Protein AF-A0A1Y1VBF5-F1 (afdb_monomer)

Secondary structure (DSSP, 8-state):
---HHHHHHHHHHHHHHHHHIIIIIIII--HHHHHHHHHHHHHHHHHHHHHH--TT-HHHHHHHHHHHHHHHHHHHHHHHHHHTT----HHHHHHHHHHHHHHHHHHHHHHHHHHHHHHHHHHHHHTSHHHHHHHHHHHHHHHHHTT-TT--HHHHHH---------S-SSHHHHHHHHHHHHHTT----HHHHHHHHHHHHHHHHHHHHTGGG---THHHHHHHHHHHHHHHHHHHHHHH--SHHHHHHHHHHHHHHHHHHHHHH---TT----HHHHHHHHHHHHHHHHHHHHHHHHHHHHHHHHHT--SHHHHHHHHHHHHHHHHHHHHHHHHHHHHHHHTTT-HHHHHHHHHHHHHHHHHHHHHHHHHHHHHHHHHHHHHTSS---

Solvent-accessible surface area (backbone atoms only — not comparable to full-atom values): 21755 Å² total; per-residue (Å²): 133,82,58,73,66,56,56,52,52,51,52,52,52,54,48,50,50,57,49,38,55,55,46,30,49,69,72,66,66,44,59,67,60,42,41,50,54,51,26,53,50,32,50,51,50,40,52,51,44,74,72,66,60,71,78,89,45,64,66,61,53,24,51,52,34,6,52,34,34,8,52,25,49,45,36,50,52,50,47,53,33,59,75,70,69,49,82,86,55,72,78,65,52,57,60,45,34,55,53,22,23,55,51,18,31,52,50,42,56,51,49,52,54,52,51,50,50,50,52,50,51,52,49,49,63,64,64,29,66,65,57,52,50,48,52,49,45,55,52,47,54,52,62,63,65,60,74,61,91,76,75,52,72,67,57,69,71,65,63,76,75,80,74,80,82,75,74,91,53,96,45,80,69,55,52,55,54,50,53,56,47,53,74,74,50,88,67,81,82,51,43,69,60,44,52,54,50,34,54,50,43,53,49,52,48,51,51,48,66,76,41,44,87,86,54,80,52,81,67,47,59,59,48,47,51,52,44,48,55,49,32,51,55,39,52,55,51,30,57,78,57,39,81,50,72,66,50,46,49,54,47,49,52,52,52,48,52,50,59,68,44,38,62,82,72,60,79,77,64,97,78,72,93,79,56,68,68,62,52,49,54,52,51,50,41,48,51,51,26,50,51,34,48,52,49,33,53,51,40,51,51,50,41,57,54,43,65,74,61,62,82,49,73,67,43,50,54,53,39,49,54,45,50,53,54,33,50,54,40,47,52,53,25,52,54,34,40,53,52,37,26,63,74,51,73,59,35,70,69,47,46,52,54,44,52,52,52,49,57,57,53,52,54,54,56,56,49,55,55,51,49,56,53,53,55,55,55,53,57,54,55,58,63,67,69,70,78,82,83,129

Sequence (390 aa):
LFSPNIIIIYKRIMFFEILNTRLFQNFFKIQYVSLTILFVGFVVLLYFHLNSQNYYNSRINKFYSGVWTSVALQSFIYILFTIIHVTPQFYVFFPILFVGFIIGWMLNKYYINWYSKRIYGNIKKKYNKSHICERMKEKKEFNEQDGSVEKSIQTIASEKKIVKKEAVYYRPSDCAYVSCFIFVNQYNRTTEVYIQYWNFLHGIRRYISQNKICYQNDNINELLDNIEYTADKILYKCSTMSRSFFDKYLVYDATFSLESDRSLLFDENPGSGENSASDFELIDIKNRSIQYHLAALNFLKSLMSSLKNLETVADIENTMVINDELTDILREAEGHYKKFIVKFNHSKESLELYILFLRYSLVCFFFFFFLIYQNNNNTYKNNNGVNNIY

pLDDT: mean 78.49, std 15.2, range [40.94, 98.19]

Mean predicted aligned error: 18.98 Å

Foldseek 3Di:
DDDVVVVVVVVVLVVVLVVLCVPCVPPVVPVLVSLVVVLVSLVVVLVCLLVVPQPPDLPVSLQVLLQSQLVSQLSVVVSVCVVVVHDDDPVVSVVSSVVSSVVSNVVSVVSVVVVLVVLVVLVCVCVPVVNVVVVVVVVVVVVVVPPPPDDDPVNVVPPPPPPPPDDSDPDPSSVVVVLVVVVPDDDPQDLVNLLVVLCVLVVVLLVCLLPVVVPVDPCVVVVSVVSVVSSVVSLVSQCVSDPDPVSNVSSVVSVVVCVVCCCSNPVPPPDDPPCPPLVVVLVVLVVLLVVLLVVLVVLVVVLVVLVVVPDDPVSVVVSVVSLVVSVVSLVVSVVSLVVNCVSVSNPPVSVVSVVVSVVVVVVSVVVVVVVVVVVVVVVVVVVVVPPPDD

Organism: NCBI:txid1754191

Structure (mmCIF, N/CA/C/O backbone):
data_AF-A0A1Y1VBF5-F1
#
_entry.id   AF-A0A1Y1VBF5-F1
#
loop_
_atom_site.group_PDB
_atom_site.id
_atom_site.type_symbol
_atom_site.label_atom_id
_atom_site.label_alt_id
_atom_site.label_comp_id
_atom_site.label_asym_id
_atom_site.label_entity_id
_atom_site.label_seq_id
_atom_site.pdbx_PDB_ins_code
_atom_site.Cartn_x
_atom_site.Cartn_y
_atom_site.Cartn_z
_atom_site.occupancy
_atom_site.B_iso_or_equiv
_atom_site.auth_seq_id
_atom_site.auth_comp_id
_atom_site.auth_asym_id
_atom_site.auth_atom_id
_atom_site.pdbx_PDB_model_num
ATOM 1 N N . LEU A 1 1 ? 5.757 -1.053 7.591 1.00 40.94 1 LEU A N 1
ATOM 2 C CA . LEU A 1 1 ? 4.681 -0.144 8.042 1.00 40.94 1 LEU A CA 1
ATOM 3 C C . LEU A 1 1 ? 3.330 -0.806 7.782 1.00 40.94 1 LEU A C 1
ATOM 5 O O . LEU A 1 1 ? 3.164 -1.394 6.720 1.00 40.94 1 LEU A O 1
ATOM 9 N N . PHE A 1 2 ? 2.427 -0.834 8.767 1.00 44.47 2 PHE A N 1
ATOM 10 C CA . PHE A 1 2 ? 1.114 -1.481 8.636 1.00 44.47 2 PHE A CA 1
ATOM 11 C C . PHE A 1 2 ? 0.271 -0.785 7.560 1.00 44.47 2 PHE A C 1
ATOM 13 O O . PHE A 1 2 ? 0.271 0.440 7.480 1.00 44.47 2 PHE A O 1
ATOM 20 N N . SER A 1 3 ? -0.458 -1.558 6.749 1.00 53.75 3 SER A N 1
ATOM 21 C CA . SER A 1 3 ? -1.441 -0.991 5.818 1.00 53.75 3 SER A CA 1
ATOM 22 C C . SER A 1 3 ? -2.474 -0.166 6.606 1.00 53.75 3 SER A C 1
ATOM 24 O O . SER A 1 3 ? -2.919 -0.636 7.660 1.00 53.75 3 SER A O 1
ATOM 26 N N . PRO A 1 4 ? -2.896 1.020 6.123 1.00 62.16 4 PRO A N 1
ATOM 27 C CA . PRO A 1 4 ? -3.905 1.848 6.792 1.00 62.16 4 PRO A CA 1
ATOM 28 C C . PRO A 1 4 ? -5.198 1.074 7.101 1.00 62.16 4 PRO A C 1
ATOM 30 O O . PRO A 1 4 ? -5.826 1.303 8.134 1.00 62.16 4 PRO A O 1
ATOM 33 N N . ASN A 1 5 ? -5.533 0.063 6.294 1.00 64.81 5 ASN A N 1
ATOM 34 C CA . ASN A 1 5 ? -6.679 -0.817 6.530 1.00 64.81 5 ASN A CA 1
ATOM 35 C C . ASN A 1 5 ? -6.543 -1.653 7.813 1.00 64.81 5 ASN A C 1
ATOM 37 O O . ASN A 1 5 ? -7.527 -1.851 8.521 1.00 64.81 5 ASN A O 1
ATOM 41 N N . ILE A 1 6 ? -5.331 -2.100 8.160 1.00 66.00 6 ILE A N 1
ATOM 42 C CA . ILE A 1 6 ? -5.085 -2.881 9.382 1.00 66.00 6 ILE A CA 1
ATOM 43 C C . ILE A 1 6 ? -5.272 -1.999 10.620 1.00 66.00 6 ILE A C 1
ATOM 45 O O . ILE A 1 6 ? -5.876 -2.432 11.597 1.00 66.00 6 ILE A O 1
ATOM 49 N N . ILE A 1 7 ? -4.826 -0.740 10.560 1.00 67.81 7 ILE A N 1
ATOM 50 C CA . ILE A 1 7 ? -5.005 0.228 11.653 1.00 67.81 7 ILE A CA 1
ATOM 51 C C . ILE A 1 7 ? -6.496 0.516 11.874 1.00 67.81 7 ILE A C 1
ATOM 53 O O . ILE A 1 7 ? -6.949 0.582 13.015 1.00 67.81 7 ILE A O 1
ATOM 57 N N . ILE A 1 8 ? -7.278 0.642 10.797 1.00 72.94 8 ILE A N 1
ATOM 58 C CA . ILE A 1 8 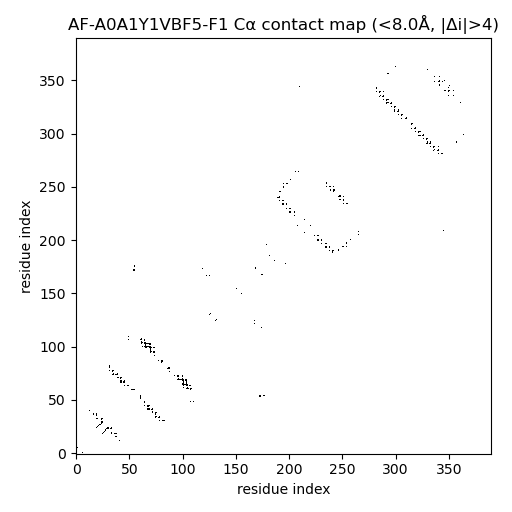? -8.732 0.839 10.878 1.00 72.94 8 ILE A CA 1
ATOM 59 C C . ILE A 1 8 ? -9.417 -0.381 11.507 1.00 72.94 8 ILE A C 1
ATOM 61 O O . ILE A 1 8 ? -10.257 -0.214 12.391 1.00 72.94 8 ILE A O 1
ATOM 65 N N . ILE A 1 9 ? -9.046 -1.598 11.098 1.00 73.81 9 ILE A N 1
ATOM 66 C CA . ILE A 1 9 ? -9.579 -2.838 11.685 1.00 73.81 9 ILE A CA 1
ATOM 67 C C . ILE A 1 9 ? -9.253 -2.900 13.181 1.00 73.81 9 ILE A C 1
ATOM 69 O O . ILE A 1 9 ? -10.142 -3.156 13.989 1.00 73.81 9 ILE A O 1
ATOM 73 N N . TYR A 1 10 ? -8.016 -2.576 13.563 1.00 71.44 10 TYR A N 1
ATOM 74 C CA . TYR A 1 10 ? -7.594 -2.569 14.962 1.00 71.44 10 TYR A CA 1
ATOM 75 C C . TYR A 1 10 ? -8.382 -1.558 15.805 1.00 71.44 10 TYR A C 1
ATOM 77 O O . TYR A 1 10 ? -8.879 -1.895 16.877 1.00 71.44 10 TYR A O 1
ATOM 85 N N . LYS A 1 11 ? -8.573 -0.334 15.292 1.00 74.62 11 LYS A N 1
ATOM 86 C CA . LYS A 1 11 ? -9.393 0.699 15.947 1.00 74.62 11 LYS A CA 1
ATOM 87 C C . LYS A 1 11 ? -10.841 0.252 16.130 1.00 74.62 11 LYS A C 1
ATOM 89 O O . LYS A 1 11 ? -11.412 0.489 17.189 1.00 74.62 11 LYS A O 1
ATOM 94 N N . ARG A 1 12 ? -11.428 -0.409 15.126 1.00 78.88 12 ARG A N 1
ATOM 95 C CA . ARG A 1 12 ? -12.796 -0.943 15.215 1.00 78.88 12 ARG A CA 1
ATOM 96 C C . ARG A 1 12 ? -12.905 -2.022 16.286 1.00 78.88 12 ARG A C 1
ATOM 98 O O . ARG A 1 12 ? -13.862 -2.005 17.045 1.00 78.88 12 ARG A O 1
ATOM 105 N N . ILE A 1 13 ? -11.923 -2.915 16.380 1.00 71.06 13 ILE A N 1
ATOM 106 C CA . ILE A 1 13 ? -11.933 -3.997 17.371 1.00 71.06 13 ILE A CA 1
ATOM 107 C C . ILE A 1 13 ? -11.743 -3.448 18.790 1.00 71.06 13 ILE A C 1
ATOM 109 O O . ILE A 1 13 ? -12.536 -3.786 19.661 1.00 71.06 13 ILE A O 1
ATOM 113 N N . MET A 1 14 ? -10.804 -2.519 18.999 1.00 71.88 14 MET A N 1
ATOM 114 C CA . MET A 1 14 ? -10.654 -1.810 20.282 1.00 71.88 14 MET A CA 1
ATOM 115 C C . MET A 1 14 ? -11.929 -1.053 20.673 1.00 71.88 14 MET A C 1
ATOM 117 O O . MET A 1 14 ? -12.327 -1.047 21.834 1.00 71.88 14 MET A O 1
ATOM 121 N N . PHE A 1 15 ? -12.597 -0.421 19.705 1.00 76.69 15 PHE A N 1
ATOM 122 C CA . PHE A 1 15 ? -13.873 0.243 19.950 1.00 76.69 15 PHE A CA 1
ATOM 123 C C . PHE A 1 15 ? -14.955 -0.759 20.366 1.00 76.69 15 PHE A C 1
ATOM 125 O O . PHE A 1 15 ? -15.631 -0.522 21.361 1.00 76.69 15 PHE A O 1
ATOM 132 N N . PHE A 1 16 ? -15.079 -1.895 19.669 1.00 73.31 16 PHE A N 1
ATOM 133 C CA . PHE A 1 16 ? -15.992 -2.972 20.062 1.00 73.31 16 PHE A CA 1
ATOM 134 C C . PHE A 1 16 ? -15.680 -3.522 21.452 1.00 73.31 16 PHE A C 1
ATOM 136 O O . PHE A 1 16 ? -16.611 -3.801 22.195 1.00 73.31 16 PHE A O 1
ATOM 143 N N . GLU A 1 17 ? -14.409 -3.634 21.833 1.00 70.31 17 GLU A N 1
ATOM 144 C CA . GLU A 1 17 ? -14.006 -4.068 23.171 1.00 70.31 17 GLU A CA 1
ATOM 145 C C . GLU A 1 17 ? -14.458 -3.070 24.245 1.00 70.31 17 GLU A C 1
ATOM 147 O O . GLU A 1 17 ? -15.132 -3.454 25.197 1.00 70.31 17 GLU A O 1
ATOM 152 N N . ILE A 1 18 ? -14.193 -1.773 24.055 1.00 74.31 18 ILE A N 1
ATOM 153 C CA . ILE A 1 18 ? -14.643 -0.710 24.972 1.00 74.31 18 ILE A CA 1
ATOM 154 C C . ILE A 1 18 ? -16.172 -0.689 25.082 1.00 74.31 18 ILE A C 1
ATOM 156 O O . ILE A 1 18 ? -16.727 -0.527 26.172 1.00 74.31 18 ILE A O 1
ATOM 160 N N . LEU A 1 19 ? -16.858 -0.852 23.951 1.00 71.56 19 LEU A N 1
ATOM 161 C CA . LEU A 1 19 ? -18.313 -0.839 23.871 1.00 71.56 19 LEU A CA 1
ATOM 162 C C . LEU A 1 19 ? -18.906 -2.090 24.533 1.00 71.56 19 LEU A C 1
ATOM 164 O O . LEU A 1 19 ? -19.886 -1.977 25.265 1.00 71.56 19 LEU A O 1
ATOM 168 N N . ASN A 1 20 ? -18.267 -3.250 24.371 1.00 71.38 20 ASN A N 1
ATOM 169 C CA . A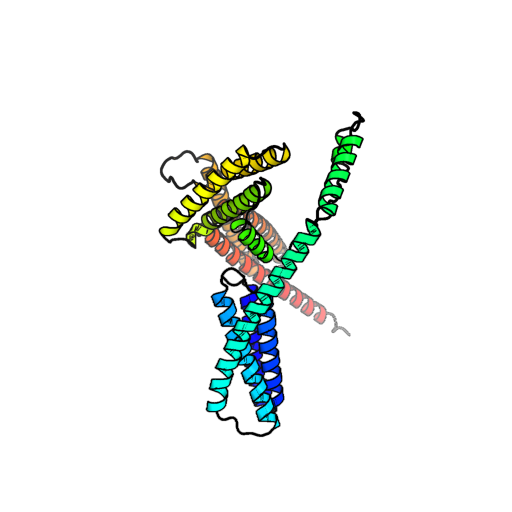SN A 1 20 ? -18.644 -4.501 25.024 1.00 71.38 20 ASN A CA 1
ATOM 170 C C . ASN A 1 20 ? -18.521 -4.385 26.553 1.00 71.38 20 ASN A C 1
ATOM 172 O O . ASN A 1 20 ? -19.486 -4.645 27.270 1.00 71.38 20 ASN A O 1
ATOM 176 N N . THR A 1 21 ? -17.386 -3.878 27.043 1.00 70.12 21 THR A N 1
ATOM 177 C CA . THR A 1 21 ? -17.137 -3.631 28.474 1.00 70.12 21 THR A CA 1
ATOM 178 C C . THR A 1 21 ? -18.148 -2.641 29.061 1.00 70.12 21 THR A C 1
ATOM 180 O O . THR A 1 21 ? -18.654 -2.836 30.163 1.00 70.12 21 THR A O 1
ATOM 183 N N . ARG A 1 22 ? -18.520 -1.583 28.327 1.00 69.81 22 ARG A N 1
ATOM 184 C CA . ARG A 1 22 ? -19.509 -0.610 28.822 1.00 69.81 22 ARG A CA 1
ATOM 185 C C . ARG A 1 22 ? -20.953 -1.100 28.744 1.00 69.81 22 ARG A C 1
ATOM 187 O O . ARG A 1 22 ? -21.701 -0.841 29.678 1.00 69.81 22 ARG A O 1
ATOM 194 N N . LEU A 1 23 ? -21.369 -1.765 27.668 1.00 67.56 23 LEU A N 1
ATOM 195 C CA . LEU A 1 23 ? -22.762 -2.194 27.504 1.00 67.56 23 LEU A CA 1
ATOM 196 C C . LEU A 1 23 ? -23.061 -3.497 28.245 1.00 67.56 23 LEU A C 1
ATOM 198 O O . LEU A 1 23 ? -24.004 -3.557 29.027 1.00 67.56 23 LEU A O 1
ATOM 202 N N . PHE A 1 24 ? -22.288 -4.556 28.026 1.00 61.56 24 PHE A N 1
ATOM 203 C CA . PHE A 1 24 ? -22.667 -5.874 28.540 1.00 61.56 24 PHE A CA 1
ATOM 204 C C . PHE A 1 24 ? -22.348 -6.038 30.021 1.00 61.56 24 PHE A C 1
ATOM 206 O O . PHE A 1 24 ? -23.136 -6.636 30.757 1.00 61.56 24 PHE A O 1
ATOM 213 N N . GLN A 1 25 ? -21.240 -5.454 30.475 1.00 60.09 25 GLN A N 1
ATOM 214 C CA . GLN A 1 25 ? -20.835 -5.533 31.874 1.00 60.09 25 GLN A CA 1
ATOM 215 C C . GLN A 1 25 ? -21.680 -4.617 32.772 1.00 60.09 25 GLN A C 1
ATOM 217 O O . GLN A 1 25 ? -22.189 -5.086 33.789 1.00 60.09 25 GLN A O 1
ATOM 222 N N . ASN A 1 26 ? -21.909 -3.356 32.380 1.00 67.12 26 ASN A N 1
ATOM 223 C CA . ASN A 1 26 ? -22.677 -2.427 33.220 1.00 67.12 26 ASN A CA 1
ATOM 224 C C . ASN A 1 26 ? -24.193 -2.546 33.035 1.00 67.12 26 ASN A C 1
ATOM 226 O O . ASN A 1 26 ? -24.926 -2.409 34.011 1.00 67.12 26 ASN A O 1
ATOM 230 N N . PHE A 1 27 ? -24.677 -2.773 31.809 1.00 63.62 27 PHE A N 1
ATOM 231 C CA . PHE A 1 27 ? -26.109 -2.663 31.510 1.00 63.62 27 PHE A CA 1
ATOM 232 C C . PHE A 1 27 ? -26.850 -3.990 31.691 1.00 63.62 27 PHE A C 1
ATOM 234 O O . PHE A 1 27 ? -27.907 -4.027 32.313 1.00 63.62 27 PHE A O 1
ATOM 241 N N . PHE A 1 28 ? -26.284 -5.093 31.193 1.00 63.47 28 PHE A N 1
ATOM 242 C CA . PHE A 1 28 ? -26.956 -6.394 31.234 1.00 63.47 28 PHE A CA 1
ATOM 243 C C . PHE A 1 28 ? -26.597 -7.237 32.461 1.00 63.47 28 PHE A C 1
ATOM 245 O O . PHE A 1 28 ? -27.328 -8.169 32.771 1.00 63.47 28 PHE A O 1
ATOM 252 N N . LYS A 1 29 ? -25.496 -6.937 33.171 1.00 74.44 29 LYS A N 1
ATOM 253 C CA . LYS A 1 29 ? -24.946 -7.757 34.278 1.00 74.44 29 LYS A CA 1
ATOM 254 C C . LYS A 1 29 ? -24.690 -9.230 33.907 1.00 74.44 29 LYS A C 1
ATOM 256 O O . LYS A 1 29 ? -24.442 -10.060 34.778 1.00 74.44 29 LYS A O 1
ATOM 261 N N . ILE A 1 30 ? -24.709 -9.569 32.616 1.00 79.38 30 ILE A N 1
ATOM 262 C CA . ILE A 1 30 ? -24.473 -10.923 32.117 1.00 79.38 30 ILE A CA 1
ATOM 263 C C . ILE A 1 30 ? -22.993 -11.048 31.742 1.00 79.38 30 ILE A C 1
ATOM 265 O O . ILE A 1 30 ? -22.589 -10.866 30.591 1.00 79.38 30 ILE A O 1
ATOM 269 N N . GLN A 1 31 ? -22.164 -11.358 32.740 1.00 81.50 31 GLN A N 1
ATOM 270 C CA . GLN A 1 31 ? -20.707 -11.413 32.595 1.00 81.50 31 GLN A CA 1
ATOM 271 C C . GLN A 1 31 ? -20.246 -12.442 31.543 1.00 81.50 31 GLN A C 1
ATOM 273 O O . GLN A 1 31 ? -19.314 -12.168 30.787 1.00 81.50 31 GLN A O 1
ATOM 278 N N . TYR A 1 32 ? -20.920 -13.595 31.428 1.00 86.06 32 TYR A N 1
ATOM 279 C CA . TYR A 1 32 ? -20.510 -14.673 30.515 1.00 86.06 32 TYR A CA 1
ATOM 280 C C . TYR A 1 32 ? -20.633 -14.302 29.026 1.00 86.06 32 TYR A C 1
ATOM 282 O O . TYR A 1 32 ? -19.770 -14.678 28.229 1.00 86.06 32 TYR A O 1
ATOM 290 N N . VAL A 1 33 ? -21.658 -13.531 28.637 1.00 85.38 33 VAL A N 1
ATOM 291 C CA . VAL A 1 33 ? -21.853 -13.100 27.238 1.00 85.38 33 VAL A CA 1
ATOM 292 C C . VAL A 1 33 ? -20.728 -12.160 26.822 1.00 85.38 33 VAL A C 1
ATOM 294 O O . VAL A 1 33 ? -20.106 -12.371 25.781 1.00 85.38 33 VAL A O 1
ATOM 297 N N . SER A 1 34 ? -20.404 -11.180 27.671 1.00 85.75 34 SER A N 1
ATOM 298 C CA . SER A 1 34 ? -19.317 -10.227 27.420 1.00 85.75 34 SER A CA 1
ATOM 299 C C . SER A 1 34 ? -17.983 -10.940 27.191 1.00 85.75 34 SER A C 1
ATOM 301 O O . SER A 1 34 ? -17.257 -10.610 26.253 1.00 85.75 34 SER A O 1
ATOM 303 N N . LEU A 1 35 ? -17.669 -11.936 28.025 1.00 87.62 35 LEU A N 1
ATOM 304 C CA . LEU A 1 35 ? -16.441 -12.726 27.917 1.00 87.62 35 LEU A CA 1
ATOM 305 C C . LEU A 1 35 ? -16.411 -13.580 26.651 1.00 87.62 35 LEU A C 1
ATOM 307 O O . LEU A 1 35 ? -15.371 -13.683 26.005 1.00 87.62 35 LEU A O 1
ATOM 311 N N . THR A 1 36 ? -17.552 -14.158 26.273 1.00 91.25 36 THR A N 1
ATOM 312 C CA . THR A 1 36 ? -17.676 -14.964 25.052 1.00 91.25 36 THR A CA 1
ATOM 313 C C . THR A 1 36 ? -17.420 -14.112 23.810 1.00 91.25 36 THR A C 1
ATOM 315 O O . THR A 1 36 ? -16.644 -14.511 22.943 1.00 91.25 36 THR A O 1
ATOM 318 N N . ILE A 1 37 ? -17.994 -12.906 23.746 1.00 88.31 37 ILE A N 1
ATOM 319 C CA . ILE A 1 37 ? -17.753 -11.950 22.651 1.00 88.31 37 ILE A CA 1
ATOM 320 C C . ILE A 1 37 ? -16.268 -11.571 22.578 1.00 88.31 37 ILE A C 1
ATOM 322 O O . ILE A 1 37 ? -15.684 -11.549 21.495 1.00 88.31 37 ILE A O 1
ATOM 326 N N . LEU A 1 38 ? -15.644 -11.316 23.729 1.00 88.31 38 LEU A N 1
ATOM 327 C CA . LEU A 1 38 ? -14.230 -10.954 23.832 1.00 88.31 38 LEU A CA 1
ATOM 328 C C . LEU A 1 38 ? -13.313 -12.095 23.351 1.00 88.31 38 LEU A C 1
ATOM 330 O O . LEU A 1 38 ? -12.421 -11.868 22.534 1.00 88.31 38 LEU A O 1
ATOM 334 N N . PHE A 1 39 ? -13.587 -13.334 23.768 1.00 94.81 39 PHE A N 1
ATOM 335 C CA . PHE A 1 39 ? -12.885 -14.522 23.276 1.00 94.81 39 PHE A CA 1
ATOM 336 C C . PHE A 1 39 ? -12.996 -14.665 21.751 1.00 94.81 39 PHE A C 1
ATOM 338 O O . PHE A 1 39 ? -11.980 -14.814 21.070 1.00 94.81 39 PHE A O 1
ATOM 345 N N . VAL A 1 40 ? -14.211 -14.556 21.201 1.00 94.19 40 VAL A N 1
ATOM 346 C CA . VAL A 1 40 ? -14.437 -14.607 19.747 1.00 94.19 40 VAL A CA 1
ATOM 347 C C . VAL A 1 40 ? -13.662 -13.493 19.037 1.00 94.19 40 VAL A C 1
ATOM 349 O O . VAL A 1 40 ? -13.024 -13.749 18.015 1.00 94.19 40 VAL A O 1
ATOM 352 N N . GLY A 1 41 ? -13.637 -12.283 19.600 1.00 88.94 41 GLY A N 1
ATOM 353 C CA . GLY A 1 41 ? -12.853 -11.159 19.087 1.00 88.94 41 GLY A CA 1
ATOM 354 C C . GLY A 1 41 ? -11.357 -11.469 18.978 1.00 88.94 41 GLY A C 1
ATOM 355 O O . GLY A 1 41 ? -10.758 -11.238 17.924 1.00 88.94 41 GLY A O 1
ATOM 356 N N . PHE A 1 42 ? -10.754 -12.060 20.015 1.00 93.56 42 PHE A N 1
ATOM 357 C CA . PHE A 1 42 ? -9.338 -12.445 19.982 1.00 93.56 42 PHE A CA 1
ATOM 358 C C . PHE A 1 42 ? -9.041 -13.582 19.003 1.00 93.56 42 PHE A C 1
ATOM 360 O O . PHE A 1 42 ? -8.017 -13.542 18.318 1.00 93.56 42 PHE A O 1
ATOM 367 N N . VAL A 1 43 ? -9.940 -14.561 18.865 1.00 95.62 43 VAL A N 1
ATOM 368 C CA . VAL A 1 43 ? -9.804 -15.626 17.856 1.00 95.62 43 VAL A CA 1
ATOM 369 C C . VAL A 1 43 ? -9.854 -15.045 16.440 1.00 95.62 43 VAL A C 1
ATOM 371 O O . VAL A 1 43 ? -9.042 -15.409 15.587 1.00 95.62 43 VAL A O 1
ATOM 374 N N . VAL A 1 44 ? -10.756 -14.093 16.189 1.00 93.25 44 VAL A N 1
ATOM 375 C CA . VAL A 1 44 ? -10.858 -13.389 14.903 1.00 93.25 44 VAL A CA 1
ATOM 376 C C . VAL A 1 44 ? -9.603 -12.554 14.626 1.00 93.25 44 VAL A C 1
ATOM 378 O O . VAL A 1 44 ? -9.078 -12.600 13.513 1.00 93.25 44 VAL A O 1
ATOM 381 N N . LEU A 1 45 ? -9.067 -11.845 15.625 1.00 88.69 45 LEU A N 1
ATOM 382 C CA . LEU A 1 45 ? -7.793 -11.122 15.513 1.00 88.69 45 LEU A CA 1
ATOM 383 C C . LEU A 1 45 ? -6.628 -12.053 15.172 1.00 88.69 45 LEU A C 1
ATOM 385 O O . LEU A 1 45 ? -5.852 -11.752 14.264 1.00 88.69 45 LEU A O 1
ATOM 389 N N . LEU A 1 46 ? -6.526 -13.197 15.853 1.00 94.62 46 LEU A N 1
ATOM 390 C CA . LEU A 1 46 ? -5.512 -14.209 15.571 1.00 94.62 46 LEU A CA 1
ATOM 391 C C . LEU A 1 46 ? -5.636 -14.726 14.130 1.00 94.62 46 LEU A C 1
ATOM 393 O O . LEU A 1 46 ? -4.635 -14.808 13.418 1.00 94.62 46 LEU A O 1
ATOM 397 N N . TYR A 1 47 ? -6.858 -15.011 13.671 1.00 94.62 47 TYR A N 1
ATOM 398 C CA . TYR A 1 47 ? -7.126 -15.437 12.297 1.00 94.62 47 TYR A CA 1
ATOM 399 C C . TYR A 1 47 ? -6.733 -14.371 11.266 1.00 94.62 47 TYR A C 1
ATOM 401 O O . TYR A 1 47 ? -6.065 -14.679 10.274 1.00 94.62 47 TYR A O 1
ATOM 409 N N . PHE A 1 48 ? -7.106 -13.107 11.486 1.00 89.69 48 PHE A N 1
ATOM 410 C CA . PHE A 1 48 ? -6.721 -12.012 10.595 1.00 89.69 48 PHE A CA 1
ATOM 411 C C . PHE A 1 48 ? -5.217 -11.793 10.578 1.00 89.69 48 PHE A C 1
ATOM 413 O O . PHE A 1 48 ? -4.660 -11.589 9.499 1.00 89.69 48 PHE A O 1
ATOM 420 N N . HIS A 1 49 ? -4.563 -11.872 11.738 1.00 90.38 49 HIS A N 1
ATOM 421 C CA . HIS A 1 49 ? -3.113 -11.799 11.850 1.00 90.38 49 HIS A CA 1
ATOM 422 C C . HIS A 1 49 ? -2.471 -12.901 11.008 1.00 90.38 49 HIS A C 1
ATOM 424 O O . HIS A 1 49 ? -1.779 -12.583 10.049 1.00 90.38 49 HIS A O 1
ATOM 430 N N . LEU A 1 50 ? -2.776 -14.178 11.257 1.00 91.12 50 LEU A N 1
ATOM 431 C CA . LEU A 1 50 ? -2.226 -15.307 10.486 1.00 91.12 50 LEU A CA 1
ATOM 432 C C . LEU A 1 50 ? -2.418 -15.144 8.973 1.00 91.12 50 LEU A C 1
ATOM 434 O O . LEU A 1 50 ? -1.509 -15.428 8.196 1.00 91.12 50 LEU A O 1
ATOM 438 N N . ASN A 1 51 ? -3.569 -14.625 8.545 1.00 87.25 51 ASN A N 1
ATOM 439 C CA . ASN A 1 51 ? -3.829 -14.378 7.133 1.00 87.25 51 ASN A CA 1
ATOM 440 C C . ASN A 1 51 ? -3.108 -13.152 6.568 1.00 87.25 51 ASN A C 1
ATOM 442 O O . ASN A 1 51 ? -2.723 -13.180 5.407 1.00 87.25 51 ASN A O 1
ATOM 446 N N . SER A 1 52 ? -2.948 -12.076 7.329 1.00 82.81 52 SER A N 1
ATOM 447 C CA . SER A 1 52 ? -2.528 -10.763 6.803 1.00 82.81 52 SER A CA 1
ATOM 448 C C . SER A 1 52 ? -1.084 -10.412 7.153 1.00 82.81 52 SER A C 1
ATOM 450 O O . SER A 1 52 ? -0.624 -9.306 6.876 1.00 82.81 52 SER A O 1
ATOM 452 N N . GLN A 1 53 ? -0.371 -11.338 7.789 1.00 80.31 53 GLN A N 1
ATOM 453 C CA . GLN A 1 53 ? 1.020 -11.183 8.178 1.00 80.31 53 GLN A CA 1
ATOM 454 C C . GLN A 1 53 ? 1.906 -10.837 6.977 1.00 80.31 53 GLN A C 1
ATOM 456 O O . GLN A 1 53 ? 2.031 -11.599 6.020 1.00 80.31 53 GLN A O 1
ATOM 461 N N . ASN A 1 54 ? 2.601 -9.705 7.077 1.00 70.12 54 ASN A N 1
ATOM 462 C CA . ASN A 1 54 ? 3.702 -9.392 6.179 1.00 70.12 54 ASN A CA 1
ATOM 463 C C . ASN A 1 54 ? 4.897 -10.279 6.543 1.00 70.12 54 ASN A C 1
ATOM 465 O O . ASN A 1 54 ? 5.402 -10.233 7.664 1.00 70.12 54 ASN A O 1
ATOM 469 N N . TYR A 1 55 ? 5.369 -11.084 5.596 1.00 64.81 55 TYR A N 1
ATOM 470 C CA . TYR A 1 55 ? 6.363 -12.133 5.851 1.00 64.81 55 TYR A CA 1
ATOM 471 C C . TYR A 1 55 ? 7.796 -11.637 6.073 1.00 64.81 55 TYR A C 1
ATOM 473 O O . TYR A 1 55 ? 8.667 -12.427 6.430 1.00 64.81 55 TYR A O 1
ATOM 481 N N . TYR A 1 56 ? 8.037 -10.333 5.928 1.00 58.53 56 TYR A N 1
ATOM 482 C CA . TYR A 1 56 ? 9.369 -9.740 6.034 1.00 58.53 56 TYR A CA 1
ATOM 483 C C . TYR A 1 56 ? 10.008 -9.916 7.424 1.00 58.53 56 TYR A C 1
ATOM 485 O O . TYR A 1 56 ? 11.221 -10.064 7.524 1.00 58.53 56 TYR A O 1
ATOM 493 N N . ASN A 1 57 ? 9.217 -9.963 8.507 1.00 80.44 57 ASN A N 1
ATOM 494 C CA . ASN A 1 57 ? 9.754 -10.161 9.857 1.00 80.44 57 ASN A CA 1
ATOM 495 C C . ASN A 1 57 ? 9.083 -11.326 10.603 1.00 80.44 57 ASN A C 1
ATOM 497 O O . ASN A 1 57 ? 8.124 -11.164 11.360 1.00 80.44 57 ASN A O 1
ATOM 501 N N . SER A 1 58 ? 9.653 -12.524 10.429 1.00 84.25 58 SER A N 1
ATOM 502 C CA . SER A 1 58 ? 9.194 -13.755 11.087 1.00 84.25 58 SER A CA 1
ATOM 503 C C . SER A 1 58 ? 9.158 -13.649 12.619 1.00 84.25 58 SER A C 1
ATOM 505 O O . SER A 1 58 ? 8.268 -14.229 13.240 1.00 84.25 58 SER A O 1
ATOM 507 N N . ARG A 1 59 ? 10.097 -12.920 13.244 1.00 87.00 59 ARG A N 1
ATOM 508 C CA . ARG A 1 59 ? 10.160 -12.788 14.712 1.00 87.00 59 ARG A CA 1
ATOM 509 C C . ARG A 1 59 ? 8.978 -11.981 15.244 1.00 87.00 59 ARG A C 1
ATOM 511 O O . ARG A 1 59 ? 8.307 -12.440 16.162 1.00 87.00 59 ARG A O 1
ATOM 518 N N . ILE A 1 60 ? 8.681 -10.842 14.618 1.00 86.69 60 ILE A N 1
ATOM 519 C CA . ILE A 1 60 ? 7.542 -9.990 14.989 1.00 86.69 60 ILE A CA 1
ATOM 520 C C . ILE A 1 60 ? 6.218 -10.745 14.813 1.00 86.69 60 ILE A C 1
ATOM 522 O O . ILE A 1 60 ? 5.367 -10.734 15.700 1.00 86.69 60 ILE A O 1
ATOM 526 N N . ASN A 1 61 ? 6.061 -11.478 13.709 1.00 89.12 61 ASN A N 1
ATOM 527 C CA . ASN A 1 61 ? 4.841 -12.247 13.461 1.00 89.12 61 ASN A CA 1
ATOM 528 C C . ASN A 1 61 ? 4.621 -13.354 14.499 1.00 89.12 61 ASN A C 1
ATOM 530 O O . ASN A 1 61 ? 3.492 -13.548 14.955 1.00 89.12 61 ASN A O 1
ATOM 534 N N . LYS A 1 62 ? 5.698 -14.052 14.889 1.00 93.75 62 LYS A N 1
ATOM 535 C CA . LYS A 1 62 ? 5.673 -15.065 15.955 1.00 93.75 62 LYS A CA 1
ATOM 536 C C . LYS A 1 62 ? 5.303 -14.448 17.299 1.00 93.75 62 LYS A C 1
ATOM 538 O O . LYS A 1 62 ? 4.452 -15.004 17.983 1.00 93.75 62 LYS A O 1
ATOM 543 N N . PHE A 1 63 ? 5.884 -13.295 17.626 1.00 94.19 63 PHE A N 1
ATOM 544 C CA . PHE A 1 63 ? 5.573 -12.562 18.849 1.00 94.19 63 PHE A CA 1
ATOM 545 C C . PHE A 1 63 ? 4.086 -12.197 18.923 1.00 94.19 63 PHE A C 1
ATOM 547 O O . PHE A 1 63 ? 3.410 -12.601 19.863 1.00 94.19 63 PHE A O 1
ATOM 554 N N . TYR A 1 64 ? 3.541 -11.528 17.901 1.00 92.12 64 TYR A N 1
ATOM 555 C CA . TYR A 1 64 ? 2.123 -11.151 17.891 1.00 92.12 64 TYR A CA 1
ATOM 556 C C . TYR A 1 64 ? 1.183 -12.358 17.880 1.00 92.12 64 TYR A C 1
ATOM 558 O O . TYR A 1 64 ? 0.173 -12.343 18.571 1.00 92.12 64 TYR A O 1
ATOM 566 N N . SER A 1 65 ? 1.517 -13.428 17.150 1.00 95.69 65 SER A N 1
ATOM 567 C CA . SER A 1 65 ? 0.734 -14.671 17.192 1.00 95.69 65 SER A CA 1
ATOM 568 C C . SER A 1 65 ? 0.718 -15.275 18.599 1.00 95.69 65 SER A C 1
ATOM 570 O O . SER A 1 65 ? -0.327 -15.727 19.061 1.00 95.69 65 SER A O 1
ATOM 572 N N . GLY A 1 66 ? 1.857 -15.232 19.300 1.00 96.31 66 GLY A N 1
ATOM 573 C CA . GLY A 1 66 ? 1.967 -15.605 20.708 1.00 96.31 66 GLY A CA 1
ATOM 574 C C . GLY A 1 66 ? 1.053 -14.769 21.604 1.00 96.31 66 GLY A C 1
ATOM 575 O O . GLY A 1 66 ? 0.268 -15.340 22.351 1.00 96.31 66 GLY A O 1
ATOM 576 N N . VAL A 1 67 ? 1.097 -13.438 21.482 1.00 94.81 67 VAL A N 1
ATOM 577 C CA . VAL A 1 67 ? 0.246 -12.522 22.266 1.00 94.81 67 VAL A CA 1
ATOM 578 C C . VAL A 1 67 ? -1.242 -12.777 22.012 1.00 94.81 67 VAL A C 1
ATOM 580 O O . VAL A 1 67 ? -2.001 -12.964 22.955 1.00 94.81 67 VAL A O 1
ATOM 583 N N . TRP A 1 68 ? -1.683 -12.849 20.753 1.00 95.06 68 TRP A N 1
ATOM 584 C CA . TRP A 1 68 ? -3.105 -13.064 20.456 1.00 95.06 68 TRP A CA 1
ATOM 585 C C . TRP A 1 68 ? -3.607 -14.424 20.934 1.00 95.06 68 TRP A C 1
ATOM 587 O O . TRP A 1 68 ? -4.711 -14.525 21.464 1.00 95.06 68 TRP A O 1
ATOM 597 N N . THR A 1 69 ? -2.783 -15.463 20.794 1.00 97.56 69 THR A N 1
ATOM 598 C CA . THR A 1 69 ? -3.126 -16.804 21.280 1.00 97.56 69 THR A CA 1
ATOM 599 C C . THR A 1 69 ? -3.161 -16.853 22.805 1.00 97.56 69 THR A C 1
ATOM 601 O O . THR A 1 69 ? -4.043 -17.504 23.360 1.00 97.56 69 THR A O 1
ATOM 604 N N . SER A 1 70 ? -2.247 -16.159 23.496 1.00 96.88 70 SER A N 1
ATOM 605 C CA . SER A 1 70 ? -2.230 -16.137 24.960 1.00 96.88 70 SER A CA 1
ATOM 606 C C . SER A 1 70 ? -3.463 -15.455 25.533 1.00 96.88 70 SER A C 1
ATOM 608 O O . SER A 1 70 ? -4.104 -16.017 26.419 1.00 96.88 70 SER A O 1
ATOM 610 N N . VAL A 1 71 ? -3.845 -14.304 24.978 1.00 94.69 71 VAL A N 1
ATOM 611 C CA . VAL A 1 71 ? -5.032 -13.572 25.422 1.00 94.69 71 VAL A CA 1
ATOM 612 C C . VAL A 1 71 ? -6.301 -14.368 25.102 1.00 94.69 71 VAL A C 1
ATOM 614 O O . VAL A 1 71 ? -7.144 -14.529 25.980 1.00 94.69 71 VAL A O 1
ATOM 617 N N . ALA A 1 72 ? -6.409 -14.973 23.911 1.00 96.31 72 ALA A N 1
ATOM 618 C CA . ALA A 1 72 ? -7.539 -15.843 23.573 1.00 96.31 72 ALA A CA 1
ATOM 619 C C . ALA A 1 72 ? -7.661 -17.042 24.534 1.00 96.31 72 ALA A C 1
ATOM 621 O O . ALA A 1 72 ? -8.753 -17.339 25.021 1.00 96.31 72 ALA A O 1
ATOM 622 N N . LEU A 1 73 ? -6.548 -17.714 24.849 1.00 97.00 73 LEU A N 1
ATOM 623 C CA . LEU A 1 73 ? -6.531 -18.842 25.785 1.00 97.00 73 LEU A CA 1
ATOM 624 C C . LEU A 1 73 ? -6.907 -18.405 27.207 1.00 97.00 73 LEU A C 1
ATOM 626 O O . LEU A 1 73 ? -7.669 -19.094 27.886 1.00 97.00 73 LEU A O 1
ATOM 630 N N . GLN A 1 74 ? -6.411 -17.247 27.645 1.00 95.62 74 GLN A N 1
ATOM 631 C CA . GLN A 1 74 ? -6.753 -16.672 28.940 1.00 95.62 74 GLN A CA 1
ATOM 632 C C . GLN A 1 74 ? -8.256 -16.373 29.031 1.00 95.62 74 GLN A C 1
ATOM 634 O O . GLN A 1 74 ? -8.896 -16.767 30.007 1.00 95.62 74 GLN A O 1
ATOM 639 N N . SER A 1 75 ? -8.834 -15.729 28.010 1.00 94.56 75 SER A N 1
ATOM 640 C CA . SER A 1 75 ? -10.272 -15.444 27.946 1.00 94.56 75 SER A CA 1
ATOM 641 C C . SER A 1 75 ? -11.106 -16.721 27.957 1.00 94.56 75 SER A C 1
ATOM 643 O O . SER A 1 75 ? -12.105 -16.789 28.668 1.00 94.56 75 SER A O 1
ATOM 645 N N . PHE A 1 76 ? -10.675 -17.755 27.231 1.00 96.81 76 PHE A N 1
ATOM 646 C CA . PHE A 1 76 ? -11.344 -19.054 27.218 1.00 9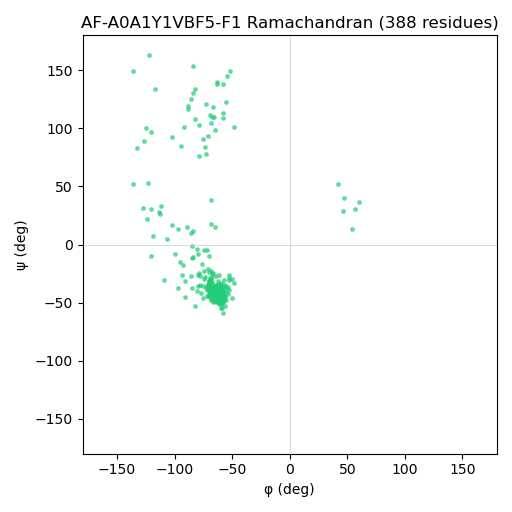6.81 76 PHE A CA 1
ATOM 647 C C . PHE A 1 76 ? -11.387 -19.703 28.607 1.00 96.81 76 PHE A C 1
ATOM 649 O O . PHE A 1 76 ? -12.450 -20.116 29.068 1.00 96.81 76 PHE A O 1
ATOM 656 N N . ILE A 1 77 ? -10.256 -19.744 29.314 1.00 95.88 77 ILE A N 1
ATOM 657 C CA . ILE A 1 77 ? -10.201 -20.329 30.662 1.00 95.88 77 ILE A CA 1
ATOM 658 C C . ILE A 1 77 ? -11.013 -19.495 31.658 1.00 95.88 77 ILE A C 1
ATOM 660 O O . ILE A 1 77 ? -11.687 -20.051 32.524 1.00 95.88 77 ILE A O 1
ATOM 664 N N . TYR A 1 78 ? -11.026 -18.170 31.505 1.00 94.12 78 TYR A N 1
ATOM 665 C CA . TYR A 1 78 ? -11.851 -17.297 32.336 1.00 94.12 78 TYR A CA 1
ATOM 666 C C . TYR A 1 78 ? -13.356 -17.567 32.145 1.00 94.12 78 TYR A C 1
ATOM 668 O O . TYR A 1 78 ? -14.107 -17.585 33.123 1.00 94.12 78 TYR A O 1
ATOM 676 N N . ILE A 1 79 ? -13.803 -17.840 30.910 1.00 94.94 79 ILE A N 1
ATOM 677 C CA . ILE A 1 79 ? -15.183 -18.277 30.630 1.00 94.94 79 ILE A CA 1
ATOM 678 C C . ILE A 1 79 ? -15.485 -19.582 31.374 1.00 94.94 79 ILE A C 1
ATOM 680 O O . ILE A 1 79 ? -16.505 -19.662 32.056 1.00 94.94 79 ILE A O 1
ATOM 684 N N . LEU A 1 80 ? -14.588 -20.574 31.311 1.00 95.69 80 LEU A N 1
ATOM 685 C CA . LEU A 1 80 ? -14.768 -21.847 32.019 1.00 95.69 80 LEU A CA 1
ATOM 686 C C . LEU A 1 80 ? -14.887 -21.653 33.537 1.00 95.69 80 LEU A C 1
ATOM 688 O O . LEU A 1 80 ? -15.789 -22.213 34.154 1.00 95.69 80 LEU A O 1
ATOM 692 N N . PHE A 1 81 ? -14.033 -20.823 34.139 1.00 94.31 81 PHE A N 1
ATOM 693 C CA . PHE A 1 81 ? -14.092 -20.544 35.581 1.00 94.31 81 PHE A CA 1
ATOM 694 C C . PHE A 1 81 ? -15.395 -19.846 35.973 1.00 94.31 81 PHE A C 1
ATOM 696 O O . PHE A 1 81 ? -15.984 -20.179 37.000 1.00 94.31 81 PHE A O 1
ATOM 703 N N . THR A 1 82 ? -15.877 -18.934 35.123 1.00 92.81 82 THR A N 1
ATOM 704 C CA . THR A 1 82 ? -17.157 -18.243 35.321 1.00 92.81 82 THR A CA 1
ATOM 705 C C . THR A 1 82 ? -18.331 -19.227 35.288 1.00 92.81 82 THR A C 1
ATOM 707 O O . THR A 1 82 ? -19.222 -19.126 36.125 1.00 92.81 82 THR A O 1
ATOM 710 N N . ILE A 1 83 ? -18.319 -20.204 34.372 1.00 92.62 83 ILE A N 1
ATOM 711 C CA . ILE A 1 83 ? -19.361 -21.243 34.267 1.00 92.62 83 ILE A CA 1
ATOM 712 C C . ILE A 1 83 ? -19.360 -22.170 35.493 1.00 92.62 83 ILE A C 1
ATOM 714 O O . ILE A 1 83 ? -20.422 -22.574 35.953 1.00 92.62 83 ILE A O 1
ATOM 718 N N . ILE A 1 84 ? -18.184 -22.490 36.041 1.00 95.50 84 ILE A N 1
ATOM 719 C CA . ILE A 1 84 ? -18.037 -23.382 37.208 1.00 95.50 84 ILE A CA 1
ATOM 720 C C . ILE A 1 84 ? -18.205 -22.607 38.537 1.00 95.50 84 ILE A C 1
ATOM 722 O O . ILE A 1 84 ? -18.157 -23.194 39.613 1.00 95.50 84 ILE A O 1
ATOM 726 N N . HIS A 1 85 ? -18.425 -21.287 38.489 1.00 94.69 85 HIS A N 1
ATOM 727 C CA . HIS A 1 85 ? -18.495 -20.405 39.662 1.00 94.69 85 HIS A CA 1
ATOM 728 C C . HIS A 1 85 ? -17.237 -20.433 40.555 1.00 94.69 85 HIS A C 1
ATOM 730 O O . HIS A 1 85 ? -17.311 -20.205 41.763 1.00 94.69 85 HIS A O 1
ATOM 736 N N . VAL A 1 86 ? -16.060 -20.670 39.968 1.00 93.81 86 VAL A N 1
ATOM 737 C CA . VAL A 1 86 ? -14.775 -20.601 40.681 1.00 93.81 86 VAL A CA 1
ATOM 738 C C . VAL A 1 86 ? -14.295 -19.155 40.704 1.00 93.81 86 VAL A C 1
ATOM 740 O O . VAL A 1 86 ? -14.231 -18.501 39.662 1.00 93.81 86 VAL A O 1
ATOM 743 N N . THR A 1 87 ? -13.919 -18.647 41.880 1.00 91.31 87 THR A N 1
ATOM 744 C CA . THR A 1 87 ? -13.371 -17.293 42.000 1.00 91.31 87 THR A CA 1
ATOM 745 C C . THR A 1 87 ? -12.011 -17.213 41.291 1.00 91.31 87 THR A C 1
ATOM 747 O O . THR A 1 87 ? -11.073 -17.930 41.650 1.00 91.31 87 THR A O 1
ATOM 750 N N . PRO A 1 88 ? -11.867 -16.368 40.253 1.00 86.06 88 PRO A N 1
ATOM 751 C CA . PRO A 1 88 ? -10.638 -16.302 39.479 1.00 86.06 88 PRO A CA 1
ATOM 752 C C . PRO A 1 88 ? -9.514 -15.693 40.325 1.00 86.06 88 PRO A C 1
ATOM 754 O O . PRO A 1 88 ? -9.522 -14.501 40.623 1.00 86.06 88 PRO A O 1
ATOM 757 N N . GLN A 1 89 ? -8.518 -16.501 40.687 1.00 90.19 89 GLN A N 1
ATOM 758 C CA . GLN A 1 89 ? -7.295 -16.007 41.316 1.00 90.19 89 GLN A CA 1
ATOM 759 C C . GLN A 1 89 ? -6.296 -15.572 40.242 1.00 90.19 89 GLN A C 1
ATOM 761 O O . GLN A 1 89 ? -5.921 -16.359 39.372 1.00 90.19 89 GLN A O 1
ATOM 766 N N . PHE A 1 90 ? -5.829 -14.323 40.319 1.00 81.75 90 PHE A N 1
ATOM 767 C CA . PHE A 1 90 ? -4.932 -13.721 39.324 1.00 81.75 90 PHE A CA 1
ATOM 768 C C . PHE A 1 90 ? -3.666 -14.558 39.063 1.00 81.75 90 PHE A C 1
ATOM 770 O O . PHE A 1 90 ? -3.235 -14.694 37.918 1.00 81.75 90 PHE A O 1
ATOM 777 N N . TYR A 1 91 ? -3.121 -15.196 40.102 1.00 91.25 91 TYR A N 1
ATOM 778 C CA . TYR A 1 91 ? -1.914 -16.022 40.014 1.00 91.25 91 TYR A CA 1
ATOM 779 C C . TYR A 1 91 ? -2.049 -17.231 39.076 1.00 91.25 91 TYR A C 1
ATOM 781 O O . TYR A 1 91 ? -1.053 -17.656 38.498 1.00 91.25 91 TYR A O 1
ATOM 789 N N . VAL A 1 92 ? -3.262 -17.754 38.864 1.00 90.88 92 VAL A N 1
ATOM 790 C CA . VAL A 1 92 ? -3.502 -18.897 37.963 1.00 90.88 92 VAL A CA 1
ATOM 791 C C . VAL A 1 92 ? -3.420 -18.479 36.490 1.00 90.88 92 VAL A C 1
ATOM 793 O O . VAL A 1 92 ? -3.007 -19.266 35.641 1.00 90.88 92 VAL A O 1
ATOM 796 N N . PHE A 1 93 ? -3.753 -17.226 36.169 1.00 90.75 93 PHE A N 1
ATOM 797 C CA . PHE A 1 93 ? -3.782 -16.739 34.786 1.00 90.75 93 PHE A CA 1
ATOM 798 C C . PHE A 1 93 ? -2.399 -16.395 34.227 1.00 90.75 93 PHE A C 1
ATOM 800 O O . PHE A 1 93 ? -2.200 -16.447 33.012 1.00 90.75 93 PHE A O 1
ATOM 807 N N . PHE A 1 94 ? -1.426 -16.086 35.085 1.00 92.88 94 PHE A N 1
ATOM 808 C CA . PHE A 1 94 ? -0.086 -15.714 34.632 1.00 92.88 94 PHE A CA 1
ATOM 809 C C . PHE A 1 94 ? 0.664 -16.877 33.938 1.00 92.88 94 PHE A C 1
ATOM 811 O O . PHE A 1 94 ? 1.148 -16.681 32.821 1.00 92.88 94 PHE A O 1
ATOM 818 N N . PRO A 1 95 ? 0.697 -18.113 34.481 1.00 96.69 95 PRO A N 1
ATOM 819 C CA . PRO A 1 95 ? 1.263 -19.268 33.773 1.00 96.69 95 PRO A CA 1
ATOM 820 C C . PRO A 1 95 ? 0.536 -19.600 32.462 1.00 96.69 95 PRO A C 1
ATOM 822 O O . PRO A 1 95 ? 1.172 -19.971 31.475 1.00 96.69 95 PRO A O 1
ATOM 825 N N . ILE A 1 96 ? -0.790 -19.429 32.426 1.00 95.00 96 ILE A N 1
ATOM 826 C CA . ILE A 1 96 ? -1.615 -19.681 31.234 1.00 95.00 96 ILE A CA 1
ATOM 827 C C . ILE A 1 96 ? -1.195 -18.775 30.075 1.00 95.00 96 ILE A C 1
ATOM 829 O O . ILE A 1 96 ? -1.095 -19.239 28.938 1.00 95.00 96 ILE A O 1
ATOM 833 N N . LEU A 1 97 ? -0.907 -17.500 30.355 1.00 95.00 97 LEU A N 1
ATOM 834 C CA . LEU A 1 97 ? -0.420 -16.565 29.343 1.00 95.00 97 LEU A CA 1
ATOM 835 C C . LEU A 1 97 ? 0.888 -17.050 28.708 1.00 95.00 97 LEU A C 1
ATOM 837 O O . LEU A 1 97 ? 1.036 -17.004 27.486 1.00 95.00 97 LEU A O 1
ATOM 841 N N . PHE A 1 98 ? 1.817 -17.565 29.515 1.00 97.50 98 PHE A N 1
ATOM 842 C CA . PHE A 1 98 ? 3.086 -18.089 29.015 1.00 97.50 98 PHE A CA 1
ATOM 843 C C . PHE A 1 98 ? 2.889 -19.334 28.137 1.00 97.50 98 PHE A C 1
ATOM 845 O O . PHE A 1 98 ? 3.447 -19.420 27.040 1.00 97.50 98 PHE A O 1
ATOM 852 N N . VAL A 1 99 ? 2.030 -20.264 28.568 1.00 98.06 99 VAL A N 1
ATOM 853 C CA . VAL A 1 99 ? 1.672 -21.458 27.784 1.00 98.06 99 VAL A CA 1
ATOM 854 C C . VAL A 1 99 ? 1.023 -21.066 26.455 1.00 98.06 99 VAL A C 1
ATOM 856 O O . VAL A 1 99 ? 1.446 -21.531 25.395 1.00 98.06 99 VAL A O 1
ATOM 859 N N . GLY A 1 100 ? 0.044 -20.160 26.482 1.00 97.56 100 GLY A N 1
ATOM 860 C CA . GLY A 1 100 ? -0.624 -19.672 25.278 1.00 97.56 100 GLY A CA 1
ATOM 861 C C . GLY A 1 100 ? 0.328 -18.952 24.319 1.00 97.56 100 GLY A C 1
ATOM 862 O O . GLY A 1 100 ? 0.216 -19.119 23.104 1.00 97.56 100 GLY A O 1
ATOM 863 N N . PHE A 1 101 ? 1.326 -18.235 24.845 1.00 98.12 101 PHE A N 1
ATOM 864 C CA . PHE A 1 101 ? 2.353 -17.589 24.031 1.00 98.12 101 PHE A CA 1
ATOM 865 C C . PHE A 1 101 ? 3.218 -18.609 23.276 1.00 98.12 101 PHE A C 1
ATOM 867 O O . PHE A 1 101 ? 3.426 -18.466 22.068 1.00 98.12 101 PHE A O 1
ATOM 874 N N . ILE A 1 102 ? 3.672 -19.674 23.950 1.00 98.19 102 ILE A N 1
ATOM 875 C CA . ILE A 1 102 ? 4.445 -20.761 23.322 1.00 98.19 102 ILE A CA 1
ATOM 876 C C . ILE A 1 102 ? 3.615 -21.461 22.237 1.00 98.19 102 ILE A C 1
ATOM 878 O O . ILE A 1 102 ? 4.113 -21.692 21.130 1.00 98.19 102 ILE A O 1
ATOM 882 N N . ILE A 1 103 ? 2.342 -21.756 22.521 1.00 98.12 103 ILE A N 1
ATOM 883 C CA . ILE A 1 103 ? 1.425 -22.370 21.550 1.00 98.12 103 ILE A CA 1
ATOM 884 C C . ILE A 1 103 ? 1.264 -21.463 20.327 1.00 98.12 103 ILE A C 1
ATOM 886 O O . ILE A 1 103 ? 1.450 -21.920 19.199 1.00 98.12 103 ILE A O 1
ATOM 890 N N . GLY A 1 104 ? 0.993 -20.171 20.529 1.00 97.38 104 GLY A N 1
ATOM 891 C CA . GLY A 1 104 ? 0.829 -19.207 19.440 1.00 97.38 104 GLY A CA 1
ATOM 892 C C . GLY A 1 104 ? 2.087 -19.037 18.588 1.00 97.38 104 GLY A C 1
ATOM 893 O O . GLY A 1 104 ? 1.999 -18.873 17.366 1.00 97.38 104 GLY A O 1
ATOM 894 N N . TRP A 1 105 ? 3.266 -19.144 19.202 1.00 97.62 105 TRP A N 1
ATOM 895 C CA . TRP A 1 105 ? 4.550 -19.129 18.504 1.00 97.62 105 TRP A CA 1
ATOM 896 C C . TRP A 1 105 ? 4.730 -20.356 17.599 1.00 97.62 105 TRP A C 1
ATOM 898 O O . TRP A 1 105 ? 5.123 -20.230 16.431 1.00 97.62 105 TRP A O 1
ATOM 908 N N . MET A 1 106 ? 4.425 -21.548 18.119 1.00 97.62 106 MET A N 1
ATOM 909 C CA . MET A 1 106 ? 4.497 -22.809 17.373 1.00 97.62 106 MET A CA 1
ATOM 910 C C . MET A 1 106 ? 3.457 -22.862 16.250 1.00 97.62 106 MET A C 1
ATOM 912 O O . MET A 1 106 ? 3.786 -23.256 15.128 1.00 97.62 106 MET A O 1
ATOM 916 N N . LEU A 1 107 ? 2.240 -22.383 16.514 1.00 96.56 107 LEU A N 1
ATOM 917 C CA . LEU A 1 107 ? 1.153 -22.298 15.542 1.00 96.56 107 LEU A CA 1
ATOM 918 C C . LEU A 1 107 ? 1.532 -21.403 14.358 1.00 96.56 107 LEU A C 1
ATOM 920 O O . LEU A 1 107 ? 1.338 -21.794 13.208 1.00 96.56 107 LEU A O 1
ATOM 924 N N . ASN A 1 108 ? 2.184 -20.263 14.612 1.00 95.62 108 ASN A N 1
ATOM 925 C CA . ASN A 1 108 ? 2.679 -19.401 13.540 1.00 95.62 108 ASN A CA 1
ATOM 926 C C . ASN A 1 108 ? 3.741 -20.093 12.668 1.00 95.62 108 ASN A C 1
ATOM 928 O O . ASN A 1 108 ? 3.721 -19.990 11.441 1.00 95.62 108 ASN A O 1
ATOM 932 N N . LYS A 1 109 ? 4.671 -20.832 13.292 1.00 94.75 109 LYS A N 1
ATOM 933 C CA . LYS A 1 109 ? 5.702 -21.598 12.571 1.00 94.75 109 LYS A CA 1
ATOM 934 C C . LYS A 1 109 ? 5.071 -22.672 11.680 1.00 94.75 109 LYS A C 1
ATOM 936 O O . LYS A 1 109 ? 5.481 -22.828 10.530 1.00 94.75 109 LYS A O 1
ATOM 941 N N . TYR A 1 110 ? 4.074 -23.389 12.198 1.00 95.44 110 TYR A N 1
ATOM 942 C CA . TYR A 1 110 ? 3.329 -24.388 11.437 1.00 95.44 110 TYR A CA 1
ATOM 943 C C . TYR A 1 110 ? 2.577 -23.755 10.260 1.00 95.44 110 TYR A C 1
ATOM 945 O O . TYR A 1 110 ? 2.723 -24.211 9.125 1.00 95.44 110 TYR A O 1
ATOM 953 N N . TYR A 1 111 ? 1.846 -22.665 10.510 1.00 93.75 111 TYR A N 1
ATOM 954 C CA . TYR A 1 111 ? 1.064 -21.960 9.497 1.00 93.75 111 TYR A CA 1
ATOM 955 C C . TYR A 1 111 ? 1.934 -21.448 8.341 1.00 93.75 111 TYR A C 1
ATOM 957 O O . TYR A 1 111 ? 1.619 -21.697 7.179 1.00 93.75 111 TYR A O 1
ATOM 965 N N . ILE A 1 112 ? 3.074 -20.816 8.643 1.00 88.94 112 ILE A N 1
ATOM 966 C CA . ILE A 1 112 ? 4.031 -20.343 7.629 1.00 88.94 112 ILE A CA 1
ATOM 967 C C . ILE A 1 112 ? 4.528 -21.497 6.749 1.00 88.94 112 ILE A C 1
ATOM 969 O O . ILE A 1 112 ? 4.558 -21.372 5.522 1.00 88.94 112 ILE A O 1
ATOM 973 N N . ASN A 1 113 ? 4.896 -22.631 7.353 1.00 90.00 113 ASN A N 1
ATOM 974 C CA . ASN A 1 113 ? 5.380 -23.795 6.610 1.00 90.00 113 ASN A CA 1
ATOM 975 C C . ASN A 1 113 ? 4.283 -24.404 5.730 1.00 90.00 113 ASN A C 1
ATOM 977 O O . ASN A 1 113 ? 4.538 -24.761 4.579 1.00 90.00 113 ASN A O 1
ATOM 981 N N . TRP A 1 114 ? 3.064 -24.518 6.259 1.00 92.88 114 TRP A N 1
ATOM 982 C CA . TRP A 1 114 ? 1.909 -25.015 5.517 1.00 92.88 114 TRP A CA 1
ATOM 983 C C . TRP A 1 114 ? 1.569 -24.105 4.330 1.00 92.88 114 TRP A C 1
ATOM 985 O O . TRP A 1 114 ? 1.447 -24.581 3.199 1.00 92.88 114 TRP A O 1
ATOM 995 N N . TYR A 1 115 ? 1.499 -22.793 4.558 1.00 87.25 115 TYR A N 1
ATOM 996 C CA . TYR A 1 115 ? 1.176 -21.814 3.524 1.00 8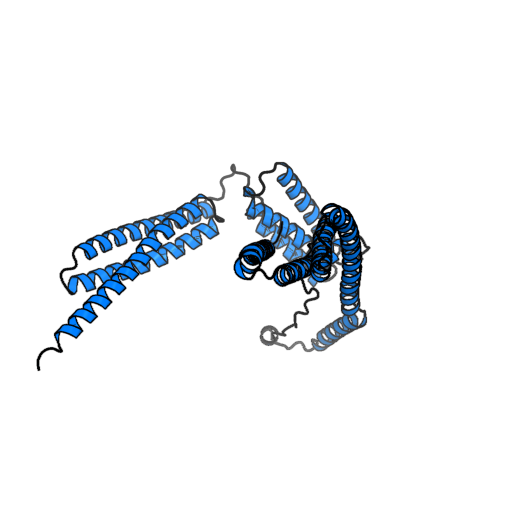7.25 115 TYR A CA 1
ATOM 997 C C . TYR A 1 115 ? 2.260 -21.751 2.439 1.00 87.25 115 TYR A C 1
ATOM 999 O O . TYR A 1 115 ? 1.943 -21.786 1.250 1.00 87.25 115 TYR A O 1
ATOM 1007 N N . SER A 1 116 ? 3.541 -21.785 2.823 1.00 82.19 116 SER A N 1
ATOM 1008 C CA . SER A 1 116 ? 4.660 -21.846 1.869 1.00 82.19 116 SER A CA 1
ATOM 1009 C C . SER A 1 116 ? 4.594 -23.104 0.996 1.00 82.19 116 SER A C 1
ATOM 1011 O O . SER A 1 116 ? 4.747 -23.018 -0.222 1.00 82.19 116 SER A O 1
ATOM 1013 N N . LYS A 1 117 ? 4.290 -24.275 1.581 1.00 87.12 117 LYS A N 1
ATOM 1014 C CA . LYS A 1 117 ? 4.079 -25.520 0.817 1.00 87.12 117 LYS A CA 1
ATOM 1015 C C . LYS A 1 117 ? 2.897 -25.405 -0.147 1.00 87.12 117 LYS A C 1
ATOM 1017 O O . LYS A 1 117 ? 2.975 -25.921 -1.260 1.00 87.12 117 LYS A O 1
ATOM 1022 N N . ARG A 1 118 ? 1.820 -24.722 0.253 1.00 87.31 118 ARG A N 1
ATOM 1023 C CA . ARG A 1 118 ? 0.644 -24.482 -0.595 1.00 87.31 118 ARG A CA 1
ATOM 1024 C C . ARG A 1 118 ? 0.974 -23.580 -1.785 1.00 87.31 118 ARG A C 1
ATOM 1026 O O . ARG A 1 118 ? 0.644 -23.947 -2.911 1.00 87.31 118 ARG A O 1
ATOM 1033 N N . ILE A 1 119 ? 1.660 -22.454 -1.559 1.00 80.12 119 ILE A N 1
ATOM 1034 C CA . ILE A 1 119 ? 2.136 -21.574 -2.641 1.00 80.12 119 ILE A CA 1
ATOM 1035 C C . ILE A 1 119 ? 3.046 -22.360 -3.584 1.00 80.12 119 ILE A C 1
ATOM 1037 O O . ILE A 1 119 ? 2.823 -22.360 -4.792 1.00 80.12 119 ILE A O 1
ATOM 1041 N N . TYR A 1 120 ? 4.020 -23.091 -3.040 1.00 79.56 120 TYR A N 1
ATOM 1042 C CA . TYR A 1 120 ? 4.926 -23.906 -3.843 1.00 79.56 120 TYR A CA 1
ATOM 1043 C C . TYR A 1 120 ? 4.177 -24.957 -4.671 1.00 79.56 120 TYR A C 1
ATOM 1045 O O . TYR A 1 120 ? 4.465 -25.130 -5.850 1.00 79.56 120 TYR A O 1
ATOM 1053 N N . GLY A 1 121 ? 3.175 -25.624 -4.092 1.00 83.25 121 GLY A N 1
ATOM 1054 C CA . GLY A 1 121 ? 2.318 -26.566 -4.809 1.00 83.25 121 GLY A CA 1
ATOM 1055 C C . GLY A 1 121 ? 1.556 -25.910 -5.962 1.00 83.25 121 GLY A C 1
ATOM 1056 O O . GLY A 1 121 ? 1.497 -26.480 -7.049 1.00 83.25 121 GLY A O 1
ATOM 1057 N N . ASN A 1 122 ? 1.027 -24.703 -5.759 1.00 79.81 122 ASN A N 1
ATOM 1058 C CA . ASN A 1 122 ? 0.333 -23.945 -6.803 1.00 79.81 122 ASN A CA 1
ATOM 1059 C C . ASN A 1 122 ? 1.285 -23.522 -7.930 1.00 79.81 122 ASN A C 1
ATOM 1061 O O . ASN A 1 122 ? 0.961 -23.709 -9.102 1.00 79.81 122 ASN A O 1
ATOM 1065 N N . ILE A 1 123 ? 2.479 -23.028 -7.587 1.00 74.62 123 ILE A N 1
ATOM 1066 C CA . ILE A 1 123 ? 3.523 -22.686 -8.562 1.00 74.62 123 ILE A CA 1
ATOM 1067 C C . ILE A 1 123 ? 3.949 -23.941 -9.325 1.00 74.62 123 ILE A C 1
ATOM 1069 O O . ILE A 1 123 ? 3.930 -23.946 -10.550 1.00 74.62 123 ILE A O 1
ATOM 1073 N N . LYS A 1 124 ? 4.253 -25.042 -8.630 1.00 78.12 124 LYS A N 1
ATOM 1074 C CA . LYS A 1 124 ? 4.657 -26.307 -9.256 1.00 78.12 124 LYS A CA 1
ATOM 1075 C C . LYS A 1 124 ? 3.579 -26.860 -10.185 1.00 78.12 124 LYS A C 1
ATOM 1077 O O . LYS A 1 124 ? 3.920 -27.360 -11.248 1.00 78.12 124 LYS A O 1
ATOM 1082 N N . LYS A 1 125 ? 2.294 -26.759 -9.819 1.00 77.25 125 LYS A N 1
ATOM 1083 C CA . LYS A 1 125 ? 1.172 -27.133 -10.697 1.00 77.25 125 LYS A CA 1
ATOM 1084 C C . LYS A 1 125 ? 1.105 -26.241 -11.939 1.00 77.25 125 LYS A C 1
ATOM 1086 O O . LYS A 1 125 ? 0.950 -26.767 -13.034 1.00 77.25 125 LYS A O 1
ATOM 1091 N N . LYS A 1 126 ? 1.277 -24.922 -11.787 1.00 71.19 126 LYS A N 1
ATOM 1092 C CA . LYS A 1 126 ? 1.220 -23.952 -12.896 1.00 71.19 126 LYS A CA 1
ATOM 1093 C C . LYS A 1 126 ? 2.405 -24.057 -13.864 1.00 71.19 126 LYS A C 1
ATOM 1095 O O . LYS A 1 126 ? 2.232 -23.904 -15.070 1.00 71.19 126 LYS A O 1
ATOM 1100 N N . TYR A 1 127 ? 3.594 -24.324 -13.331 1.00 67.44 127 TYR A N 1
ATOM 1101 C CA . TYR A 1 127 ? 4.845 -24.483 -14.080 1.00 67.44 127 TYR A CA 1
ATOM 1102 C C . TYR A 1 127 ? 5.184 -25.951 -14.362 1.00 67.44 127 TYR A C 1
ATOM 1104 O O . TYR A 1 127 ? 6.308 -26.268 -14.755 1.00 67.44 127 TYR A O 1
ATOM 1112 N N . ASN A 1 128 ? 4.233 -26.870 -14.166 1.00 75.06 128 ASN A N 1
ATOM 1113 C CA . ASN A 1 128 ? 4.453 -28.255 -14.537 1.00 75.06 128 ASN A CA 1
ATOM 1114 C C . ASN A 1 128 ? 4.644 -28.331 -16.057 1.00 75.06 128 ASN A C 1
ATOM 1116 O O . ASN A 1 128 ? 3.943 -27.653 -16.813 1.00 75.06 128 ASN A O 1
ATOM 1120 N N . LYS A 1 129 ? 5.614 -29.139 -16.501 1.00 56.69 129 LYS A N 1
ATOM 1121 C CA . LYS A 1 129 ? 6.117 -29.155 -17.887 1.00 56.69 129 LYS A CA 1
ATOM 1122 C C . LYS A 1 129 ? 5.021 -29.307 -18.946 1.00 56.69 129 LYS A C 1
ATOM 1124 O O . LYS A 1 129 ? 5.230 -28.834 -20.055 1.00 56.69 129 LYS A O 1
ATOM 1129 N N . SER A 1 130 ? 3.880 -29.916 -18.614 1.00 58.38 130 SER A N 1
ATOM 1130 C CA . SER A 1 130 ? 2.734 -30.064 -19.516 1.00 58.38 130 SER A CA 1
ATOM 1131 C C . SER A 1 130 ? 2.165 -28.718 -19.962 1.00 58.38 130 SER A C 1
ATOM 1133 O O . SER A 1 130 ? 2.105 -28.481 -21.156 1.00 58.38 130 SER A O 1
ATOM 1135 N N . HIS A 1 131 ? 1.863 -27.801 -19.041 1.00 61.88 131 HIS A N 1
ATOM 1136 C CA . HIS A 1 131 ? 1.265 -26.502 -19.371 1.00 61.88 131 HIS A CA 1
ATOM 1137 C C . HIS A 1 131 ? 2.252 -25.573 -20.102 1.00 61.88 131 HIS A C 1
ATOM 1139 O O . HIS A 1 131 ? 1.867 -24.793 -20.971 1.00 61.88 131 HIS A O 1
ATOM 1145 N N . ILE A 1 132 ? 3.552 -25.688 -19.804 1.00 64.06 132 ILE A N 1
ATOM 1146 C CA . ILE A 1 132 ? 4.599 -24.971 -20.548 1.00 64.06 132 ILE A CA 1
ATOM 1147 C C . ILE A 1 132 ? 4.770 -25.571 -21.952 1.00 64.06 132 ILE A C 1
ATOM 1149 O O . ILE A 1 132 ? 4.844 -24.815 -22.914 1.00 64.06 132 ILE A O 1
ATOM 1153 N N . CYS A 1 133 ? 4.798 -26.903 -22.089 1.00 58.62 133 CYS A N 1
ATOM 1154 C CA . CYS A 1 133 ? 4.845 -27.575 -23.393 1.00 58.62 133 CYS A CA 1
ATOM 1155 C C . CYS A 1 133 ? 3.607 -27.275 -24.234 1.00 58.62 133 CYS A C 1
ATOM 1157 O O . CYS A 1 133 ? 3.741 -27.092 -25.433 1.00 58.62 133 CYS A O 1
ATOM 1159 N N . GLU A 1 134 ? 2.428 -27.207 -23.628 1.00 74.25 134 GLU A N 1
ATOM 1160 C CA . GLU A 1 134 ? 1.164 -26.917 -24.303 1.00 74.25 134 GLU A CA 1
ATOM 1161 C C . GLU A 1 134 ? 1.124 -25.462 -24.779 1.00 74.25 134 GLU A C 1
ATOM 1163 O O . GLU A 1 134 ? 0.885 -25.226 -25.955 1.00 74.25 134 GLU A O 1
ATOM 1168 N N . ARG A 1 135 ? 1.545 -24.494 -23.949 1.00 67.62 135 ARG A N 1
ATOM 1169 C CA . ARG A 1 135 ? 1.731 -23.102 -24.403 1.00 67.62 135 ARG A CA 1
ATOM 1170 C C . ARG A 1 135 ? 2.817 -22.950 -25.465 1.00 67.62 135 ARG A C 1
ATOM 1172 O O . ARG A 1 135 ? 2.697 -22.097 -26.339 1.00 67.62 135 ARG A O 1
ATOM 1179 N N . MET A 1 136 ? 3.908 -23.715 -25.379 1.00 66.00 136 MET A N 1
ATOM 1180 C CA . MET A 1 136 ? 4.945 -23.705 -26.415 1.00 66.00 136 MET A CA 1
ATOM 1181 C C . MET A 1 136 ? 4.451 -24.355 -27.711 1.00 66.00 136 MET A C 1
ATOM 1183 O O . MET A 1 136 ? 4.806 -23.863 -28.776 1.00 66.00 136 MET A O 1
ATOM 1187 N N . LYS A 1 137 ? 3.619 -25.401 -27.634 1.00 76.06 137 LYS A N 1
ATOM 1188 C CA . LYS A 1 137 ? 2.949 -26.014 -28.788 1.00 76.06 137 LYS A CA 1
ATOM 1189 C C . LYS A 1 137 ? 1.935 -25.065 -29.415 1.00 76.06 137 LYS A C 1
ATOM 1191 O O . LYS A 1 137 ? 2.073 -24.808 -30.596 1.00 76.06 137 LYS A O 1
ATOM 1196 N N . GLU A 1 138 ? 1.043 -24.445 -28.639 1.00 73.44 138 GLU A N 1
ATOM 1197 C CA . GLU A 1 138 ? 0.110 -23.422 -29.141 1.00 73.44 138 GLU A CA 1
ATOM 1198 C C . GLU A 1 138 ? 0.851 -22.266 -29.824 1.00 73.44 138 GLU A C 1
ATOM 1200 O O . GLU A 1 138 ? 0.466 -21.831 -30.903 1.00 73.44 138 GLU A O 1
ATOM 1205 N N . LYS A 1 139 ? 1.948 -21.770 -29.227 1.00 72.75 139 LYS A N 1
ATOM 1206 C CA . LYS A 1 139 ? 2.777 -20.728 -29.856 1.00 72.75 139 LYS A CA 1
ATOM 1207 C C . LYS A 1 139 ? 3.461 -21.213 -31.136 1.00 72.75 139 LYS A C 1
ATOM 1209 O O . LYS A 1 139 ? 3.614 -20.429 -32.065 1.00 72.75 139 LYS A O 1
ATOM 1214 N N . LYS A 1 140 ? 3.909 -22.470 -31.177 1.00 72.31 140 LYS A N 1
ATOM 1215 C CA . LYS A 1 140 ? 4.566 -23.052 -32.351 1.00 72.31 140 LYS A CA 1
ATOM 1216 C C . LYS A 1 140 ? 3.567 -23.289 -33.488 1.00 72.31 140 LYS A C 1
ATOM 1218 O O . LYS A 1 140 ? 3.857 -22.890 -34.605 1.00 72.31 140 LYS A O 1
ATOM 1223 N N . GLU A 1 141 ? 2.393 -23.836 -33.189 1.00 71.19 141 GLU A N 1
ATOM 1224 C CA . GLU A 1 141 ? 1.285 -24.017 -34.136 1.00 71.19 141 GLU A CA 1
ATOM 1225 C C . GLU A 1 141 ? 0.791 -22.671 -34.679 1.00 71.19 141 GLU A C 1
ATOM 1227 O O . GLU A 1 141 ? 0.549 -22.547 -35.875 1.00 71.19 141 GLU A O 1
ATOM 1232 N N . PHE A 1 142 ? 0.732 -21.632 -33.837 1.00 66.19 142 PHE A N 1
ATOM 1233 C CA . PHE A 1 142 ? 0.398 -20.277 -34.278 1.00 66.19 142 PHE A CA 1
ATOM 1234 C C . PHE A 1 142 ? 1.442 -19.706 -35.249 1.00 66.19 142 PHE A C 1
ATOM 1236 O O . PHE A 1 142 ? 1.082 -19.168 -36.291 1.00 66.19 142 PHE A O 1
ATOM 1243 N N . ASN A 1 143 ? 2.733 -19.873 -34.948 1.00 62.66 143 ASN A N 1
ATOM 1244 C CA . ASN A 1 143 ? 3.809 -19.416 -35.830 1.00 62.66 143 ASN A CA 1
ATOM 1245 C C . ASN A 1 143 ? 3.898 -20.232 -37.135 1.00 62.66 143 ASN A C 1
ATOM 1247 O O . ASN A 1 143 ? 4.342 -19.701 -38.147 1.00 62.66 143 ASN A O 1
ATOM 1251 N N . GLU A 1 144 ? 3.494 -21.506 -37.128 1.00 66.44 144 GLU A N 1
ATOM 1252 C CA . GLU A 1 144 ? 3.427 -22.350 -38.331 1.00 66.44 144 GLU A CA 1
ATOM 1253 C C . GLU A 1 144 ? 2.182 -22.044 -39.191 1.00 66.44 144 GLU A C 1
ATOM 1255 O O . GLU A 1 144 ? 2.237 -22.192 -40.411 1.00 66.44 144 GLU A O 1
ATOM 1260 N N . GLN A 1 145 ? 1.087 -21.544 -38.601 1.00 56.31 145 GLN A N 1
ATOM 1261 C CA . GLN A 1 145 ? -0.101 -21.073 -39.332 1.00 56.31 145 GLN A CA 1
ATOM 1262 C C . GLN A 1 145 ? 0.071 -19.701 -40.006 1.00 56.31 145 GLN A C 1
ATOM 1264 O O . GLN A 1 145 ? -0.702 -19.372 -40.905 1.00 56.31 145 GLN A O 1
ATOM 1269 N N . ASP A 1 146 ? 1.082 -18.918 -39.621 1.00 50.50 146 ASP A N 1
ATOM 1270 C CA . ASP A 1 146 ? 1.350 -17.573 -40.162 1.00 50.50 146 ASP A CA 1
ATOM 1271 C C . ASP A 1 146 ? 2.164 -17.583 -41.477 1.00 50.50 146 ASP A C 1
ATOM 1273 O O . ASP A 1 146 ? 2.618 -16.550 -41.963 1.00 50.50 146 ASP A O 1
ATOM 1277 N N . GLY A 1 147 ? 2.329 -18.757 -42.101 1.00 52.81 147 GLY A N 1
ATOM 1278 C CA . GLY A 1 147 ? 2.987 -18.915 -43.403 1.00 52.81 147 GLY A CA 1
ATOM 1279 C C . GLY A 1 147 ? 2.191 -18.396 -44.613 1.00 52.81 147 GLY A C 1
ATOM 1280 O O . GLY A 1 147 ? 2.714 -18.417 -45.726 1.00 52.81 147 GLY A O 1
ATOM 1281 N N . SER A 1 148 ? 0.948 -17.925 -44.442 1.00 53.66 148 SER A N 1
ATOM 1282 C CA . SER A 1 148 ? 0.195 -17.250 -45.511 1.00 53.66 148 SER A CA 1
ATOM 1283 C C . SER A 1 148 ? 0.425 -15.736 -45.446 1.00 53.66 148 SER A C 1
ATOM 1285 O O . SER A 1 148 ? -0.183 -15.036 -44.637 1.00 53.66 148 SER A O 1
ATOM 1287 N N . VAL A 1 149 ? 1.295 -15.242 -46.325 1.00 53.81 149 VAL A N 1
ATOM 1288 C CA . VAL A 1 149 ? 1.878 -13.883 -46.398 1.00 53.81 149 VAL A CA 1
ATOM 1289 C C . VAL A 1 149 ? 0.864 -12.744 -46.685 1.00 53.81 149 VAL A C 1
ATOM 1291 O O . VAL A 1 149 ? 1.249 -11.621 -46.981 1.00 53.81 149 VAL A O 1
ATOM 1294 N N . GLU A 1 150 ? -0.445 -12.964 -46.545 1.00 52.81 150 GLU A N 1
ATOM 1295 C CA . GLU A 1 150 ? -1.488 -12.018 -46.989 1.00 52.81 150 GLU A CA 1
ATOM 1296 C C . GLU A 1 150 ? -2.486 -11.573 -45.908 1.00 52.81 150 GLU A C 1
ATOM 1298 O O . GLU A 1 150 ? -3.572 -11.078 -46.213 1.00 52.81 150 GLU A O 1
ATOM 1303 N N . LYS A 1 151 ? -2.140 -11.668 -44.619 1.00 51.81 151 LYS A N 1
ATOM 1304 C CA . LYS A 1 151 ? -2.944 -10.994 -43.586 1.00 51.81 151 LYS A CA 1
ATOM 1305 C C . LYS A 1 151 ? -2.544 -9.524 -43.480 1.00 51.81 151 LYS A C 1
ATOM 1307 O O . LYS A 1 151 ? -1.477 -9.179 -42.982 1.00 51.81 151 LYS A O 1
ATOM 1312 N N . SER A 1 152 ? -3.426 -8.650 -43.961 1.00 56.28 152 SER A N 1
ATOM 1313 C CA . SER A 1 152 ? -3.277 -7.196 -43.877 1.00 56.28 152 SER A CA 1
ATOM 1314 C C . SER A 1 152 ? -3.060 -6.734 -42.427 1.00 56.28 152 SER A C 1
ATOM 1316 O O . SER A 1 152 ? -3.662 -7.264 -41.491 1.00 56.28 152 SER A O 1
ATOM 1318 N N . ILE A 1 153 ? -2.242 -5.692 -42.241 1.00 55.84 153 ILE A N 1
ATOM 1319 C CA . ILE A 1 153 ? -1.946 -5.045 -40.944 1.00 55.84 153 ILE A CA 1
ATOM 1320 C C . ILE A 1 153 ? -3.233 -4.696 -40.163 1.00 55.84 153 ILE A C 1
ATOM 1322 O O . ILE A 1 153 ? -3.257 -4.738 -38.933 1.00 55.84 153 ILE A O 1
ATOM 1326 N N . GLN A 1 154 ? -4.333 -4.423 -40.873 1.00 50.84 154 GLN A N 1
ATOM 1327 C CA . GLN A 1 154 ? -5.661 -4.183 -40.300 1.00 50.84 154 GLN A CA 1
ATOM 1328 C C . GLN A 1 154 ? -6.237 -5.394 -39.554 1.00 50.84 154 GLN A C 1
ATOM 1330 O O . GLN A 1 154 ? -6.855 -5.223 -38.504 1.00 50.84 154 GLN A O 1
ATOM 1335 N N . THR A 1 155 ? -5.997 -6.610 -40.045 1.00 54.84 155 THR A N 1
ATOM 1336 C CA . THR A 1 155 ? -6.505 -7.841 -39.422 1.00 54.84 155 THR A CA 1
ATOM 1337 C C . THR A 1 155 ? -5.796 -8.096 -38.087 1.00 54.84 155 THR A C 1
ATOM 1339 O O . THR A 1 155 ? -6.450 -8.366 -37.080 1.00 54.84 155 THR A O 1
ATOM 1342 N N . ILE A 1 156 ? -4.479 -7.861 -38.043 1.00 54.84 156 ILE A N 1
ATOM 1343 C CA . ILE A 1 156 ? -3.635 -7.971 -36.838 1.00 54.84 156 ILE A CA 1
ATOM 1344 C C . ILE A 1 156 ? -4.041 -6.939 -35.771 1.00 54.84 156 ILE A C 1
ATOM 1346 O O . ILE A 1 156 ? -4.037 -7.242 -34.580 1.00 54.84 156 ILE A O 1
ATOM 1350 N N . ALA A 1 157 ? -4.440 -5.730 -36.181 1.00 53.00 157 ALA A N 1
ATOM 1351 C CA . ALA A 1 157 ? -4.916 -4.697 -35.259 1.00 53.00 157 ALA A CA 1
ATOM 1352 C C . ALA A 1 157 ? -6.329 -4.977 -34.703 1.00 53.00 157 ALA A C 1
ATOM 1354 O O . ALA A 1 157 ? -6.650 -4.546 -33.593 1.00 53.00 157 ALA A O 1
ATOM 1355 N N . SER A 1 158 ? -7.175 -5.693 -35.455 1.00 54.38 158 SER A N 1
ATOM 1356 C CA . SER A 1 158 ? -8.568 -5.974 -35.071 1.00 54.38 158 SER A CA 1
ATOM 1357 C C . SER A 1 158 ? -8.751 -7.207 -34.176 1.00 54.38 158 SER A C 1
ATOM 1359 O O . SER A 1 158 ? -9.673 -7.233 -33.357 1.00 54.38 158 SER A O 1
ATOM 1361 N N . GLU A 1 159 ? -7.863 -8.204 -34.250 1.00 47.06 159 GLU A N 1
ATOM 1362 C CA . GLU A 1 159 ? -7.920 -9.386 -33.382 1.00 47.06 159 GLU A CA 1
ATOM 1363 C C . GLU A 1 159 ? -7.357 -9.079 -31.987 1.00 47.06 159 GLU A C 1
ATOM 1365 O O . GLU A 1 159 ? -6.261 -9.482 -31.594 1.00 47.06 159 GLU A O 1
ATOM 1370 N N . LYS A 1 160 ? -8.145 -8.372 -31.172 1.00 46.47 160 LYS A N 1
ATOM 1371 C CA . LYS A 1 160 ? -7.843 -8.160 -29.753 1.00 46.47 160 LYS A CA 1
ATOM 1372 C C . LYS A 1 160 ? -8.076 -9.458 -28.977 1.00 46.47 160 LYS A C 1
ATOM 1374 O O . LYS A 1 160 ? -9.094 -9.633 -28.307 1.00 46.47 160 LYS A O 1
ATOM 1379 N N . LYS A 1 161 ? -7.131 -10.397 -29.064 1.00 53.41 161 LYS A N 1
ATOM 1380 C CA . LYS A 1 161 ? -7.206 -11.664 -28.331 1.00 53.41 161 LYS A CA 1
ATOM 1381 C C . LYS A 1 161 ? -7.061 -11.383 -26.835 1.00 53.41 161 LYS A C 1
ATOM 1383 O O . LYS A 1 161 ? -6.001 -10.995 -26.344 1.00 53.41 161 LYS A O 1
ATOM 1388 N N . ILE A 1 162 ? -8.155 -11.554 -26.098 1.00 48.25 162 ILE A N 1
ATOM 1389 C CA . ILE A 1 162 ? -8.183 -11.388 -24.645 1.00 48.25 162 ILE A CA 1
ATOM 1390 C C . ILE A 1 162 ? -7.414 -12.561 -24.033 1.00 48.25 162 ILE A C 1
ATOM 1392 O O . ILE A 1 162 ? -7.963 -13.635 -23.795 1.00 48.25 162 ILE A O 1
ATOM 1396 N N . VAL A 1 163 ? -6.120 -12.368 -23.775 1.00 52.56 163 VAL A N 1
ATOM 1397 C CA . VAL A 1 163 ? -5.346 -13.306 -22.958 1.00 52.56 163 VAL A CA 1
ATOM 1398 C C . VAL A 1 163 ? -5.914 -13.236 -21.546 1.00 52.56 163 VAL A C 1
ATOM 1400 O O . VAL A 1 163 ? -5.767 -12.228 -20.851 1.00 52.56 163 VAL A O 1
ATOM 1403 N N . LYS A 1 164 ? -6.598 -14.301 -21.120 1.00 52.44 164 LYS A N 1
ATOM 1404 C CA . LYS A 1 164 ? -7.130 -14.412 -19.761 1.00 52.44 164 LYS A CA 1
ATOM 1405 C C . LYS A 1 164 ? -5.961 -14.276 -18.782 1.00 52.44 164 LYS A C 1
ATOM 1407 O O . LYS A 1 164 ? -5.105 -15.155 -18.694 1.00 52.44 164 LYS A O 1
ATOM 1412 N N . LYS A 1 165 ? -5.896 -13.147 -18.067 1.00 51.78 165 LYS A N 1
ATOM 1413 C CA . LYS A 1 165 ? -4.882 -12.911 -17.033 1.00 51.78 165 LYS A CA 1
ATOM 1414 C C . LYS A 1 165 ? -5.107 -13.904 -15.897 1.00 51.78 165 LYS A C 1
ATOM 1416 O O . LYS A 1 165 ? -5.951 -13.701 -15.031 1.00 51.78 165 LYS A O 1
ATOM 1421 N N . GLU A 1 166 ? -4.350 -14.991 -15.897 1.00 54.66 166 GLU A N 1
ATOM 1422 C CA . GLU A 1 166 ? -4.313 -15.914 -14.770 1.00 54.66 166 GLU A CA 1
ATOM 1423 C C . GLU A 1 166 ? -3.430 -15.338 -13.667 1.00 54.66 166 GLU A C 1
ATOM 1425 O O . GLU A 1 166 ? -2.198 -15.414 -13.740 1.00 54.66 166 GLU A O 1
ATOM 1430 N N . ALA A 1 167 ? -4.052 -14.803 -12.620 1.00 54.62 167 ALA A N 1
ATOM 1431 C CA . ALA A 1 167 ? -3.339 -14.406 -11.416 1.00 54.62 167 ALA A CA 1
ATOM 1432 C C . ALA A 1 167 ? -2.602 -15.628 -10.829 1.00 54.62 167 ALA A C 1
ATOM 1434 O O . ALA A 1 167 ? -3.215 -16.610 -10.420 1.00 54.62 167 ALA A O 1
ATOM 1435 N N . VAL A 1 168 ? -1.263 -15.603 -10.848 1.00 55.94 168 VAL A N 1
ATOM 1436 C CA . VAL A 1 168 ? -0.413 -16.610 -10.171 1.00 55.94 168 VAL A CA 1
ATOM 1437 C C . VAL A 1 168 ? -0.529 -16.460 -8.651 1.00 55.94 168 VAL A C 1
ATOM 1439 O O . VAL A 1 168 ? -0.398 -17.429 -7.907 1.00 55.94 168 VAL A O 1
ATOM 1442 N N . TYR A 1 169 ? -0.787 -15.232 -8.211 1.00 66.19 169 TYR A N 1
ATOM 1443 C CA . TYR A 1 169 ? -0.768 -14.804 -6.825 1.00 66.19 169 TYR A CA 1
ATOM 1444 C C . TYR A 1 169 ? -2.161 -14.350 -6.417 1.00 66.19 169 TYR A C 1
ATOM 1446 O O . TYR A 1 169 ? -2.798 -13.585 -7.141 1.00 66.19 169 TYR A O 1
ATOM 1454 N N . TYR A 1 170 ? -2.622 -14.803 -5.253 1.00 67.56 170 TYR A N 1
ATOM 1455 C CA . TYR A 1 170 ? -3.863 -14.291 -4.674 1.00 67.56 170 TYR A CA 1
ATOM 1456 C C . TYR A 1 170 ? -3.621 -12.947 -3.985 1.00 67.56 170 TYR A C 1
ATOM 1458 O O . TYR A 1 170 ? -4.548 -12.147 -3.867 1.00 67.56 170 TYR A O 1
ATOM 1466 N N . ARG A 1 171 ? -2.388 -12.696 -3.519 1.00 68.50 171 ARG A N 1
ATOM 1467 C CA . ARG A 1 171 ? -2.019 -11.482 -2.787 1.00 68.50 171 ARG A CA 1
ATOM 1468 C C . ARG A 1 171 ? -0.679 -10.910 -3.260 1.00 68.50 171 ARG A C 1
ATOM 1470 O O . ARG A 1 171 ? 0.223 -11.677 -3.593 1.00 68.50 171 ARG A O 1
ATOM 1477 N N . PRO A 1 172 ? -0.483 -9.579 -3.199 1.00 63.03 172 PRO A N 1
ATOM 1478 C CA . PRO A 1 172 ? 0.807 -8.953 -3.503 1.00 63.03 172 PRO A CA 1
ATOM 1479 C C . PRO A 1 172 ? 1.965 -9.476 -2.636 1.00 63.03 172 PRO A C 1
ATOM 1481 O O . PRO A 1 172 ? 3.098 -9.560 -3.100 1.00 63.03 172 PRO A O 1
ATOM 1484 N N . SER A 1 173 ? 1.688 -9.882 -1.391 1.00 61.84 173 SER A N 1
ATOM 1485 C CA . SER A 1 173 ? 2.685 -10.453 -0.476 1.00 61.84 173 SER A CA 1
ATOM 1486 C C . SER A 1 173 ? 3.204 -11.830 -0.905 1.00 61.84 173 SER A C 1
ATOM 1488 O O . SER A 1 173 ? 4.319 -12.192 -0.530 1.00 61.84 173 SER A O 1
ATOM 1490 N N . ASP A 1 174 ? 2.452 -12.576 -1.724 1.00 62.78 174 ASP A N 1
ATOM 1491 C CA . ASP A 1 174 ? 2.908 -13.856 -2.276 1.00 62.78 174 ASP A CA 1
ATOM 1492 C C . ASP A 1 174 ? 4.079 -13.640 -3.262 1.00 62.78 174 ASP A C 1
ATOM 1494 O O . ASP A 1 174 ? 4.957 -14.495 -3.379 1.00 62.78 174 ASP A O 1
ATOM 1498 N N . CYS A 1 175 ? 4.147 -12.466 -3.911 1.00 64.50 175 CYS A N 1
ATOM 1499 C CA . CYS A 1 175 ? 5.256 -12.079 -4.788 1.00 64.50 175 CYS A CA 1
ATOM 1500 C C . CYS A 1 175 ? 6.569 -11.949 -4.002 1.00 64.50 175 CYS A C 1
ATOM 1502 O O . CYS A 1 175 ? 7.587 -12.492 -4.414 1.00 64.50 175 CYS A O 1
ATOM 1504 N N . ALA A 1 176 ? 6.537 -11.333 -2.814 1.00 58.97 176 ALA A N 1
ATOM 1505 C CA . ALA A 1 176 ? 7.719 -11.202 -1.957 1.00 58.97 176 ALA A CA 1
ATOM 1506 C C . ALA A 1 176 ? 8.289 -12.568 -1.530 1.00 58.97 176 ALA A C 1
ATOM 1508 O O . ALA A 1 176 ? 9.505 -12.736 -1.448 1.00 58.97 176 ALA A O 1
ATOM 1509 N N . TYR A 1 177 ? 7.421 -13.563 -1.311 1.00 57.28 177 TYR A N 1
ATOM 1510 C CA . TYR A 1 177 ? 7.833 -14.941 -1.029 1.00 57.28 177 TYR A CA 1
ATOM 1511 C C . TYR A 1 177 ? 8.593 -15.571 -2.187 1.00 57.28 177 TYR A C 1
ATOM 1513 O O . TYR A 1 177 ? 9.625 -16.209 -1.980 1.00 57.28 177 TYR A O 1
ATOM 1521 N N . VAL A 1 178 ? 8.073 -15.392 -3.400 1.00 59.91 178 VAL A N 1
ATOM 1522 C CA . VAL A 1 178 ? 8.714 -15.896 -4.610 1.00 59.91 178 VAL A CA 1
ATOM 1523 C C . VAL A 1 178 ? 10.032 -15.174 -4.848 1.00 59.91 178 VAL A C 1
ATOM 1525 O O . VAL A 1 178 ? 11.029 -15.846 -5.079 1.00 59.91 178 VAL A O 1
ATOM 1528 N N . SER A 1 179 ? 10.092 -13.855 -4.674 1.00 56.19 179 SER A N 1
ATOM 1529 C CA . SER A 1 179 ? 11.328 -13.079 -4.810 1.00 56.19 179 SER A CA 1
ATOM 1530 C C . SER A 1 179 ? 12.405 -13.503 -3.804 1.00 56.19 179 SER A C 1
ATOM 1532 O O . SER A 1 179 ? 13.542 -13.745 -4.202 1.00 56.19 179 SER A O 1
ATOM 1534 N N . CYS A 1 180 ? 12.065 -13.687 -2.520 1.00 52.91 180 CYS A N 1
ATOM 1535 C CA . CYS A 1 180 ? 13.007 -14.211 -1.519 1.00 52.91 180 CYS A CA 1
ATOM 1536 C C . CYS A 1 180 ? 13.466 -15.641 -1.838 1.00 52.91 180 CYS A C 1
ATOM 1538 O O . CYS A 1 180 ? 14.634 -15.972 -1.646 1.00 52.91 180 CYS A O 1
ATOM 1540 N N . PHE A 1 181 ? 12.566 -16.497 -2.329 1.00 51.88 181 PHE A N 1
ATOM 1541 C CA . PHE A 1 181 ? 12.905 -17.869 -2.708 1.00 51.88 181 PHE A CA 1
ATOM 1542 C C . PHE A 1 181 ? 13.809 -17.920 -3.950 1.00 51.88 181 PHE A C 1
ATOM 1544 O O . PHE A 1 181 ? 14.777 -18.679 -3.968 1.00 51.88 181 PHE A O 1
ATOM 1551 N N . ILE A 1 182 ? 13.532 -17.079 -4.951 1.00 53.66 182 ILE A N 1
ATOM 1552 C CA . ILE A 1 182 ? 14.355 -16.887 -6.153 1.00 53.66 182 ILE A CA 1
ATOM 1553 C C . ILE A 1 182 ? 15.770 -16.429 -5.778 1.00 53.66 182 ILE A C 1
ATOM 1555 O O . ILE A 1 182 ? 16.736 -16.887 -6.383 1.00 53.66 182 ILE A O 1
ATOM 1559 N N . PHE A 1 183 ? 15.901 -15.559 -4.771 1.00 50.88 183 PHE A N 1
ATOM 1560 C CA . PHE A 1 183 ? 17.194 -15.029 -4.336 1.00 50.88 183 PHE A CA 1
ATOM 1561 C C . PHE A 1 183 ? 18.078 -16.083 -3.648 1.00 50.88 183 PHE A C 1
ATOM 1563 O O . PHE A 1 183 ? 19.297 -16.051 -3.788 1.00 50.88 183 PHE A O 1
ATOM 1570 N N . VAL A 1 184 ? 17.472 -17.020 -2.908 1.00 47.19 184 VAL A N 1
ATOM 1571 C CA . VAL A 1 184 ? 18.197 -18.011 -2.090 1.00 47.19 184 VAL A CA 1
ATOM 1572 C C . VAL A 1 184 ? 18.492 -19.306 -2.854 1.00 47.19 184 VAL A C 1
ATOM 1574 O O . VAL A 1 184 ? 19.519 -19.931 -2.607 1.00 47.19 184 VAL A O 1
ATOM 1577 N N . ASN A 1 185 ? 17.639 -19.710 -3.801 1.00 42.28 185 ASN A N 1
ATOM 1578 C CA . ASN A 1 185 ? 17.772 -20.992 -4.492 1.00 42.28 185 ASN A CA 1
ATOM 1579 C C . ASN A 1 185 ? 17.826 -20.829 -6.016 1.00 42.28 185 ASN A C 1
ATOM 1581 O O . ASN A 1 185 ? 16.798 -20.744 -6.680 1.00 42.28 185 ASN A O 1
ATOM 1585 N N . GLN A 1 186 ? 19.043 -20.879 -6.563 1.00 48.00 186 GLN A N 1
ATOM 1586 C CA . GLN A 1 186 ? 19.365 -21.587 -7.812 1.00 48.00 186 GLN A CA 1
ATOM 1587 C C . GLN A 1 186 ? 18.367 -21.464 -8.987 1.00 48.00 186 GLN A C 1
ATOM 1589 O O . GLN A 1 186 ? 17.996 -22.478 -9.581 1.00 48.00 186 GLN A O 1
ATOM 1594 N N . TYR A 1 187 ? 17.967 -20.261 -9.407 1.00 44.00 187 TYR A N 1
ATOM 1595 C CA . TYR A 1 187 ? 17.357 -20.134 -10.733 1.00 44.00 187 TYR A CA 1
ATOM 1596 C C . TYR A 1 187 ? 18.417 -19.896 -11.804 1.00 44.00 187 TYR A C 1
ATOM 1598 O O . TYR A 1 187 ? 19.124 -18.888 -11.834 1.00 44.00 187 TYR A O 1
ATOM 1606 N N . ASN A 1 188 ? 18.497 -20.866 -12.715 1.00 49.31 188 ASN A N 1
ATOM 1607 C CA . ASN A 1 188 ? 19.093 -20.720 -14.030 1.00 49.31 188 ASN A CA 1
ATOM 1608 C C . ASN A 1 188 ? 18.545 -19.457 -14.705 1.00 49.31 188 ASN A C 1
ATOM 1610 O O . ASN A 1 188 ? 17.452 -19.482 -15.247 1.00 49.31 188 ASN A O 1
ATOM 1614 N N . ARG A 1 189 ? 19.330 -18.379 -14.689 1.00 59.91 189 ARG A N 1
ATOM 1615 C CA . ARG A 1 189 ? 19.600 -17.502 -15.838 1.00 59.91 189 ARG A CA 1
ATOM 1616 C C . ARG A 1 189 ? 18.411 -17.035 -16.715 1.00 59.91 189 ARG A C 1
ATOM 1618 O O . ARG A 1 189 ? 18.625 -16.777 -17.894 1.00 59.91 189 ARG A O 1
ATOM 1625 N N . THR A 1 190 ? 17.188 -16.897 -16.204 1.00 73.69 190 THR A N 1
ATOM 1626 C CA . THR A 1 190 ? 16.061 -16.368 -16.997 1.00 73.69 190 THR A CA 1
ATOM 1627 C C . THR A 1 190 ? 16.003 -14.849 -16.895 1.00 73.69 190 THR A C 1
ATOM 1629 O O . THR A 1 190 ? 15.815 -14.309 -15.803 1.00 73.69 190 THR A O 1
ATOM 1632 N N . THR A 1 191 ? 16.130 -14.169 -18.034 1.00 81.31 191 THR A N 1
ATOM 1633 C CA . THR A 1 191 ? 16.117 -12.703 -18.158 1.00 81.31 191 THR A CA 1
ATOM 1634 C C . THR A 1 191 ? 14.872 -12.066 -17.530 1.00 81.31 191 THR A C 1
ATOM 1636 O O . THR A 1 191 ? 14.988 -11.060 -16.839 1.00 81.31 191 THR A O 1
ATOM 1639 N N . GLU A 1 192 ? 13.701 -12.699 -17.649 1.00 79.62 192 GLU A N 1
ATOM 1640 C CA . GLU A 1 192 ? 12.434 -12.213 -17.074 1.00 79.62 192 GLU A CA 1
ATOM 1641 C C . GLU A 1 192 ? 12.499 -11.955 -15.560 1.00 79.62 192 GLU A C 1
ATOM 1643 O O . GLU A 1 192 ? 11.970 -10.961 -15.068 1.00 79.62 192 GLU A O 1
ATOM 1648 N N . VAL A 1 193 ? 13.170 -12.834 -14.812 1.00 79.31 193 VAL A N 1
ATOM 1649 C CA . VAL A 1 193 ? 13.289 -12.718 -13.350 1.00 79.31 193 VAL A CA 1
ATOM 1650 C C . VAL A 1 193 ? 14.163 -11.526 -12.975 1.00 79.31 193 VAL A C 1
ATOM 1652 O O . VAL A 1 193 ? 13.842 -10.778 -12.052 1.00 79.31 193 VAL A O 1
ATOM 1655 N N . TYR A 1 194 ? 15.251 -11.326 -13.716 1.00 84.62 194 TYR A N 1
ATOM 1656 C CA . TYR A 1 194 ? 16.124 -10.180 -13.521 1.00 84.62 194 TYR A CA 1
ATOM 1657 C C . TYR A 1 194 ? 15.416 -8.866 -13.877 1.00 84.62 194 TYR A C 1
ATOM 1659 O O . TYR A 1 194 ? 15.534 -7.908 -13.123 1.00 84.62 194 TYR A O 1
ATOM 1667 N N . ILE A 1 195 ? 14.607 -8.834 -14.939 1.00 87.56 195 ILE A N 1
ATOM 1668 C CA . ILE A 1 195 ? 13.803 -7.654 -15.299 1.00 87.56 195 ILE A CA 1
ATOM 1669 C C . ILE A 1 195 ? 12.730 -7.355 -14.246 1.00 87.56 195 ILE A C 1
ATOM 1671 O O . ILE A 1 195 ? 12.534 -6.201 -13.876 1.00 87.56 195 ILE A O 1
ATOM 1675 N N . GLN A 1 196 ? 12.059 -8.371 -13.699 1.00 85.81 196 GLN A N 1
ATOM 1676 C CA . GLN A 1 196 ? 11.109 -8.164 -12.598 1.00 85.81 196 GLN A CA 1
ATOM 1677 C C . GLN A 1 196 ? 11.793 -7.599 -11.351 1.00 85.81 196 GLN A C 1
ATOM 1679 O O . GLN A 1 196 ? 11.244 -6.714 -10.693 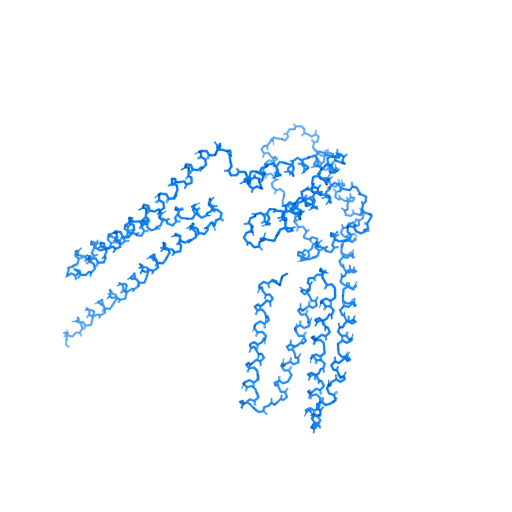1.00 85.81 196 GLN A O 1
ATOM 1684 N N . TYR A 1 197 ? 12.993 -8.086 -11.034 1.00 85.25 197 TYR A N 1
ATOM 1685 C CA . TYR A 1 197 ? 13.762 -7.561 -9.914 1.00 85.25 197 TYR A CA 1
ATOM 1686 C C . TYR A 1 197 ? 14.264 -6.136 -10.179 1.00 85.25 197 TYR A C 1
ATOM 1688 O O . TYR A 1 197 ? 14.188 -5.291 -9.290 1.00 85.25 197 TYR A O 1
ATOM 1696 N N . TRP A 1 198 ? 14.679 -5.839 -11.411 1.00 93.62 198 TRP A N 1
ATOM 1697 C CA . TRP A 1 198 ? 15.013 -4.484 -11.837 1.00 93.62 198 TRP A CA 1
ATOM 1698 C C . TRP A 1 198 ? 13.824 -3.528 -11.667 1.00 93.62 198 TRP A C 1
ATOM 1700 O O . TRP A 1 198 ? 13.967 -2.508 -11.002 1.00 93.62 198 TRP A O 1
ATOM 1710 N N . ASN A 1 199 ? 12.631 -3.901 -12.145 1.00 88.75 199 ASN A N 1
ATOM 1711 C CA . ASN A 1 199 ? 11.406 -3.107 -11.980 1.00 88.75 199 ASN A CA 1
ATOM 1712 C C . ASN A 1 199 ? 11.100 -2.809 -10.505 1.00 88.75 199 ASN A C 1
ATOM 1714 O O . ASN 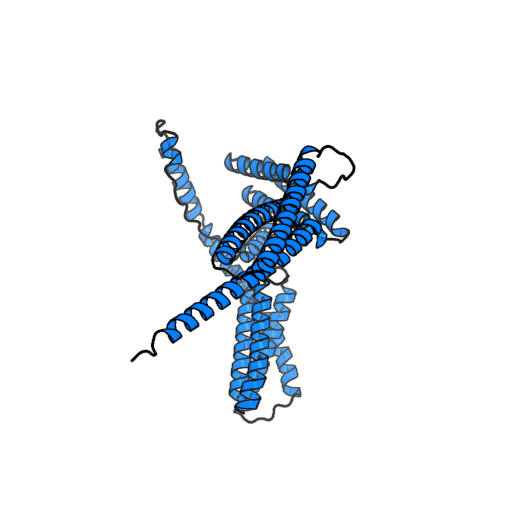A 1 199 ? 10.625 -1.727 -10.166 1.00 88.75 199 ASN A O 1
ATOM 1718 N N . PHE A 1 200 ? 11.373 -3.767 -9.615 1.00 89.31 200 PHE A N 1
ATOM 1719 C CA . PHE A 1 200 ? 11.196 -3.581 -8.178 1.00 89.31 200 PHE A CA 1
ATOM 1720 C C . PHE A 1 200 ? 12.188 -2.564 -7.600 1.00 89.31 200 PHE A C 1
ATOM 1722 O O . PHE A 1 200 ? 11.776 -1.661 -6.874 1.00 89.31 200 PHE A O 1
ATOM 1729 N N . LEU A 1 201 ? 13.475 -2.680 -7.941 1.00 89.75 201 LEU A N 1
ATOM 1730 C CA . LEU A 1 201 ? 14.509 -1.738 -7.502 1.00 89.75 201 LEU A CA 1
ATOM 1731 C C . LEU A 1 201 ? 14.269 -0.328 -8.053 1.00 89.75 201 LEU A C 1
ATOM 1733 O O . LEU A 1 201 ? 14.285 0.633 -7.284 1.00 89.75 201 LEU A O 1
ATOM 1737 N N . HIS A 1 202 ? 13.961 -0.215 -9.348 1.00 91.00 202 HIS A N 1
ATOM 1738 C CA . HIS A 1 202 ? 13.605 1.048 -10.002 1.00 91.00 202 HIS A CA 1
ATOM 1739 C C . HIS A 1 202 ? 12.372 1.685 -9.353 1.00 91.00 202 HIS A C 1
ATOM 1741 O O . HIS A 1 202 ? 12.365 2.872 -9.034 1.00 91.00 202 HIS A O 1
ATOM 1747 N N . GLY A 1 203 ? 11.351 0.877 -9.051 1.00 89.00 203 GLY A N 1
ATOM 1748 C CA . GLY A 1 203 ? 10.152 1.322 -8.345 1.00 89.00 203 GLY A CA 1
ATOM 1749 C C . GLY A 1 203 ? 10.430 1.839 -6.930 1.00 89.00 203 GLY A C 1
ATOM 1750 O O . GLY A 1 203 ? 9.890 2.879 -6.552 1.00 89.00 203 GLY A O 1
ATOM 1751 N N . ILE A 1 204 ? 11.286 1.160 -6.153 1.00 87.56 204 ILE A N 1
ATOM 1752 C CA . ILE A 1 204 ? 11.706 1.639 -4.823 1.00 87.56 204 ILE A CA 1
ATOM 1753 C C . ILE A 1 204 ? 12.434 2.974 -4.949 1.00 87.56 204 ILE A C 1
ATOM 1755 O O . ILE A 1 204 ? 12.092 3.914 -4.233 1.00 87.56 204 ILE A O 1
ATOM 1759 N N . ARG A 1 205 ? 13.409 3.065 -5.860 1.00 90.81 205 ARG A N 1
ATOM 1760 C CA . ARG A 1 205 ? 14.180 4.288 -6.097 1.00 90.81 205 ARG A CA 1
ATOM 1761 C C . ARG A 1 205 ? 13.255 5.453 -6.431 1.00 90.81 205 ARG A C 1
ATOM 1763 O O . ARG A 1 205 ? 13.276 6.468 -5.744 1.00 90.81 205 ARG A O 1
ATOM 1770 N N . ARG A 1 206 ? 12.376 5.271 -7.418 1.00 87.12 206 ARG A N 1
ATOM 1771 C CA . ARG A 1 206 ? 11.393 6.277 -7.831 1.00 87.12 206 ARG A CA 1
ATOM 1772 C C . ARG A 1 206 ? 10.482 6.698 -6.682 1.00 87.12 206 ARG A C 1
ATOM 1774 O O . ARG A 1 206 ? 10.249 7.888 -6.498 1.00 87.12 206 ARG A O 1
ATOM 1781 N N . TYR A 1 207 ? 10.001 5.746 -5.887 1.00 87.62 207 TYR A N 1
ATOM 1782 C CA . TYR A 1 207 ? 9.166 6.045 -4.727 1.00 87.62 207 TYR A CA 1
ATOM 1783 C C . TYR A 1 207 ? 9.906 6.893 -3.685 1.00 87.62 207 TYR A C 1
ATOM 1785 O O . TYR A 1 207 ? 9.342 7.865 -3.188 1.00 87.62 207 TYR A O 1
ATOM 1793 N N . ILE A 1 208 ? 11.161 6.563 -3.364 1.00 86.19 208 ILE A N 1
ATOM 1794 C CA . ILE A 1 208 ? 11.970 7.350 -2.422 1.00 86.19 208 ILE A CA 1
ATOM 1795 C C . ILE A 1 208 ? 12.215 8.754 -2.984 1.00 86.19 208 ILE A C 1
ATOM 1797 O O . ILE A 1 208 ? 11.968 9.729 -2.278 1.00 86.19 208 ILE A O 1
ATOM 1801 N N . SER A 1 209 ? 12.605 8.870 -4.257 1.00 83.56 209 SER A N 1
ATOM 1802 C CA . SER A 1 209 ? 12.846 10.163 -4.911 1.00 83.56 209 SER A CA 1
ATOM 1803 C C . SER A 1 209 ? 11.601 11.053 -4.948 1.00 83.56 209 SER A C 1
ATOM 1805 O O . SER A 1 209 ? 11.697 12.255 -4.725 1.00 83.56 209 SER A O 1
ATOM 1807 N N . GLN A 1 210 ? 10.416 10.472 -5.145 1.00 81.75 210 GLN A N 1
ATOM 1808 C CA . GLN A 1 210 ? 9.144 11.203 -5.085 1.00 81.75 210 GLN A CA 1
ATOM 1809 C C . GLN A 1 210 ? 8.758 11.633 -3.662 1.00 81.75 210 GLN A C 1
ATOM 1811 O O . GLN A 1 210 ? 7.964 12.552 -3.493 1.00 81.75 210 GLN A O 1
ATOM 1816 N N . ASN A 1 211 ? 9.302 10.980 -2.633 1.00 79.69 211 ASN A N 1
ATOM 1817 C CA . ASN A 1 211 ? 8.947 11.200 -1.231 1.00 79.69 211 ASN A CA 1
ATOM 1818 C C . ASN A 1 211 ? 10.151 11.651 -0.386 1.00 79.69 211 ASN A C 1
ATOM 1820 O O . ASN A 1 211 ? 10.183 11.364 0.811 1.00 79.69 211 ASN A O 1
ATOM 1824 N N . LYS A 1 212 ? 11.130 12.367 -0.966 1.00 80.19 212 LYS A N 1
ATOM 1825 C CA . LYS A 1 212 ? 12.380 12.781 -0.283 1.00 80.19 212 LYS A CA 1
ATOM 1826 C C . LYS A 1 212 ? 12.161 13.422 1.095 1.00 80.19 212 LYS A C 1
ATOM 1828 O O . LYS A 1 212 ? 12.941 13.193 2.012 1.00 80.19 212 LYS A O 1
ATOM 1833 N N . ILE A 1 213 ? 11.052 14.142 1.291 1.00 75.06 213 ILE A N 1
ATOM 1834 C CA . ILE A 1 213 ? 10.678 14.765 2.577 1.00 75.06 213 ILE A CA 1
ATOM 1835 C C . ILE A 1 213 ? 10.570 13.733 3.714 1.00 75.06 213 ILE A C 1
ATOM 1837 O O . ILE A 1 213 ? 10.913 14.027 4.856 1.00 75.06 213 ILE A O 1
ATOM 1841 N N . CYS A 1 214 ? 10.117 12.513 3.423 1.00 73.00 214 CYS A N 1
ATOM 1842 C CA . CYS A 1 214 ? 9.990 11.435 4.408 1.00 73.00 214 CYS A CA 1
ATOM 1843 C C . CYS A 1 214 ? 11.320 10.721 4.702 1.00 73.00 214 CYS A C 1
ATOM 1845 O O . CYS A 1 214 ? 11.368 9.825 5.546 1.00 73.00 214 CYS A O 1
ATOM 1847 N N . TYR A 1 215 ? 12.379 11.093 3.988 1.00 80.25 215 TYR A N 1
ATOM 1848 C CA . TYR A 1 215 ? 13.601 10.328 3.809 1.00 80.25 215 TYR A CA 1
ATOM 1849 C C . TYR A 1 215 ? 14.833 11.244 3.949 1.00 80.25 215 TYR A C 1
ATOM 1851 O O . TYR A 1 215 ? 15.714 11.256 3.101 1.00 80.25 215 TYR A O 1
ATOM 1859 N N . GLN A 1 216 ? 14.899 12.000 5.052 1.00 79.19 216 GLN A N 1
ATOM 1860 C CA . GLN A 1 216 ? 15.958 12.985 5.351 1.00 79.19 216 GLN A CA 1
ATOM 1861 C C . GLN A 1 216 ? 17.215 12.405 6.030 1.00 79.19 216 GLN A C 1
ATOM 1863 O O . GLN A 1 216 ? 18.032 13.152 6.552 1.00 79.19 216 GLN A O 1
ATOM 1868 N N . ASN A 1 217 ? 17.350 11.083 6.115 1.00 84.62 217 ASN A N 1
ATOM 1869 C CA . ASN A 1 217 ? 18.497 10.457 6.771 1.00 84.62 217 ASN A CA 1
ATOM 1870 C C . ASN A 1 217 ? 19.688 10.398 5.804 1.00 84.62 217 ASN A C 1
ATOM 1872 O O . ASN A 1 217 ? 19.512 9.938 4.677 1.00 84.62 217 ASN A O 1
ATOM 1876 N N . ASP A 1 218 ? 20.884 10.776 6.258 1.00 80.50 218 ASP A N 1
ATOM 1877 C CA . ASP A 1 218 ? 22.123 10.783 5.463 1.00 80.50 218 ASP A CA 1
ATOM 1878 C C . ASP A 1 218 ? 22.405 9.424 4.788 1.00 80.50 218 ASP A C 1
ATOM 1880 O O . ASP A 1 218 ? 22.899 9.359 3.664 1.00 80.50 218 ASP A O 1
ATOM 1884 N N . ASN A 1 219 ? 21.975 8.324 5.416 1.00 86.38 219 ASN A N 1
ATOM 1885 C CA . ASN A 1 219 ? 22.134 6.961 4.891 1.00 86.38 219 ASN A CA 1
ATOM 1886 C C . ASN A 1 219 ? 21.255 6.648 3.663 1.00 86.38 219 ASN A C 1
ATOM 1888 O O . ASN A 1 219 ? 21.367 5.573 3.071 1.00 86.38 219 ASN A O 1
ATOM 1892 N N . ILE A 1 220 ? 20.309 7.519 3.308 1.00 88.69 220 ILE A N 1
ATOM 1893 C CA . ILE A 1 220 ? 19.357 7.251 2.223 1.00 88.69 220 ILE A CA 1
ATOM 1894 C C . ILE A 1 220 ? 19.999 7.469 0.864 1.00 88.69 220 ILE A C 1
ATOM 1896 O O . ILE A 1 220 ? 19.715 6.699 -0.048 1.00 88.69 220 ILE A O 1
ATOM 1900 N N . ASN A 1 221 ? 20.903 8.438 0.745 1.00 86.50 221 ASN A N 1
ATOM 1901 C CA . ASN A 1 221 ? 21.658 8.637 -0.488 1.00 86.50 221 ASN A CA 1
ATOM 1902 C C . ASN A 1 221 ? 22.539 7.413 -0.772 1.00 86.50 221 ASN A C 1
ATOM 1904 O O . ASN A 1 221 ? 22.451 6.841 -1.851 1.00 86.50 221 ASN A O 1
ATOM 1908 N N . GLU A 1 222 ? 23.237 6.894 0.245 1.00 89.81 222 GLU A N 1
ATOM 1909 C CA . GLU A 1 222 ? 24.005 5.647 0.127 1.00 89.81 222 GLU A CA 1
ATOM 1910 C C . GLU A 1 222 ? 23.114 4.449 -0.265 1.00 89.81 222 GLU A C 1
ATOM 1912 O O . GLU A 1 222 ? 23.499 3.597 -1.069 1.00 89.81 222 GLU A O 1
ATOM 1917 N N . LEU A 1 223 ? 21.892 4.361 0.273 1.00 88.44 223 LEU A N 1
ATOM 1918 C CA . LEU A 1 223 ? 20.930 3.334 -0.135 1.00 88.44 223 LEU A CA 1
ATOM 1919 C C . LEU A 1 223 ? 20.502 3.499 -1.601 1.00 88.44 223 LEU A C 1
ATOM 1921 O O . LEU A 1 223 ? 20.403 2.496 -2.308 1.00 88.44 223 LEU A O 1
ATOM 1925 N N . LEU 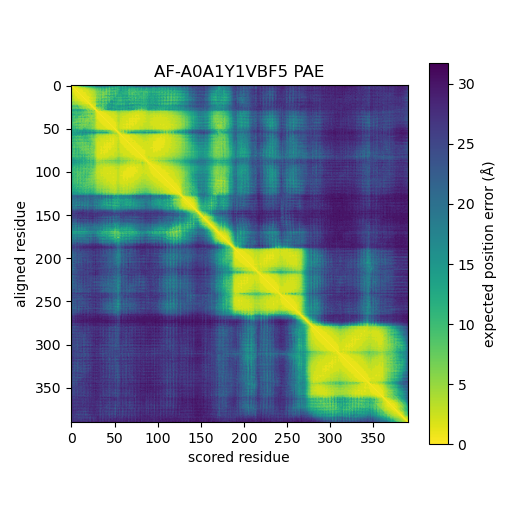A 1 224 ? 20.224 4.725 -2.050 1.00 90.12 224 LEU A N 1
ATOM 1926 C CA . LEU A 1 224 ? 19.834 5.017 -3.430 1.00 90.12 224 LEU A CA 1
ATOM 1927 C C . LEU A 1 224 ? 20.960 4.672 -4.409 1.00 90.12 224 LEU A C 1
ATOM 1929 O O . LEU A 1 224 ? 20.684 3.995 -5.400 1.00 90.12 224 LEU A O 1
ATOM 1933 N N . ASP A 1 225 ? 22.203 5.015 -4.075 1.00 90.25 225 ASP A N 1
ATOM 1934 C CA . ASP A 1 225 ? 23.394 4.669 -4.857 1.00 90.25 225 ASP A CA 1
ATOM 1935 C C . ASP A 1 225 ? 23.579 3.147 -4.942 1.00 90.25 225 ASP A C 1
ATOM 1937 O O . ASP A 1 225 ? 23.827 2.585 -6.010 1.00 90.25 225 ASP A O 1
ATOM 1941 N N . ASN A 1 226 ? 23.381 2.436 -3.827 1.00 90.19 226 ASN A N 1
ATOM 1942 C CA . ASN A 1 226 ? 23.445 0.974 -3.798 1.00 90.19 226 ASN A CA 1
ATOM 1943 C C . ASN A 1 226 ? 22.331 0.319 -4.630 1.00 90.19 226 ASN A C 1
ATOM 1945 O O . ASN A 1 226 ? 22.561 -0.701 -5.295 1.00 90.19 226 ASN A O 1
ATOM 1949 N N . ILE A 1 227 ? 21.116 0.876 -4.589 1.00 91.50 227 ILE A N 1
ATOM 1950 C CA . ILE A 1 227 ? 19.983 0.420 -5.403 1.00 91.50 227 ILE A CA 1
ATOM 1951 C C . ILE A 1 227 ? 20.286 0.642 -6.883 1.00 91.50 227 ILE A C 1
ATOM 1953 O O . ILE A 1 227 ? 20.087 -0.284 -7.668 1.00 91.50 227 ILE A O 1
ATOM 1957 N N . GLU A 1 228 ? 20.787 1.819 -7.252 1.00 92.25 228 GLU A N 1
ATOM 1958 C CA . GLU A 1 228 ? 21.184 2.160 -8.617 1.00 92.25 228 GLU A CA 1
ATOM 1959 C C . GLU A 1 228 ? 22.276 1.224 -9.133 1.00 92.25 228 GLU A C 1
ATOM 1961 O O . GLU A 1 228 ? 22.061 0.523 -10.120 1.00 92.25 228 GLU A O 1
ATOM 1966 N N . TYR A 1 229 ? 23.385 1.101 -8.402 1.00 93.19 229 TYR A N 1
ATOM 1967 C CA . TYR A 1 229 ? 24.473 0.191 -8.753 1.00 93.19 229 TYR A CA 1
ATOM 1968 C C . TYR A 1 229 ? 23.973 -1.245 -8.967 1.00 93.19 229 TYR A C 1
ATOM 1970 O O . TYR A 1 229 ? 24.366 -1.941 -9.910 1.00 93.19 229 TYR A O 1
ATOM 1978 N N . THR A 1 230 ? 23.077 -1.708 -8.092 1.00 90.00 230 THR A N 1
ATOM 1979 C CA . THR A 1 230 ? 22.495 -3.048 -8.198 1.00 90.00 230 THR A CA 1
ATOM 1980 C C . THR A 1 230 ? 21.578 -3.165 -9.415 1.00 90.00 230 THR A C 1
ATOM 1982 O O . THR A 1 230 ? 21.667 -4.158 -10.141 1.00 90.00 230 THR A O 1
ATOM 1985 N N . ALA A 1 231 ? 20.722 -2.170 -9.659 1.00 91.56 231 ALA A N 1
ATOM 1986 C CA . ALA A 1 231 ? 19.809 -2.121 -10.794 1.00 91.56 231 ALA A CA 1
ATOM 1987 C C . ALA A 1 231 ? 20.574 -2.128 -12.128 1.00 91.56 231 ALA A C 1
ATOM 1989 O O . ALA A 1 231 ? 20.271 -2.955 -12.989 1.00 91.56 231 ALA A O 1
ATOM 1990 N N . ASP A 1 232 ? 21.621 -1.318 -12.264 1.00 90.88 232 ASP A N 1
ATOM 1991 C CA . ASP A 1 232 ? 22.460 -1.260 -13.466 1.00 90.88 232 ASP A CA 1
ATOM 1992 C C . ASP A 1 232 ? 23.176 -2.583 -13.721 1.00 90.88 232 ASP A C 1
ATOM 1994 O O . ASP A 1 232 ? 23.166 -3.117 -14.834 1.00 90.88 232 ASP A O 1
ATOM 1998 N N . LYS A 1 233 ? 23.733 -3.187 -12.667 1.00 91.75 233 LYS A N 1
ATOM 1999 C CA . LYS A 1 233 ? 24.375 -4.502 -12.759 1.00 91.75 233 LYS A CA 1
ATOM 2000 C C . LYS A 1 233 ? 23.393 -5.588 -13.197 1.00 91.75 233 LYS A C 1
ATOM 2002 O O . LYS A 1 233 ? 23.775 -6.503 -13.931 1.00 91.75 233 LYS A O 1
ATOM 2007 N N . ILE A 1 234 ? 22.136 -5.506 -12.759 1.00 90.06 234 ILE A N 1
ATOM 2008 C CA . ILE A 1 234 ? 21.067 -6.414 -13.188 1.00 90.06 234 ILE A CA 1
ATOM 2009 C C . ILE A 1 234 ? 20.716 -6.181 -14.654 1.00 90.06 234 ILE A C 1
ATOM 2011 O O . ILE A 1 234 ? 20.666 -7.155 -15.398 1.00 90.06 234 ILE A O 1
ATOM 2015 N N . LEU A 1 235 ? 20.520 -4.932 -15.079 1.00 91.06 235 LEU A N 1
ATOM 2016 C CA . LEU A 1 235 ? 20.212 -4.567 -16.466 1.00 91.06 235 LEU A CA 1
ATOM 2017 C C . LEU A 1 235 ? 21.315 -5.020 -17.429 1.00 91.06 235 LEU A C 1
ATOM 2019 O O . LEU A 1 235 ? 21.034 -5.665 -18.440 1.00 91.06 235 LEU A O 1
ATOM 2023 N N . TYR A 1 236 ? 22.578 -4.773 -17.076 1.00 90.62 236 TYR A N 1
ATOM 2024 C CA . TYR A 1 236 ? 23.742 -5.248 -17.826 1.00 90.62 236 TYR A CA 1
ATOM 2025 C C . TYR A 1 236 ? 23.768 -6.778 -17.920 1.00 90.62 236 TYR A C 1
ATOM 2027 O O . TYR A 1 236 ? 24.017 -7.379 -18.967 1.00 90.62 236 TYR A O 1
ATOM 2035 N N . LYS A 1 237 ? 23.453 -7.456 -16.816 1.00 87.81 237 LYS A N 1
ATOM 2036 C CA . LYS A 1 237 ? 23.351 -8.911 -16.815 1.00 87.81 237 LYS A CA 1
ATOM 2037 C C . LYS A 1 237 ? 22.167 -9.400 -17.664 1.00 87.81 237 LYS A C 1
ATOM 2039 O O . LYS A 1 237 ? 22.323 -10.373 -18.391 1.00 87.81 237 LYS A O 1
ATOM 2044 N N . CYS A 1 238 ? 21.020 -8.719 -17.658 1.00 88.50 238 CYS A N 1
ATOM 2045 C CA . CYS A 1 238 ? 19.889 -9.029 -18.537 1.00 88.50 238 CYS A CA 1
ATOM 2046 C C . CYS A 1 238 ? 20.260 -8.903 -20.014 1.00 88.50 238 CYS A C 1
ATOM 2048 O O . CYS A 1 238 ? 19.937 -9.797 -20.796 1.00 88.50 238 CYS A O 1
ATOM 2050 N N . SER A 1 239 ? 20.938 -7.817 -20.396 1.00 88.12 239 SER A N 1
ATOM 2051 C CA . SER A 1 239 ? 21.280 -7.549 -21.794 1.00 88.12 239 SER A CA 1
ATOM 2052 C C . SER A 1 239 ? 22.185 -8.644 -22.360 1.00 88.12 239 SER A C 1
ATOM 2054 O O . SER A 1 239 ? 21.896 -9.188 -23.426 1.00 88.12 239 SER A O 1
ATOM 2056 N N . THR A 1 240 ? 23.190 -9.081 -21.594 1.00 88.94 240 THR A N 1
ATOM 2057 C CA . THR A 1 240 ? 24.092 -10.184 -21.985 1.00 88.94 240 THR A CA 1
ATOM 2058 C C . THR A 1 240 ? 23.400 -11.550 -22.059 1.00 88.94 240 THR A C 1
ATOM 2060 O O . THR A 1 240 ? 23.851 -12.440 -22.782 1.00 88.94 240 THR A O 1
ATOM 2063 N N . MET A 1 241 ? 22.298 -11.741 -21.329 1.00 82.50 241 MET A N 1
ATOM 2064 C CA . MET A 1 241 ? 21.558 -13.008 -21.269 1.00 82.50 241 MET A CA 1
ATOM 2065 C C . MET A 1 241 ? 20.372 -13.062 -22.240 1.00 82.50 241 MET A C 1
ATOM 2067 O O . MET A 1 241 ? 19.855 -14.147 -22.514 1.00 82.50 241 MET A O 1
ATOM 2071 N N . SER A 1 242 ? 19.951 -11.915 -22.777 1.00 83.56 242 SER A N 1
ATOM 2072 C CA . SER A 1 242 ? 18.806 -11.784 -23.678 1.00 83.56 242 SER A CA 1
ATOM 2073 C C . SER A 1 242 ? 19.073 -12.447 -25.039 1.00 83.56 242 SER A C 1
ATOM 2075 O O . SER A 1 242 ? 19.822 -11.956 -25.884 1.00 83.56 242 SER A O 1
ATOM 2077 N N . ARG A 1 243 ? 18.463 -13.618 -25.257 1.00 83.56 243 ARG A N 1
ATOM 2078 C CA . ARG A 1 243 ? 18.583 -14.361 -26.525 1.00 83.56 243 ARG A CA 1
ATOM 2079 C C . ARG A 1 243 ? 17.408 -14.097 -27.454 1.00 83.56 243 ARG A C 1
ATOM 2081 O O . ARG A 1 243 ? 17.606 -14.011 -28.663 1.00 83.56 243 ARG A O 1
ATOM 2088 N N . SER A 1 244 ? 16.203 -13.968 -26.901 1.00 88.50 244 SER A N 1
ATOM 2089 C CA . SER A 1 244 ? 14.997 -13.724 -27.689 1.00 88.50 244 SER A CA 1
ATOM 2090 C C . SER A 1 244 ? 14.816 -12.235 -27.995 1.00 88.50 244 SER A C 1
ATOM 2092 O O . SER A 1 244 ? 15.267 -11.370 -27.243 1.00 88.50 244 SER A O 1
ATOM 2094 N N . PHE A 1 245 ? 14.130 -11.928 -29.098 1.00 82.75 245 PHE A N 1
ATOM 2095 C CA . PHE A 1 245 ? 13.749 -10.555 -29.441 1.00 82.75 245 PHE A CA 1
ATOM 2096 C C . PHE A 1 245 ? 12.901 -9.906 -28.337 1.00 82.75 245 PHE A C 1
ATOM 2098 O O . PHE A 1 245 ? 13.102 -8.743 -28.004 1.00 82.75 245 PHE A O 1
ATOM 2105 N N . PHE A 1 246 ? 12.008 -10.681 -27.718 1.00 79.94 246 PHE A N 1
ATOM 2106 C CA . PHE A 1 246 ? 11.154 -10.200 -26.636 1.00 79.94 246 PHE A CA 1
ATOM 2107 C C . PHE A 1 246 ? 11.958 -9.820 -25.385 1.00 79.94 246 PHE A C 1
ATOM 2109 O O . PHE A 1 246 ? 11.732 -8.758 -24.816 1.00 79.94 246 PHE A O 1
ATOM 2116 N N . ASP A 1 247 ? 12.954 -10.627 -25.001 1.00 82.94 247 ASP A N 1
ATOM 2117 C CA . ASP A 1 247 ? 13.847 -10.282 -23.888 1.00 82.94 247 ASP A CA 1
ATOM 2118 C C . ASP A 1 247 ? 14.626 -8.996 -24.179 1.00 82.94 247 ASP A C 1
ATOM 2120 O O . ASP A 1 247 ? 14.755 -8.144 -23.306 1.00 82.94 247 ASP A O 1
ATOM 2124 N N . LYS A 1 248 ? 15.122 -8.836 -25.414 1.00 85.81 248 LYS A N 1
ATOM 2125 C CA . LYS A 1 248 ? 15.831 -7.619 -25.842 1.00 85.81 248 LYS A CA 1
ATOM 2126 C C . LYS A 1 248 ? 14.928 -6.390 -25.788 1.00 85.81 248 LYS A C 1
ATOM 2128 O O . LYS A 1 248 ? 15.380 -5.343 -25.340 1.00 85.81 248 LYS A O 1
ATOM 2133 N N . TYR A 1 249 ? 13.666 -6.526 -26.194 1.00 87.62 249 TYR A N 1
ATOM 2134 C CA . TYR A 1 249 ? 12.670 -5.463 -26.077 1.00 87.62 249 TYR A CA 1
ATOM 2135 C C . TYR A 1 249 ? 12.424 -5.074 -24.616 1.00 87.62 249 TYR A C 1
ATOM 2137 O O . TYR A 1 249 ? 12.449 -3.895 -24.296 1.00 87.62 249 TYR A O 1
ATOM 2145 N N . LEU A 1 250 ? 12.249 -6.045 -23.713 1.00 83.88 250 LEU A N 1
ATOM 2146 C CA . LEU A 1 250 ? 12.044 -5.748 -22.291 1.00 83.88 250 LEU A CA 1
ATOM 2147 C C . LEU A 1 250 ? 13.270 -5.083 -21.650 1.00 83.88 250 LEU A C 1
ATOM 2149 O O . LEU A 1 250 ? 13.118 -4.209 -20.802 1.00 83.88 250 LEU A O 1
ATOM 2153 N N . VAL A 1 251 ? 14.481 -5.488 -22.045 1.00 90.25 251 VAL A N 1
ATOM 2154 C CA . VAL A 1 251 ? 15.714 -4.810 -21.617 1.00 90.25 251 VAL A CA 1
ATOM 2155 C C . VAL A 1 251 ? 15.744 -3.379 -22.145 1.00 90.25 251 VAL A C 1
ATOM 2157 O O . VAL A 1 251 ? 16.027 -2.470 -21.376 1.00 90.25 251 VAL A O 1
ATOM 2160 N N . TYR A 1 252 ? 15.415 -3.172 -23.423 1.00 90.56 252 TYR A N 1
ATOM 2161 C CA . TYR A 1 252 ? 15.347 -1.841 -24.025 1.00 90.56 252 TYR A CA 1
ATOM 2162 C C . TYR A 1 252 ? 14.323 -0.940 -23.323 1.00 90.56 252 TYR A C 1
ATOM 2164 O O . TYR A 1 252 ? 14.657 0.187 -22.983 1.00 90.56 252 TYR A O 1
ATOM 2172 N N . ASP A 1 253 ? 13.117 -1.439 -23.053 1.00 88.62 253 ASP A N 1
ATOM 2173 C CA . ASP A 1 253 ? 12.048 -0.707 -22.360 1.00 88.62 253 ASP A CA 1
ATOM 2174 C C . ASP A 1 253 ? 12.449 -0.320 -20.927 1.00 88.62 253 ASP A C 1
ATOM 2176 O O . ASP A 1 253 ? 12.236 0.812 -20.491 1.00 88.62 253 ASP A O 1
ATOM 2180 N N . ALA A 1 254 ? 13.115 -1.232 -20.211 1.00 89.94 254 ALA A N 1
ATOM 2181 C CA . ALA A 1 254 ? 13.683 -0.959 -18.894 1.00 89.94 254 ALA A CA 1
ATOM 2182 C C . ALA A 1 254 ? 14.783 0.116 -18.952 1.00 89.94 254 ALA A C 1
ATOM 2184 O O . ALA A 1 254 ? 14.767 1.059 -18.163 1.00 89.94 254 ALA A O 1
ATOM 2185 N N . THR A 1 255 ? 15.710 0.026 -19.910 1.00 89.44 255 THR A N 1
ATOM 2186 C CA . THR A 1 255 ? 16.747 1.050 -20.117 1.00 89.44 255 THR A CA 1
ATOM 2187 C C . THR A 1 255 ? 16.141 2.399 -20.503 1.00 89.44 255 THR A C 1
ATOM 2189 O O . THR A 1 255 ? 16.540 3.422 -19.959 1.00 89.44 255 THR A O 1
ATOM 2192 N N . PHE A 1 256 ? 15.147 2.413 -21.389 1.00 88.00 256 PHE A N 1
ATOM 2193 C CA . PHE A 1 256 ? 14.443 3.630 -21.783 1.00 88.00 256 PHE A CA 1
ATOM 2194 C C . PHE A 1 256 ? 13.726 4.273 -20.593 1.00 88.00 256 PHE A C 1
ATOM 2196 O O . PHE A 1 256 ? 13.840 5.477 -20.396 1.00 88.00 256 PHE A O 1
ATOM 2203 N N . SER A 1 257 ? 13.053 3.469 -19.766 1.00 86.38 257 SER A N 1
ATOM 2204 C CA . SER A 1 257 ? 12.377 3.935 -18.549 1.00 86.38 257 SER A CA 1
ATOM 2205 C C . SER A 1 257 ? 13.354 4.520 -17.524 1.00 86.38 257 SER A C 1
ATOM 2207 O O . SER A 1 257 ? 13.037 5.506 -16.859 1.00 86.38 257 SER A O 1
ATOM 2209 N N . LEU A 1 258 ? 14.547 3.928 -17.392 1.00 88.12 258 LEU A N 1
ATOM 2210 C CA . LEU A 1 258 ? 15.615 4.468 -16.550 1.00 88.12 258 LEU A CA 1
ATOM 2211 C C . LEU A 1 258 ? 16.059 5.847 -17.046 1.00 88.12 258 LEU A C 1
ATOM 2213 O O . LEU A 1 258 ? 16.158 6.781 -16.254 1.00 88.12 258 LEU A O 1
ATOM 2217 N N . GLU A 1 259 ? 16.284 5.973 -18.355 1.00 82.44 259 GLU A N 1
ATOM 2218 C CA . GLU A 1 259 ? 16.768 7.206 -18.972 1.00 82.44 259 GLU A CA 1
ATOM 2219 C C . GLU A 1 259 ? 15.702 8.311 -18.958 1.00 82.44 259 GLU A C 1
ATOM 2221 O O . GLU A 1 259 ? 16.014 9.469 -18.695 1.00 82.44 259 GLU A O 1
ATOM 2226 N N . SER A 1 260 ? 14.427 7.965 -19.164 1.00 81.62 260 SER A N 1
ATOM 2227 C CA . SER A 1 260 ? 13.320 8.925 -19.089 1.00 81.62 260 SER A CA 1
ATOM 2228 C C . SER A 1 260 ? 13.098 9.445 -17.672 1.00 81.62 260 SER A C 1
ATOM 2230 O O . SER A 1 260 ? 12.766 10.612 -17.487 1.00 81.62 260 SER A O 1
ATOM 2232 N N . ASP A 1 261 ? 13.284 8.583 -16.669 1.00 81.81 261 ASP A N 1
ATOM 2233 C CA . ASP A 1 261 ? 13.168 8.966 -15.263 1.00 81.81 261 ASP A CA 1
ATOM 2234 C C . ASP A 1 261 ? 14.445 9.673 -14.762 1.00 81.81 261 ASP A C 1
ATOM 2236 O O . ASP A 1 261 ? 14.447 10.221 -13.662 1.00 81.81 261 ASP A O 1
ATOM 2240 N N . ARG A 1 262 ? 15.525 9.715 -15.557 1.00 79.88 262 ARG A N 1
ATOM 2241 C CA . ARG A 1 262 ? 16.815 10.297 -15.166 1.00 79.88 262 ARG A CA 1
ATOM 2242 C C . ARG A 1 262 ? 16.698 11.779 -14.806 1.00 79.88 262 ARG A C 1
ATOM 2244 O O . ARG A 1 262 ? 17.226 12.185 -13.780 1.00 79.88 262 ARG A O 1
ATOM 2251 N N . SER A 1 263 ? 15.947 12.576 -15.562 1.00 69.25 263 SER A N 1
ATOM 2252 C CA . SER A 1 263 ? 15.718 13.991 -15.217 1.00 69.25 263 SER A CA 1
ATOM 2253 C C . SER A 1 263 ? 15.032 14.147 -13.853 1.00 69.25 263 SER A C 1
ATOM 2255 O O . SER A 1 263 ? 15.486 14.904 -13.005 1.00 69.25 263 SER A O 1
ATOM 2257 N N . LEU A 1 264 ? 14.016 13.326 -13.573 1.00 66.88 264 LEU A N 1
ATOM 2258 C CA . LEU A 1 264 ? 13.306 13.324 -12.287 1.00 66.88 264 LEU A CA 1
ATOM 2259 C C . LEU A 1 264 ? 14.170 12.841 -11.111 1.00 66.88 264 LEU A C 1
ATOM 2261 O O . LEU A 1 264 ? 13.878 13.158 -9.957 1.00 66.88 264 LEU A O 1
ATOM 2265 N N . LEU A 1 265 ? 15.185 12.020 -11.385 1.00 69.50 265 LEU A N 1
ATOM 2266 C CA . LEU A 1 265 ? 16.048 11.408 -10.377 1.00 69.50 265 LEU A CA 1
ATOM 2267 C C . LEU A 1 265 ? 17.322 12.222 -10.101 1.00 69.50 265 LEU A C 1
ATOM 2269 O O . LEU A 1 265 ? 17.842 12.121 -8.991 1.00 69.50 265 LEU A O 1
ATOM 2273 N N . PHE A 1 266 ? 17.798 13.015 -11.069 1.00 65.00 266 PHE A N 1
ATOM 2274 C CA . PHE A 1 266 ? 19.109 13.679 -11.046 1.00 65.00 266 PHE A CA 1
ATOM 2275 C C . PHE A 1 266 ? 19.073 15.220 -11.081 1.00 65.00 266 PHE A C 1
ATOM 2277 O O . PHE A 1 266 ? 20.140 15.830 -11.137 1.00 65.00 266 PHE A O 1
ATOM 2284 N N . ASP A 1 267 ? 17.904 15.863 -10.982 1.00 55.94 267 ASP A N 1
ATOM 2285 C CA . ASP A 1 267 ? 17.749 17.335 -10.917 1.00 55.94 267 ASP A CA 1
ATOM 2286 C C . ASP A 1 267 ? 18.275 17.981 -9.600 1.00 55.94 267 ASP A C 1
ATOM 2288 O O . ASP A 1 267 ? 17.705 18.926 -9.060 1.00 55.94 267 ASP A O 1
ATOM 2292 N N . GLU A 1 268 ? 19.395 17.497 -9.058 1.00 50.00 268 GLU A N 1
ATOM 2293 C CA . GLU A 1 268 ? 20.037 18.008 -7.835 1.00 50.00 268 GLU A CA 1
ATOM 2294 C C . GLU A 1 268 ? 21.393 18.683 -8.072 1.00 50.00 268 GLU A C 1
ATOM 2296 O O . GLU A 1 268 ? 22.201 18.789 -7.154 1.00 50.00 268 GLU A O 1
ATOM 2301 N N . ASN A 1 269 ? 21.632 19.228 -9.266 1.00 49.22 269 ASN A N 1
ATOM 2302 C CA . ASN A 1 269 ? 22.637 20.280 -9.415 1.00 49.22 269 ASN A CA 1
ATOM 2303 C C . ASN A 1 269 ? 21.942 21.645 -9.517 1.00 49.22 269 ASN A C 1
ATOM 2305 O O . ASN A 1 269 ? 21.634 22.089 -10.622 1.00 49.22 269 ASN A O 1
ATOM 2309 N N . PRO A 1 270 ? 21.737 22.366 -8.396 1.00 48.41 270 PRO A N 1
ATOM 2310 C CA . PRO A 1 270 ? 21.127 23.701 -8.384 1.00 48.41 270 PRO A CA 1
ATOM 2311 C C . PRO A 1 270 ? 22.000 24.802 -9.036 1.00 48.41 270 PRO A C 1
ATOM 2313 O O . PRO A 1 270 ? 21.789 25.983 -8.780 1.00 48.41 270 PRO A O 1
ATOM 2316 N N . GLY A 1 271 ? 23.002 24.441 -9.849 1.00 48.28 271 GLY A N 1
ATOM 2317 C CA . GLY A 1 271 ? 24.052 25.343 -10.332 1.00 48.28 271 GLY A CA 1
ATOM 2318 C C . GLY A 1 271 ? 24.183 25.522 -11.848 1.00 48.28 271 GLY A C 1
ATOM 2319 O O . GLY A 1 271 ? 24.919 26.415 -12.256 1.00 48.28 271 GLY A O 1
ATOM 2320 N N . SER A 1 272 ? 23.512 24.739 -12.701 1.00 45.19 272 SER A N 1
ATOM 2321 C CA . SER A 1 272 ? 23.641 24.888 -14.164 1.00 45.19 272 SER A CA 1
ATOM 2322 C C . SER A 1 272 ? 22.292 25.195 -14.808 1.00 45.19 272 SER A C 1
ATOM 2324 O O . SER A 1 272 ? 21.479 24.306 -15.053 1.00 45.19 272 SER A O 1
ATOM 2326 N N . GLY A 1 273 ? 22.054 26.487 -15.034 1.00 53.50 273 GLY A N 1
ATOM 2327 C CA . GLY A 1 273 ? 20.811 27.036 -15.565 1.00 53.50 273 GLY A CA 1
ATOM 2328 C C . GLY A 1 273 ? 20.593 26.772 -17.053 1.00 53.50 273 GLY A C 1
ATOM 2329 O O . GLY A 1 273 ? 20.810 27.660 -17.871 1.00 53.50 273 GLY A O 1
ATOM 2330 N N . GLU A 1 274 ? 20.064 25.596 -17.383 1.00 47.22 274 GLU A N 1
ATOM 2331 C CA . GLU A 1 274 ? 19.508 25.295 -18.714 1.00 47.22 274 GLU A CA 1
ATOM 2332 C C . GLU A 1 274 ? 18.073 24.722 -18.657 1.00 47.22 274 GLU A C 1
ATOM 2334 O O . GLU A 1 274 ? 17.660 23.981 -19.538 1.00 47.22 274 GLU A O 1
ATOM 2339 N N . ASN A 1 275 ? 17.262 25.119 -17.663 1.00 51.56 275 ASN A N 1
ATOM 2340 C CA . ASN A 1 275 ? 15.826 24.777 -17.572 1.00 51.56 275 ASN A CA 1
ATOM 2341 C C . ASN A 1 275 ? 14.889 25.991 -17.768 1.00 51.56 275 ASN A C 1
ATOM 2343 O O . ASN A 1 275 ? 13.799 26.068 -17.206 1.00 51.56 275 ASN A O 1
ATOM 2347 N N . SER A 1 276 ? 15.271 26.962 -18.602 1.00 55.22 276 SER A N 1
ATOM 2348 C CA . SER A 1 276 ? 14.484 28.195 -18.787 1.00 55.22 276 SER A CA 1
ATOM 2349 C C . SER A 1 276 ? 13.087 27.970 -19.391 1.00 55.22 276 SER A C 1
ATOM 2351 O O . SER A 1 276 ? 12.170 28.746 -19.123 1.00 55.22 276 SER A O 1
ATOM 2353 N N . ALA A 1 277 ? 12.891 26.906 -20.177 1.00 55.22 277 ALA A N 1
ATOM 2354 C CA . ALA A 1 277 ? 11.611 26.621 -20.829 1.00 55.22 277 ALA A CA 1
ATOM 2355 C C . ALA A 1 277 ? 10.581 25.953 -19.898 1.00 55.22 277 ALA A C 1
ATOM 2357 O O . ALA A 1 277 ? 9.403 26.315 -19.938 1.00 55.22 277 ALA A O 1
ATOM 2358 N N . SER A 1 278 ? 11.004 25.011 -19.046 1.00 60.00 278 SER A N 1
ATOM 2359 C CA . SER A 1 278 ? 10.120 24.371 -18.061 1.00 60.00 278 SER A CA 1
ATOM 2360 C C . SER A 1 278 ? 9.766 25.337 -16.933 1.00 60.00 278 SER A C 1
ATOM 2362 O O . SER A 1 278 ? 8.600 25.415 -16.547 1.00 60.00 278 SER A O 1
ATOM 2364 N N . ASP A 1 279 ? 10.723 26.147 -16.477 1.00 66.38 279 ASP A N 1
ATOM 2365 C CA . ASP A 1 279 ? 10.486 27.154 -15.440 1.00 66.38 279 ASP A CA 1
ATOM 2366 C C . ASP A 1 279 ? 9.511 28.241 -15.905 1.00 66.38 279 ASP A C 1
ATOM 2368 O O . ASP A 1 279 ? 8.634 28.651 -15.144 1.00 66.38 279 ASP A O 1
ATOM 2372 N N . PHE A 1 280 ? 9.584 28.663 -17.171 1.00 77.44 280 PHE A N 1
ATOM 2373 C CA . PHE A 1 280 ? 8.640 29.640 -17.716 1.00 77.44 280 PHE A CA 1
ATOM 2374 C C . PHE A 1 280 ? 7.203 29.102 -17.750 1.00 77.44 280 PHE A C 1
ATOM 2376 O O . PHE A 1 280 ? 6.274 29.794 -17.332 1.00 77.44 280 PHE A O 1
ATOM 2383 N N . GLU A 1 281 ? 7.007 27.857 -18.193 1.00 79.31 281 GLU A N 1
ATOM 2384 C CA . GLU A 1 281 ? 5.678 27.236 -18.222 1.00 79.31 281 GLU A CA 1
ATOM 2385 C C . GLU A 1 281 ? 5.110 27.049 -16.803 1.00 79.31 281 GLU A C 1
ATOM 2387 O O . GLU A 1 281 ? 3.917 27.249 -16.556 1.00 79.31 281 GLU A O 1
ATOM 2392 N N . LEU A 1 282 ? 5.971 26.700 -15.846 1.00 79.19 282 LEU A N 1
ATOM 2393 C CA . LEU A 1 282 ? 5.617 26.556 -14.437 1.00 79.19 282 LEU A CA 1
ATOM 2394 C C . LEU A 1 282 ? 5.220 27.899 -13.804 1.00 79.19 282 LEU A C 1
ATOM 2396 O O . LEU A 1 282 ? 4.215 27.971 -13.087 1.00 79.19 282 LEU A O 1
ATOM 2400 N N . ILE A 1 283 ? 5.962 28.967 -14.103 1.00 85.12 283 ILE A N 1
ATOM 2401 C CA . ILE A 1 283 ? 5.657 30.333 -13.659 1.00 85.12 283 ILE A CA 1
ATOM 2402 C C . ILE A 1 283 ? 4.350 30.835 -14.290 1.00 85.12 283 ILE A C 1
ATOM 2404 O O . ILE A 1 283 ? 3.527 31.420 -13.585 1.00 85.12 283 ILE A O 1
ATOM 2408 N N . ASP A 1 284 ? 4.105 30.571 -15.576 1.00 87.81 284 ASP A N 1
ATOM 2409 C CA . ASP A 1 284 ? 2.852 30.951 -16.245 1.00 87.81 284 ASP A CA 1
ATOM 2410 C C . ASP A 1 284 ? 1.644 30.251 -15.603 1.00 87.81 284 ASP A C 1
ATOM 2412 O O . ASP A 1 284 ? 0.652 30.893 -15.251 1.00 87.81 284 ASP A O 1
ATOM 2416 N N . ILE A 1 285 ? 1.743 28.945 -15.337 1.00 87.88 285 ILE A N 1
ATOM 2417 C CA . ILE A 1 285 ? 0.670 28.188 -14.674 1.00 87.88 285 ILE A CA 1
ATOM 2418 C C . ILE A 1 285 ? 0.403 28.716 -13.258 1.00 87.88 285 ILE A C 1
ATOM 2420 O O . ILE A 1 285 ? -0.762 28.851 -12.866 1.00 87.88 285 ILE A O 1
ATOM 2424 N N . LYS A 1 286 ? 1.454 29.056 -12.501 1.00 90.19 286 LYS A N 1
ATOM 2425 C CA . LYS A 1 286 ? 1.331 29.688 -11.179 1.00 90.19 286 LYS A CA 1
ATOM 2426 C C . LYS A 1 286 ? 0.599 31.027 -11.271 1.00 90.19 286 LYS A C 1
ATOM 2428 O O . LYS A 1 286 ? -0.384 31.240 -10.562 1.00 90.19 286 LYS A O 1
ATOM 2433 N N . ASN A 1 287 ? 1.042 31.903 -12.169 1.00 92.25 287 ASN A N 1
ATOM 2434 C CA . ASN A 1 287 ? 0.482 33.241 -12.335 1.00 92.25 287 ASN A CA 1
ATOM 2435 C C . ASN A 1 287 ? -0.979 33.195 -12.780 1.00 92.25 287 ASN A C 1
ATOM 2437 O O . ASN A 1 287 ? -1.806 33.901 -12.205 1.00 92.25 287 ASN A O 1
ATOM 2441 N N . ARG A 1 288 ? -1.330 32.314 -13.724 1.00 92.62 288 ARG A N 1
ATOM 2442 C CA . ARG A 1 288 ? -2.727 32.104 -14.130 1.00 92.62 288 ARG A CA 1
ATOM 2443 C C . ARG A 1 288 ? -3.585 31.618 -12.970 1.00 92.62 288 ARG A C 1
ATOM 2445 O O . ARG A 1 288 ? -4.662 32.161 -12.754 1.00 92.62 288 ARG A O 1
ATOM 2452 N N . SER A 1 289 ? -3.100 30.653 -12.187 1.00 89.94 289 SER A N 1
ATOM 2453 C CA . SER A 1 289 ? -3.834 30.148 -11.016 1.00 89.94 289 SER A CA 1
ATOM 2454 C C . SER A 1 289 ? -4.143 31.276 -10.021 1.00 89.94 289 SER A C 1
ATOM 2456 O O . SER A 1 289 ? -5.275 31.403 -9.559 1.00 89.94 289 SER A O 1
ATOM 2458 N N . ILE A 1 290 ? -3.166 32.151 -9.756 1.00 90.56 290 ILE A N 1
ATOM 2459 C CA . ILE A 1 290 ? -3.331 33.319 -8.877 1.00 90.56 290 ILE A CA 1
ATOM 2460 C C . ILE A 1 290 ? -4.291 34.354 -9.484 1.00 90.56 290 ILE A C 1
ATOM 2462 O O . ILE A 1 290 ? -5.144 34.881 -8.773 1.00 90.56 290 ILE A O 1
ATOM 2466 N N . GLN A 1 291 ? -4.192 34.641 -10.783 1.00 94.69 291 GLN A N 1
ATOM 2467 C CA . GLN A 1 291 ? -5.083 35.590 -11.461 1.00 94.69 291 GLN A CA 1
ATOM 2468 C C . GLN A 1 291 ? -6.544 35.140 -11.402 1.00 94.69 291 GLN A C 1
ATOM 2470 O O . GLN A 1 291 ? -7.407 35.928 -11.017 1.00 94.69 291 GLN A O 1
ATOM 2475 N N . TYR A 1 292 ? -6.819 33.868 -11.706 1.00 93.19 292 TYR A N 1
ATOM 2476 C CA . TYR A 1 292 ? -8.164 33.305 -11.584 1.00 93.19 292 TYR A CA 1
ATOM 2477 C C . TYR A 1 292 ? -8.655 33.298 -10.133 1.00 93.19 292 TYR A C 1
ATOM 2479 O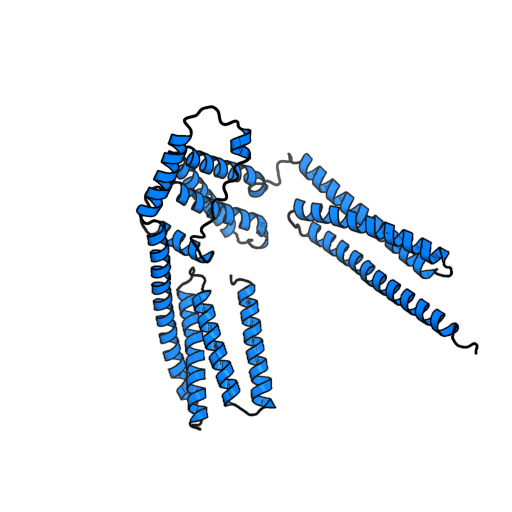 O . TYR A 1 292 ? -9.826 33.571 -9.878 1.00 93.19 292 TYR A O 1
ATOM 2487 N N . HIS A 1 293 ? -7.764 33.063 -9.166 1.00 91.44 293 HIS A N 1
ATOM 2488 C CA . HIS A 1 293 ? -8.110 33.163 -7.751 1.00 91.44 293 HIS A CA 1
ATOM 2489 C C . HIS A 1 293 ? -8.529 34.586 -7.347 1.00 91.44 293 HIS A C 1
ATOM 2491 O O . HIS A 1 293 ? -9.558 34.769 -6.698 1.00 91.44 293 HIS A O 1
ATOM 2497 N N . LEU A 1 294 ? -7.771 35.604 -7.763 1.00 92.75 294 LEU A N 1
ATOM 2498 C CA . LEU A 1 294 ? -8.101 37.009 -7.506 1.00 92.75 294 LEU A CA 1
ATOM 2499 C C . LEU A 1 294 ? -9.389 37.435 -8.218 1.00 92.75 294 LEU A C 1
ATOM 2501 O O . LEU A 1 294 ? -10.203 38.147 -7.630 1.00 92.75 294 LEU A O 1
ATOM 2505 N N . ALA A 1 295 ? -9.601 36.972 -9.452 1.00 93.12 295 ALA A N 1
ATOM 2506 C CA . ALA A 1 295 ? -10.852 37.183 -10.169 1.00 93.12 295 ALA A CA 1
ATOM 2507 C C . ALA A 1 295 ? -12.032 36.602 -9.376 1.00 93.12 295 ALA A C 1
ATOM 2509 O O . ALA A 1 295 ? -12.981 37.328 -9.091 1.00 93.12 295 ALA A O 1
ATOM 2510 N N . ALA A 1 296 ? -11.933 35.350 -8.916 1.00 91.19 296 ALA A N 1
ATOM 2511 C CA . ALA A 1 296 ? -12.968 34.719 -8.099 1.00 91.19 296 ALA A CA 1
ATOM 2512 C C . ALA A 1 296 ? -13.271 35.512 -6.815 1.00 91.19 296 ALA A C 1
ATOM 2514 O O . ALA A 1 296 ? -14.433 35.687 -6.459 1.00 91.19 296 ALA A O 1
ATOM 2515 N N . LEU A 1 297 ? -12.249 36.047 -6.136 1.00 89.88 297 LEU A N 1
ATOM 2516 C CA . LEU A 1 297 ? -12.441 36.883 -4.945 1.00 89.88 297 LEU A CA 1
ATOM 2517 C C . LEU A 1 297 ? -13.167 38.198 -5.257 1.00 89.88 297 LEU A C 1
ATOM 2519 O O . LEU A 1 297 ? -14.013 38.634 -4.473 1.00 89.88 297 LEU A O 1
ATOM 2523 N N . ASN A 1 298 ? -12.874 38.822 -6.398 1.00 92.69 298 ASN A N 1
ATOM 2524 C CA . ASN A 1 298 ? -13.571 40.031 -6.832 1.00 92.69 298 ASN A CA 1
ATOM 2525 C C . ASN A 1 298 ? -15.038 39.744 -7.173 1.00 92.69 298 ASN A C 1
ATOM 2527 O O . ASN A 1 298 ? -15.913 40.477 -6.718 1.00 92.69 298 ASN A O 1
ATOM 2531 N N . PHE A 1 299 ? -15.320 38.654 -7.889 1.00 91.06 299 PHE A N 1
ATOM 2532 C CA . PHE A 1 299 ? -16.692 38.223 -8.170 1.00 91.06 299 PHE A CA 1
ATOM 2533 C C . PHE A 1 299 ? -17.456 37.866 -6.898 1.00 91.06 299 PHE A C 1
ATOM 2535 O O . PHE A 1 299 ? -18.604 38.270 -6.741 1.00 91.06 299 PHE A O 1
ATOM 2542 N N . LEU A 1 300 ? -16.806 37.202 -5.940 1.00 90.19 300 LEU A N 1
ATOM 2543 C CA . LEU A 1 300 ? -17.393 36.931 -4.632 1.00 90.19 300 LEU A CA 1
ATOM 2544 C C . LEU A 1 300 ? -17.731 38.228 -3.887 1.00 90.19 300 LEU A C 1
ATOM 2546 O O . LEU A 1 300 ? -18.804 38.343 -3.300 1.00 90.19 300 LEU A O 1
ATOM 2550 N N . LYS A 1 301 ? -16.846 39.229 -3.925 1.00 92.38 301 LYS A N 1
ATOM 2551 C CA . LYS A 1 301 ? -17.112 40.546 -3.333 1.00 92.38 301 LYS A CA 1
ATOM 2552 C C . LYS A 1 301 ? -18.310 41.230 -3.999 1.00 92.38 301 LYS A C 1
ATOM 2554 O O . LYS A 1 301 ? -19.158 41.768 -3.287 1.00 92.38 301 LYS A O 1
ATOM 2559 N N . SER A 1 302 ? -18.392 41.195 -5.329 1.00 93.00 302 SER A N 1
ATOM 2560 C CA . SER A 1 302 ? -19.534 41.727 -6.082 1.00 93.00 302 SER A CA 1
ATOM 2561 C C . SER A 1 302 ? -20.824 41.003 -5.712 1.00 93.00 302 SER A C 1
ATOM 2563 O O . SER A 1 302 ? -21.802 41.660 -5.372 1.00 93.00 302 SER A O 1
ATOM 2565 N N . LEU A 1 303 ? -20.798 39.668 -5.655 1.00 90.38 303 LEU A N 1
ATOM 2566 C CA . LEU A 1 303 ? -21.933 38.849 -5.238 1.00 90.38 303 LEU A CA 1
ATOM 2567 C C . LEU A 1 303 ? -22.414 39.232 -3.833 1.00 90.38 303 LEU A C 1
ATOM 2569 O O . LEU A 1 303 ? -23.602 39.457 -3.633 1.00 90.38 303 LEU A O 1
ATOM 2573 N N . MET A 1 304 ? -21.499 39.383 -2.869 1.00 86.69 304 MET A N 1
ATOM 2574 C CA . MET A 1 304 ? -21.844 39.808 -1.504 1.00 86.69 304 MET A CA 1
ATOM 2575 C C . MET A 1 304 ? -22.466 41.204 -1.458 1.00 86.69 304 MET A C 1
ATOM 2577 O O . MET A 1 304 ? -23.360 41.458 -0.651 1.00 86.69 304 MET A O 1
ATOM 2581 N N . SER A 1 305 ? -21.998 42.114 -2.313 1.00 91.50 305 SER A N 1
ATOM 2582 C CA . SER A 1 305 ? -22.563 43.456 -2.416 1.00 91.50 305 SER A CA 1
ATOM 2583 C C . SER A 1 305 ? -23.967 43.433 -3.021 1.00 91.50 305 SER A C 1
ATOM 2585 O O . SER A 1 305 ? -24.847 44.108 -2.495 1.00 91.50 305 SER A O 1
ATOM 2587 N N . SER A 1 306 ? -24.192 42.651 -4.081 1.00 89.38 306 SER A N 1
ATOM 2588 C CA . SER A 1 306 ? -25.509 42.505 -4.715 1.00 89.38 306 SER A CA 1
ATOM 2589 C C . SER A 1 306 ? -26.511 41.843 -3.773 1.00 89.38 306 SER A C 1
ATOM 2591 O O . SER A 1 306 ? -27.620 42.337 -3.608 1.00 89.38 306 SER A O 1
ATOM 2593 N N . LEU A 1 307 ? -26.082 40.802 -3.049 1.00 84.19 307 LEU A N 1
ATOM 2594 C CA . LEU A 1 307 ? -26.899 40.119 -2.044 1.00 84.19 307 LEU A CA 1
ATOM 2595 C C . LEU A 1 307 ? -27.372 41.036 -0.915 1.00 84.19 307 LEU A C 1
ATOM 2597 O O . LEU A 1 307 ? -28.464 40.848 -0.382 1.00 84.19 307 LEU A O 1
ATOM 2601 N N . LYS A 1 308 ? -26.560 42.029 -0.542 1.00 87.56 308 LYS A N 1
ATOM 2602 C CA . LYS A 1 308 ? -26.917 43.003 0.494 1.00 87.56 308 LYS A CA 1
ATOM 2603 C C . LYS A 1 308 ? -28.028 43.961 0.046 1.00 87.56 308 LYS A C 1
ATOM 2605 O O . LYS A 1 308 ? -28.730 44.490 0.902 1.00 87.56 308 LYS A O 1
ATOM 2610 N N . ASN A 1 309 ? -28.189 44.152 -1.261 1.00 90.75 309 ASN A N 1
ATOM 2611 C CA . ASN A 1 309 ? -29.084 45.140 -1.861 1.00 90.75 309 ASN A CA 1
ATOM 2612 C C . ASN A 1 309 ? -30.248 44.479 -2.631 1.00 90.75 309 ASN A C 1
ATOM 2614 O O . ASN A 1 309 ? -30.740 45.045 -3.600 1.00 90.75 309 ASN A O 1
ATOM 2618 N N . LEU A 1 310 ? -30.665 43.267 -2.242 1.00 90.50 310 LEU A N 1
ATOM 2619 C CA . LEU A 1 310 ? -31.777 42.554 -2.881 1.00 90.50 310 LEU A CA 1
ATOM 2620 C C . LEU A 1 310 ? -33.130 43.153 -2.471 1.00 90.50 310 LEU A C 1
ATOM 2622 O O . LEU A 1 310 ? -33.723 42.725 -1.480 1.00 90.50 310 LEU A O 1
ATOM 2626 N N . GLU A 1 311 ? -33.628 44.118 -3.242 1.00 90.94 311 GLU A N 1
ATOM 2627 C CA . GLU A 1 311 ? -34.945 44.730 -3.014 1.00 90.94 311 GLU A CA 1
ATOM 2628 C C . GLU A 1 311 ? -35.965 44.327 -4.085 1.00 90.94 311 GLU A C 1
ATOM 2630 O O . GLU A 1 311 ? -37.157 44.204 -3.795 1.00 90.94 311 GLU A O 1
ATOM 2635 N N . THR A 1 312 ? -35.507 44.073 -5.313 1.00 91.56 312 THR A N 1
ATOM 2636 C CA . THR A 1 312 ? -36.368 43.793 -6.467 1.00 91.56 312 THR A CA 1
ATOM 2637 C C . THR A 1 312 ? -36.079 42.436 -7.113 1.00 91.56 312 THR A C 1
ATOM 2639 O O . THR A 1 312 ? -35.025 41.832 -6.920 1.00 91.56 312 THR A O 1
ATOM 2642 N N . VAL A 1 313 ? -37.019 41.945 -7.931 1.00 87.25 313 VAL A N 1
ATOM 2643 C CA . VAL A 1 313 ? -36.838 40.706 -8.715 1.00 87.25 313 VAL A CA 1
ATOM 2644 C C . VAL A 1 313 ? -35.673 40.836 -9.703 1.00 87.25 313 VAL A C 1
ATOM 2646 O O . VAL A 1 313 ? -34.913 39.887 -9.876 1.00 87.25 313 VAL A O 1
ATOM 2649 N N . ALA A 1 314 ? -35.472 42.023 -10.282 1.00 91.38 314 ALA A N 1
ATOM 2650 C CA . ALA A 1 314 ? -34.343 42.288 -11.170 1.00 91.38 314 ALA A CA 1
ATOM 2651 C C . ALA A 1 314 ? -32.990 42.171 -10.439 1.00 91.38 314 ALA A C 1
ATOM 2653 O O . ALA A 1 314 ? -32.020 41.680 -11.012 1.00 91.38 314 ALA A O 1
ATOM 2654 N N . ASP A 1 315 ? -32.919 42.551 -9.157 1.00 87.50 315 ASP A N 1
ATOM 2655 C CA . ASP A 1 315 ? -31.698 42.394 -8.353 1.00 87.50 315 ASP A CA 1
ATOM 2656 C C . ASP A 1 315 ? -31.371 40.917 -8.100 1.00 87.50 315 ASP A C 1
ATOM 2658 O O . ASP A 1 315 ? -30.197 40.534 -8.070 1.00 87.50 315 ASP A O 1
ATOM 2662 N N . ILE A 1 316 ? -32.401 40.075 -7.961 1.00 82.88 316 ILE A N 1
ATOM 2663 C CA . ILE A 1 316 ? -32.248 38.621 -7.832 1.00 82.88 316 ILE A CA 1
ATOM 2664 C C . ILE A 1 316 ? -31.681 38.043 -9.130 1.00 82.88 316 ILE A C 1
ATOM 2666 O O . ILE A 1 316 ? -30.698 37.307 -9.077 1.00 82.88 316 ILE A O 1
ATOM 2670 N N . GLU A 1 317 ? -32.247 38.405 -10.283 1.00 84.88 317 GLU A N 1
ATOM 2671 C CA . GLU A 1 317 ? -31.761 37.949 -11.593 1.00 84.88 317 GLU A CA 1
ATOM 2672 C C . GLU A 1 317 ? -30.307 38.378 -11.836 1.00 84.88 317 GLU A C 1
ATOM 2674 O O . GLU A 1 317 ? -29.462 37.544 -12.161 1.00 84.88 317 GLU A O 1
ATOM 2679 N N . ASN A 1 318 ? -29.973 39.644 -11.569 1.00 90.75 318 ASN A N 1
ATOM 2680 C CA . ASN A 1 318 ? -28.600 40.145 -11.675 1.00 90.75 318 ASN A CA 1
ATOM 2681 C C . ASN A 1 318 ? -27.637 39.402 -10.735 1.00 90.75 318 ASN A C 1
ATOM 2683 O O . ASN A 1 318 ? -26.510 39.079 -11.108 1.00 90.75 318 ASN A O 1
ATOM 2687 N N . THR A 1 319 ? -28.077 39.094 -9.514 1.00 88.06 319 THR A N 1
ATOM 2688 C CA . THR A 1 319 ? -27.287 38.314 -8.552 1.00 88.06 319 THR A CA 1
ATOM 2689 C C . THR A 1 319 ? -27.061 36.881 -9.038 1.00 88.06 319 THR A C 1
ATOM 2691 O O . THR A 1 319 ? -25.970 36.343 -8.848 1.00 88.06 319 THR A O 1
ATOM 2694 N N . MET A 1 320 ? -28.055 36.265 -9.686 1.00 82.50 320 MET A N 1
ATOM 2695 C CA . MET A 1 320 ? -27.910 34.932 -10.277 1.00 82.50 320 MET A CA 1
ATOM 2696 C C . MET A 1 320 ? -26.871 34.923 -11.401 1.00 82.50 320 MET A C 1
ATOM 2698 O O . MET A 1 320 ? -26.007 34.052 -11.398 1.00 82.50 320 MET A O 1
ATOM 2702 N N . VAL A 1 321 ? -26.876 35.930 -12.281 1.00 89.69 321 VAL A N 1
ATOM 2703 C CA . VAL A 1 321 ? -25.861 36.064 -13.343 1.00 89.69 321 VAL A CA 1
ATOM 2704 C C . VAL A 1 321 ? -24.450 36.152 -12.751 1.00 89.69 321 VAL A C 1
ATOM 2706 O O . VAL A 1 321 ? -23.564 35.403 -13.156 1.00 89.69 321 VAL A O 1
ATOM 2709 N N . ILE A 1 322 ? -24.246 36.989 -11.725 1.00 89.81 322 ILE A N 1
ATOM 2710 C CA . ILE A 1 322 ? -22.945 37.111 -11.037 1.00 89.81 322 ILE A CA 1
ATOM 2711 C C . ILE A 1 322 ? -22.519 35.774 -10.406 1.00 89.81 322 ILE A C 1
ATOM 2713 O O . ILE A 1 322 ? -21.333 35.440 -10.384 1.00 89.81 322 ILE A O 1
ATOM 2717 N N . ASN A 1 323 ? -23.468 35.004 -9.869 1.00 89.19 323 ASN A N 1
ATOM 2718 C CA . ASN A 1 323 ? -23.191 33.697 -9.281 1.00 89.19 323 ASN A CA 1
ATOM 2719 C C . ASN A 1 323 ? -22.775 32.651 -10.331 1.00 89.19 323 ASN A C 1
ATOM 2721 O O . ASN A 1 323 ? -21.869 31.851 -10.074 1.00 89.19 323 ASN A O 1
ATOM 2725 N N . ASP A 1 324 ? -23.409 32.654 -11.501 1.00 87.75 324 ASP A N 1
ATOM 2726 C CA . ASP A 1 324 ? -23.061 31.746 -12.596 1.00 87.75 324 ASP A CA 1
ATOM 2727 C C . ASP A 1 324 ? -21.658 32.066 -13.139 1.00 87.75 324 ASP A C 1
ATOM 2729 O O . ASP A 1 324 ? -20.814 31.171 -13.239 1.00 87.75 324 ASP A O 1
ATOM 2733 N N . GLU A 1 325 ? -21.349 33.351 -13.344 1.00 92.81 325 GLU A N 1
ATOM 2734 C CA . GLU A 1 325 ? -20.010 33.813 -13.742 1.00 92.81 325 GLU A CA 1
ATOM 2735 C C . GLU A 1 325 ? -18.935 33.441 -12.706 1.00 92.81 325 GLU A C 1
ATOM 2737 O O . GLU A 1 325 ? -17.857 32.949 -13.056 1.00 92.81 325 GLU A O 1
ATOM 2742 N N . LEU A 1 326 ? -19.233 33.605 -11.410 1.00 91.94 326 LEU A N 1
ATOM 2743 C CA . LEU A 1 326 ? -18.346 33.165 -10.332 1.00 91.94 326 LEU A CA 1
ATOM 2744 C C . LEU A 1 326 ? -18.095 31.651 -10.391 1.00 91.94 326 LEU A C 1
ATOM 2746 O O . LEU A 1 326 ? -16.965 31.206 -10.177 1.00 91.94 326 LEU A O 1
ATOM 2750 N N . THR A 1 327 ? -19.126 30.858 -10.678 1.00 89.62 327 THR A N 1
ATOM 2751 C CA . THR A 1 327 ? -19.026 29.394 -10.751 1.00 89.62 327 THR A CA 1
ATOM 2752 C C . THR A 1 327 ? -18.110 28.953 -11.891 1.00 89.62 327 THR A C 1
ATOM 2754 O O . THR A 1 327 ? -17.251 28.089 -11.689 1.00 89.62 327 THR A O 1
ATOM 2757 N N . ASP A 1 328 ? -18.231 29.577 -13.063 1.00 91.44 328 ASP A N 1
ATOM 2758 C CA . ASP A 1 328 ? -17.352 29.297 -14.198 1.00 91.44 328 ASP A CA 1
ATOM 2759 C C . ASP A 1 328 ? -15.893 29.669 -13.895 1.00 91.44 328 ASP A C 1
ATOM 2761 O O . ASP A 1 328 ? -14.988 28.864 -14.133 1.00 91.44 328 ASP A O 1
ATOM 2765 N N . ILE A 1 329 ? -15.651 30.831 -13.278 1.00 93.62 329 ILE A N 1
ATOM 2766 C CA . ILE A 1 329 ? -14.301 31.259 -12.877 1.00 93.62 329 ILE A CA 1
ATOM 2767 C C . ILE A 1 329 ? -13.695 30.302 -11.847 1.00 93.62 329 ILE A C 1
ATOM 2769 O O . ILE A 1 329 ? -12.517 29.953 -11.953 1.00 93.62 329 ILE A O 1
ATOM 2773 N N . LEU A 1 330 ? -14.475 29.848 -10.861 1.00 91.25 330 LEU A N 1
ATOM 2774 C CA . LEU A 1 330 ? -14.013 28.873 -9.869 1.00 91.25 330 LEU A CA 1
ATOM 2775 C C . LEU A 1 330 ? -13.655 27.527 -10.514 1.00 91.25 330 LEU A C 1
ATOM 2777 O O . LEU A 1 330 ? -12.648 26.925 -10.136 1.00 91.25 330 LEU A O 1
ATOM 2781 N N . ARG A 1 331 ? -14.425 27.069 -11.509 1.00 93.00 331 ARG A N 1
ATOM 2782 C CA . ARG A 1 331 ? -14.131 25.832 -12.251 1.00 93.00 331 ARG A CA 1
ATOM 2783 C C . ARG A 1 331 ? -12.817 25.937 -13.027 1.00 93.00 331 ARG A C 1
ATOM 2785 O O . ARG A 1 331 ? -11.994 25.021 -12.960 1.00 93.00 331 ARG A O 1
ATOM 2792 N N . GLU A 1 332 ? -12.593 27.049 -13.724 1.00 93.81 332 GLU A N 1
ATOM 2793 C CA . GLU A 1 332 ? -11.336 27.290 -14.447 1.00 93.81 332 GLU A CA 1
ATOM 2794 C C . GLU A 1 332 ? -10.145 27.411 -13.484 1.00 93.81 332 GLU A C 1
ATOM 2796 O O . GLU A 1 332 ? -9.096 26.794 -13.700 1.00 93.81 332 GLU A O 1
ATOM 2801 N N . ALA A 1 333 ? -10.324 28.122 -12.366 1.00 92.56 333 ALA A N 1
ATOM 2802 C CA . ALA A 1 333 ? -9.324 28.227 -11.308 1.00 92.56 333 ALA A CA 1
ATOM 2803 C C . ALA A 1 333 ? -8.925 26.842 -10.771 1.00 92.56 333 ALA A C 1
ATOM 2805 O O . ALA A 1 333 ? -7.736 26.537 -10.672 1.00 92.56 333 ALA A O 1
ATOM 2806 N N . GLU A 1 334 ? -9.897 25.972 -10.477 1.00 92.44 334 GLU A N 1
ATOM 2807 C CA . GLU A 1 334 ? -9.639 24.606 -10.011 1.00 92.44 334 GLU A CA 1
ATOM 2808 C C . GLU A 1 334 ? -8.845 23.798 -11.051 1.00 92.44 334 GLU A C 1
ATOM 2810 O O . GLU A 1 334 ? -7.900 23.084 -10.701 1.00 92.44 334 GLU A O 1
ATOM 2815 N N . GLY A 1 335 ? -9.183 23.934 -12.337 1.00 92.81 335 GLY A N 1
ATOM 2816 C CA . GLY A 1 335 ? -8.446 23.311 -13.438 1.00 92.81 335 GLY A CA 1
ATOM 2817 C C . GLY A 1 335 ? -6.977 23.743 -13.485 1.00 92.81 335 GLY A C 1
ATOM 2818 O O . GLY A 1 335 ? -6.083 22.900 -13.625 1.00 92.81 335 GLY A O 1
ATOM 2819 N N . HIS A 1 336 ? -6.713 25.039 -13.314 1.00 92.44 336 HIS A N 1
ATOM 2820 C CA . HIS A 1 336 ? -5.358 25.588 -13.253 1.00 92.44 336 HIS A CA 1
ATOM 2821 C C . HIS A 1 336 ? -4.594 25.132 -12.004 1.00 92.44 336 HIS A C 1
ATOM 2823 O O . HIS A 1 336 ? -3.459 24.668 -12.131 1.00 92.44 336 HIS A O 1
ATOM 2829 N N . TYR A 1 337 ? -5.226 25.136 -10.829 1.00 93.19 337 TYR A N 1
ATOM 2830 C CA . TYR A 1 337 ? -4.604 24.653 -9.596 1.00 93.19 337 TYR A CA 1
ATOM 2831 C C . TYR A 1 337 ? -4.285 23.155 -9.630 1.00 93.19 337 TYR A C 1
ATOM 2833 O O . TYR A 1 337 ? -3.215 22.751 -9.179 1.00 93.19 337 TYR A O 1
ATOM 2841 N N . LYS A 1 338 ? -5.148 22.318 -10.216 1.00 91.38 338 LYS A N 1
ATOM 2842 C CA . LYS A 1 338 ? -4.850 20.888 -10.412 1.00 91.38 338 LYS A CA 1
ATOM 2843 C C . LYS A 1 338 ? -3.605 20.694 -11.273 1.00 91.38 338 LYS A C 1
ATOM 2845 O O . LYS A 1 338 ? -2.726 19.915 -10.907 1.00 91.38 338 LYS A O 1
ATOM 2850 N N . LYS A 1 339 ? -3.499 21.429 -12.387 1.00 92.00 339 LYS A N 1
ATOM 2851 C CA . LYS A 1 339 ? -2.302 21.409 -13.247 1.00 92.00 339 LYS A CA 1
ATOM 2852 C C . LYS A 1 339 ? -1.066 21.888 -12.486 1.00 92.00 339 LYS A C 1
ATOM 2854 O O . LYS A 1 339 ? -0.021 21.253 -12.585 1.00 92.00 339 LYS A O 1
ATOM 2859 N N . PHE A 1 340 ? -1.197 22.956 -11.702 1.00 89.94 340 PHE A N 1
ATOM 2860 C CA . PHE A 1 340 ? -0.122 23.514 -10.885 1.00 89.94 340 PHE A CA 1
ATOM 2861 C C . PHE A 1 340 ? 0.407 22.501 -9.858 1.00 89.94 340 PHE A C 1
ATOM 2863 O O . PHE A 1 340 ? 1.601 22.231 -9.841 1.00 89.94 340 PHE A O 1
ATOM 2870 N N . ILE A 1 341 ? -0.463 21.854 -9.076 1.00 88.38 341 ILE A N 1
ATOM 2871 C CA . ILE A 1 341 ? -0.067 20.855 -8.063 1.00 88.38 341 ILE A CA 1
ATOM 2872 C C . ILE A 1 341 ? 0.625 19.646 -8.695 1.00 88.38 341 ILE A C 1
ATOM 2874 O O . ILE A 1 341 ? 1.635 19.170 -8.175 1.00 88.38 341 ILE A O 1
ATOM 2878 N N . VAL A 1 342 ? 0.080 19.140 -9.808 1.00 84.75 342 VAL A N 1
ATOM 2879 C CA . VAL A 1 342 ? 0.657 17.988 -10.514 1.00 84.75 342 VAL A CA 1
ATOM 2880 C C . VAL A 1 342 ? 2.040 18.339 -11.048 1.00 84.75 342 VAL A C 1
ATOM 2882 O O . VAL A 1 342 ? 2.977 17.581 -10.821 1.00 84.75 342 VAL A O 1
ATOM 2885 N N . LYS A 1 343 ? 2.191 19.497 -11.699 1.00 83.06 343 LYS A N 1
ATOM 2886 C CA . LYS A 1 343 ? 3.479 19.913 -12.263 1.00 83.06 343 LYS A CA 1
ATOM 2887 C C . LYS A 1 343 ? 4.525 20.279 -11.209 1.00 83.06 343 LYS A C 1
ATOM 2889 O O . LYS A 1 343 ? 5.702 20.030 -11.428 1.00 83.06 343 LYS A O 1
ATOM 2894 N N . PHE A 1 344 ? 4.112 20.808 -10.059 1.00 80.94 344 PHE A N 1
ATOM 2895 C CA . PHE A 1 344 ? 5.006 21.114 -8.938 1.00 80.94 344 PHE A CA 1
ATOM 2896 C C . PHE A 1 344 ? 5.180 19.946 -7.960 1.00 80.94 344 PHE A C 1
ATOM 2898 O O . PHE A 1 344 ? 5.643 20.158 -6.840 1.00 80.94 344 PHE A O 1
ATOM 2905 N N . ASN A 1 345 ? 4.798 18.720 -8.345 1.00 78.50 345 ASN A N 1
ATOM 2906 C CA . ASN A 1 345 ? 4.934 17.516 -7.518 1.00 78.50 345 ASN A CA 1
ATOM 2907 C C . ASN A 1 345 ? 4.445 17.715 -6.075 1.00 78.50 345 ASN A C 1
ATOM 2909 O O . ASN A 1 345 ? 5.045 17.219 -5.126 1.00 78.50 345 ASN A O 1
ATOM 2913 N N . HIS A 1 346 ? 3.336 18.442 -5.914 1.00 80.31 346 HIS A N 1
ATOM 2914 C CA . HIS A 1 346 ? 2.728 18.699 -4.609 1.00 80.31 346 HIS A CA 1
ATOM 2915 C C . HIS A 1 346 ? 3.682 19.435 -3.651 1.00 80.31 346 HIS A C 1
ATOM 2917 O O . HIS A 1 346 ? 3.687 19.184 -2.444 1.00 80.31 346 HIS A O 1
ATOM 2923 N N . SER A 1 347 ? 4.491 20.357 -4.184 1.00 81.62 347 SER A N 1
ATOM 2924 C CA . SER A 1 347 ? 5.321 21.252 -3.379 1.00 81.62 347 SER A CA 1
ATOM 2925 C C . SER A 1 347 ? 4.482 21.958 -2.309 1.00 81.62 347 SER A C 1
ATOM 2927 O O . SER A 1 347 ? 3.301 22.254 -2.524 1.00 81.62 347 SER A O 1
ATOM 2929 N N . LYS A 1 348 ? 5.099 22.270 -1.163 1.00 81.06 348 LYS A N 1
ATOM 2930 C CA . LYS A 1 348 ? 4.432 22.954 -0.043 1.00 81.06 348 LYS A CA 1
ATOM 2931 C C . LYS A 1 348 ? 3.687 24.214 -0.500 1.00 81.06 348 LYS A C 1
ATOM 2933 O O . LYS A 1 348 ? 2.524 24.379 -0.155 1.00 81.06 348 LYS A O 1
ATOM 2938 N N . GLU A 1 349 ? 4.326 25.045 -1.324 1.00 83.31 349 GLU A N 1
ATOM 2939 C CA . GLU A 1 349 ? 3.722 26.272 -1.858 1.00 83.31 349 GLU A CA 1
ATOM 2940 C C . GLU A 1 349 ? 2.489 25.976 -2.732 1.00 83.31 349 GLU A C 1
ATOM 2942 O O . GLU A 1 349 ? 1.447 26.613 -2.572 1.00 83.31 349 GLU A O 1
ATOM 2947 N N . SER A 1 350 ? 2.571 24.983 -3.627 1.00 86.00 350 SER A N 1
ATOM 2948 C CA . SER A 1 350 ? 1.446 24.626 -4.503 1.00 86.00 350 SER A CA 1
ATOM 2949 C C . SER A 1 350 ? 0.238 24.097 -3.728 1.00 86.00 350 SER A C 1
ATOM 2951 O O . SER A 1 350 ? -0.904 24.445 -4.037 1.00 86.00 350 SER A O 1
ATOM 2953 N N . LEU A 1 351 ? 0.489 23.318 -2.672 1.00 84.25 351 LEU A N 1
ATOM 2954 C CA . LEU A 1 351 ? -0.544 22.814 -1.775 1.00 84.25 351 LEU A CA 1
ATOM 2955 C C . LEU A 1 351 ? -1.148 23.924 -0.916 1.00 84.25 351 LEU A C 1
ATOM 2957 O O . LEU A 1 351 ? -2.367 23.971 -0.775 1.00 84.25 351 LEU A O 1
ATOM 2961 N N . GLU A 1 352 ? -0.335 24.823 -0.359 1.00 88.62 352 GLU A N 1
ATOM 2962 C CA . GLU A 1 352 ? -0.821 25.953 0.442 1.00 88.62 352 GLU A CA 1
ATOM 2963 C C . GLU A 1 352 ? -1.736 26.866 -0.378 1.00 88.62 352 GLU A C 1
ATOM 2965 O O . GLU A 1 352 ? -2.836 27.191 0.073 1.00 88.62 352 GLU A O 1
ATOM 2970 N N . LEU A 1 353 ? -1.337 27.204 -1.609 1.00 86.69 353 LEU A N 1
ATOM 2971 C CA . LEU A 1 353 ? -2.159 28.011 -2.510 1.00 86.69 353 LEU A CA 1
ATOM 2972 C C . LEU A 1 353 ? -3.461 27.300 -2.903 1.00 86.69 353 LEU A C 1
ATOM 2974 O O . LEU A 1 353 ? -4.515 27.934 -2.951 1.00 86.69 353 LEU A O 1
ATOM 2978 N N . TYR A 1 354 ? -3.426 25.986 -3.129 1.00 92.06 354 TYR A N 1
ATOM 2979 C CA . TYR A 1 354 ? -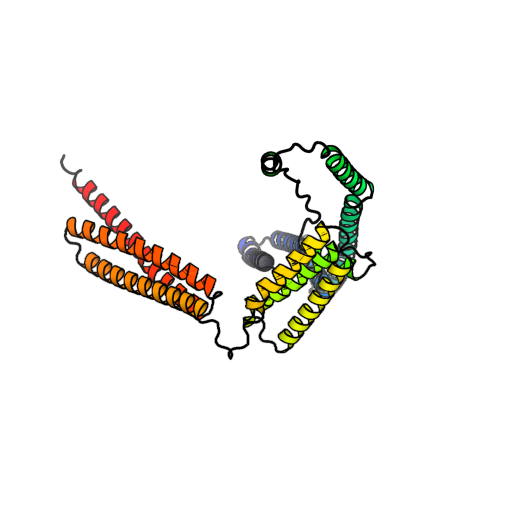4.643 25.236 -3.434 1.00 92.06 354 TYR A CA 1
ATOM 2980 C C . TYR A 1 354 ? -5.582 25.106 -2.231 1.00 92.06 354 TYR A C 1
ATOM 2982 O O . TYR A 1 354 ? -6.793 25.257 -2.368 1.00 92.06 354 TYR A O 1
ATOM 2990 N N . ILE A 1 355 ? -5.043 24.866 -1.034 1.00 88.50 355 ILE A N 1
ATOM 2991 C CA . ILE A 1 355 ? -5.830 24.842 0.206 1.00 88.50 355 ILE A CA 1
ATOM 2992 C C . ILE A 1 355 ? -6.490 26.201 0.429 1.00 88.50 355 ILE A C 1
ATOM 2994 O O . ILE A 1 355 ? -7.658 26.255 0.816 1.00 88.50 355 ILE A O 1
ATOM 2998 N N . LEU A 1 356 ? -5.762 27.289 0.176 1.00 88.62 356 LEU A N 1
ATOM 2999 C CA . LEU A 1 356 ? -6.299 28.640 0.254 1.00 88.62 356 LEU A CA 1
ATOM 3000 C C . LEU A 1 356 ? -7.473 28.813 -0.724 1.00 88.62 356 LEU A C 1
ATOM 3002 O O . LEU A 1 356 ? -8.564 29.194 -0.300 1.00 88.62 356 LEU A O 1
ATOM 3006 N N . PHE A 1 357 ? -7.298 28.424 -1.989 1.00 91.69 357 PHE A N 1
ATOM 3007 C CA . PHE A 1 357 ? -8.363 28.417 -2.996 1.00 91.69 357 PHE A CA 1
ATOM 3008 C C . PHE A 1 357 ? -9.595 27.602 -2.566 1.00 91.69 357 PHE A C 1
ATOM 3010 O O . PHE A 1 357 ? -10.723 28.096 -2.648 1.00 91.69 357 PHE A O 1
ATOM 3017 N N . LEU A 1 358 ? -9.402 26.382 -2.058 1.00 87.50 358 LEU A N 1
ATOM 3018 C CA . LEU A 1 358 ? -10.496 25.521 -1.603 1.00 87.50 358 LEU A CA 1
ATOM 3019 C C . LEU A 1 358 ? -11.242 26.114 -0.409 1.00 87.50 358 LEU A C 1
ATOM 3021 O O . LEU A 1 358 ? -12.469 26.049 -0.365 1.00 87.50 358 LEU A O 1
ATOM 3025 N N . ARG A 1 359 ? -10.528 26.716 0.550 1.00 84.81 359 ARG A N 1
ATOM 3026 C CA . ARG A 1 359 ? -11.158 27.393 1.693 1.00 84.81 359 ARG A CA 1
ATOM 3027 C C . ARG A 1 359 ? -12.099 28.496 1.225 1.00 84.81 359 ARG A C 1
ATOM 3029 O O . ARG A 1 359 ? -13.219 28.565 1.718 1.00 84.81 359 ARG A O 1
ATOM 3036 N N . TYR A 1 360 ? -11.680 29.303 0.255 1.00 81.12 360 TYR A N 1
ATOM 3037 C CA . TYR A 1 360 ? -12.528 30.357 -0.302 1.00 81.12 360 TYR A CA 1
ATOM 3038 C C . TYR A 1 360 ? -13.689 29.804 -1.138 1.00 81.12 360 TYR A C 1
ATOM 3040 O O . TYR A 1 360 ? -14.813 30.280 -1.011 1.00 81.12 360 TYR A O 1
ATOM 3048 N N . SER A 1 361 ? -13.461 28.744 -1.912 1.00 80.19 361 SER A N 1
ATOM 3049 C CA . SER A 1 361 ? -14.510 28.100 -2.717 1.00 80.19 361 SER A CA 1
ATOM 3050 C C . SER A 1 361 ? -15.604 27.456 -1.851 1.00 80.19 361 SER A C 1
ATOM 3052 O O . SER A 1 361 ? -16.788 27.524 -2.175 1.00 80.19 361 SER A O 1
ATOM 3054 N N . LEU A 1 362 ? -15.232 26.864 -0.711 1.00 74.19 362 LEU A N 1
ATOM 3055 C CA . LEU A 1 362 ? -16.182 26.260 0.233 1.00 74.19 362 LEU A CA 1
ATOM 3056 C C . LEU A 1 362 ? -17.055 27.301 0.939 1.00 74.19 362 LEU A C 1
ATOM 3058 O O . LEU A 1 362 ? -18.213 27.011 1.242 1.00 74.19 362 LEU A O 1
ATOM 3062 N N . VAL A 1 363 ? -16.533 28.512 1.159 1.00 71.88 363 VAL A N 1
ATOM 3063 C CA . VAL A 1 363 ? -17.346 29.634 1.644 1.00 71.88 363 VAL A CA 1
ATOM 3064 C C . VAL A 1 363 ? -18.474 29.914 0.645 1.00 71.88 363 VAL A C 1
ATOM 3066 O O . VAL A 1 363 ? -19.624 29.985 1.066 1.00 71.88 363 VAL A O 1
ATOM 3069 N N . CYS A 1 364 ? -18.199 29.947 -0.665 1.00 60.47 364 CYS A N 1
ATOM 3070 C CA . CYS A 1 364 ? -19.233 30.125 -1.697 1.00 60.47 364 CYS A CA 1
ATOM 3071 C C . CYS A 1 364 ? -20.307 29.024 -1.667 1.00 60.47 364 CYS A C 1
ATOM 3073 O O . CYS A 1 364 ? -21.499 29.319 -1.748 1.00 60.47 364 CYS A O 1
ATOM 3075 N N . PHE A 1 365 ? -19.908 27.760 -1.492 1.00 61.41 365 PHE A N 1
ATOM 3076 C CA . PHE A 1 365 ? -20.844 26.629 -1.468 1.00 61.41 365 PHE A CA 1
ATOM 3077 C C . PHE A 1 365 ? -21.838 26.714 -0.299 1.00 61.41 365 PHE A C 1
ATOM 3079 O O . PHE A 1 365 ? -23.018 26.400 -0.450 1.00 61.41 365 PHE A O 1
ATOM 3086 N N . PHE A 1 366 ? -21.386 27.198 0.861 1.00 65.81 366 PHE A N 1
ATOM 3087 C CA . PHE A 1 366 ? -22.256 27.427 2.015 1.00 65.81 366 PHE A CA 1
ATOM 3088 C C . PHE A 1 366 ? -23.317 28.510 1.736 1.00 65.81 366 PHE A C 1
ATOM 3090 O O . PHE A 1 366 ? -24.469 28.371 2.150 1.00 65.81 366 PHE A O 1
ATOM 3097 N N . PHE A 1 367 ? -22.966 29.553 0.978 1.00 62.31 367 PHE A N 1
ATOM 3098 C CA . PHE A 1 367 ? -23.901 30.619 0.603 1.00 62.31 367 PHE A CA 1
ATOM 3099 C C . PHE A 1 367 ? -24.950 30.180 -0.422 1.00 62.31 367 PHE A C 1
ATOM 3101 O O . PHE A 1 367 ? -26.109 30.576 -0.305 1.00 62.31 367 PHE A O 1
ATOM 3108 N N . PHE A 1 368 ? -24.589 29.312 -1.369 1.00 62.47 368 PHE A N 1
ATOM 3109 C CA . PHE A 1 368 ? -25.550 28.736 -2.313 1.00 62.47 368 PHE A CA 1
ATOM 3110 C C . PHE A 1 368 ? -26.687 27.993 -1.589 1.00 62.47 368 PHE A C 1
ATOM 3112 O O . PHE A 1 368 ? -27.866 28.203 -1.878 1.00 62.47 368 PHE A O 1
ATOM 3119 N N . PHE A 1 369 ? -26.352 27.200 -0.564 1.00 65.06 369 PHE A N 1
ATOM 3120 C CA . PHE A 1 369 ? -27.355 26.545 0.282 1.00 65.06 369 PHE A CA 1
ATOM 3121 C C . PHE A 1 369 ? -28.230 27.537 1.053 1.00 65.06 369 PHE A C 1
ATOM 3123 O O . PHE A 1 369 ? -29.436 27.318 1.178 1.00 65.06 369 PHE A O 1
ATOM 3130 N N . PHE A 1 370 ? -27.648 28.632 1.545 1.00 68.88 370 PHE A N 1
ATOM 3131 C CA . PHE A 1 370 ? -28.402 29.676 2.236 1.00 68.88 370 PHE A CA 1
ATOM 3132 C C . PHE A 1 370 ? -29.420 30.369 1.312 1.00 68.88 370 PHE A C 1
ATOM 3134 O O . PHE A 1 370 ? -30.558 30.601 1.722 1.00 68.88 370 PHE A O 1
ATOM 3141 N N . LEU A 1 371 ? -29.054 30.637 0.053 1.00 63.38 371 LEU A N 1
ATOM 3142 C CA . LEU A 1 371 ? -29.953 31.247 -0.934 1.00 63.38 371 LEU A CA 1
ATOM 3143 C C . LEU A 1 371 ? -31.100 30.324 -1.348 1.00 63.38 371 LEU A C 1
ATOM 3145 O O . LEU A 1 371 ? -32.252 30.758 -1.365 1.00 63.38 371 LEU A O 1
ATOM 3149 N N . ILE A 1 372 ? -30.816 29.043 -1.605 1.00 67.00 372 ILE A N 1
ATOM 3150 C CA . ILE A 1 372 ? -31.862 28.043 -1.879 1.00 67.00 372 ILE A CA 1
ATOM 3151 C C . ILE A 1 372 ? -32.847 27.959 -0.707 1.00 67.00 372 ILE A C 1
ATOM 3153 O O . ILE A 1 372 ? -34.061 27.883 -0.909 1.00 67.00 372 ILE A O 1
ATOM 3157 N N . TYR A 1 373 ? -32.341 28.006 0.526 1.00 70.50 373 TYR A N 1
ATOM 3158 C CA . TYR A 1 373 ? -33.174 27.964 1.723 1.00 70.50 373 TYR A CA 1
ATOM 3159 C C . TYR A 1 373 ? -34.088 29.197 1.858 1.00 70.50 373 TYR A C 1
ATOM 3161 O O . TYR A 1 373 ? -35.276 29.052 2.151 1.00 70.50 373 TYR A O 1
ATOM 3169 N N . GLN A 1 374 ? -33.570 30.404 1.609 1.00 67.94 374 GLN A N 1
ATOM 3170 C CA . GLN A 1 374 ? -34.355 31.649 1.601 1.00 67.94 374 GLN A CA 1
ATOM 3171 C C . GLN A 1 374 ? -35.449 31.638 0.523 1.00 67.94 374 GLN A C 1
ATOM 3173 O O . GLN A 1 374 ? -36.605 31.942 0.821 1.00 67.94 374 GLN A O 1
ATOM 3178 N N . ASN A 1 375 ? -35.107 31.238 -0.707 1.00 64.25 375 ASN A N 1
ATOM 3179 C CA . ASN A 1 375 ? -36.048 31.256 -1.827 1.00 64.25 375 ASN A CA 1
ATOM 3180 C C . ASN A 1 375 ? -37.231 30.304 -1.584 1.00 64.25 375 ASN A C 1
ATOM 3182 O O . ASN A 1 375 ? -38.389 30.706 -1.695 1.00 64.25 375 ASN A O 1
ATOM 3186 N N . ASN A 1 376 ? -36.949 29.083 -1.110 1.00 66.62 376 ASN A N 1
ATOM 3187 C CA . ASN A 1 376 ? -37.990 28.112 -0.770 1.00 66.62 376 ASN A CA 1
ATOM 3188 C C . ASN A 1 376 ? -38.959 28.650 0.300 1.00 66.62 376 ASN A C 1
ATOM 3190 O O . ASN A 1 376 ? -40.175 28.507 0.153 1.00 66.62 376 ASN A O 1
ATOM 3194 N N . ASN A 1 377 ? -38.458 29.327 1.339 1.00 63.47 377 ASN A N 1
ATOM 3195 C CA . ASN A 1 377 ? -39.301 29.886 2.403 1.00 63.47 377 ASN A CA 1
ATOM 3196 C C . ASN A 1 377 ? -40.211 31.035 1.930 1.00 63.47 377 ASN A C 1
ATOM 3198 O O . ASN A 1 377 ? -41.331 31.167 2.431 1.00 63.47 377 ASN A O 1
ATOM 3202 N N . ASN A 1 378 ? -39.778 31.834 0.951 1.00 61.25 378 ASN A N 1
ATOM 3203 C CA . ASN A 1 378 ? -40.602 32.907 0.388 1.00 61.25 378 ASN A CA 1
ATOM 3204 C C . ASN A 1 378 ? -41.739 32.364 -0.495 1.00 61.25 378 ASN A C 1
ATOM 3206 O O . ASN A 1 378 ? -42.870 32.845 -0.390 1.00 61.25 378 ASN A O 1
ATOM 3210 N N . THR A 1 379 ? -41.504 31.299 -1.270 1.00 59.44 379 THR A N 1
ATOM 3211 C CA . THR A 1 379 ? -42.574 30.605 -2.018 1.00 59.44 379 THR A CA 1
ATOM 3212 C C . THR A 1 379 ? -43.661 30.020 -1.109 1.00 59.44 379 THR A C 1
ATOM 3214 O O . THR A 1 379 ? -44.844 30.096 -1.443 1.00 59.44 379 THR A O 1
ATOM 3217 N N . TYR A 1 380 ? -43.305 29.502 0.073 1.00 57.06 380 TYR A N 1
ATOM 3218 C CA . TYR A 1 380 ? -44.297 28.991 1.030 1.00 57.06 380 TYR A CA 1
ATOM 3219 C C . TYR A 1 380 ? -45.146 30.099 1.672 1.00 57.06 380 TYR A C 1
ATOM 3221 O O . TYR A 1 380 ? -46.328 29.881 1.940 1.00 57.06 380 TYR A O 1
ATOM 3229 N N . LYS A 1 381 ? -44.591 31.300 1.886 1.00 55.81 381 LYS A N 1
ATOM 3230 C CA . LYS A 1 381 ? -45.365 32.438 2.412 1.00 55.81 381 LYS A CA 1
ATOM 3231 C C . LYS A 1 381 ? -46.374 32.988 1.404 1.00 55.81 381 LYS A C 1
ATOM 3233 O O . LYS A 1 381 ? -47.485 33.312 1.810 1.00 55.81 381 LYS A O 1
ATOM 3238 N N . ASN A 1 382 ? -46.037 33.029 0.114 1.00 54.75 382 ASN A N 1
ATOM 3239 C CA . ASN A 1 382 ? -46.975 33.496 -0.914 1.00 54.75 382 ASN A CA 1
ATOM 3240 C C . ASN A 1 382 ? -48.133 32.517 -1.164 1.00 54.75 382 ASN A C 1
ATOM 3242 O O . ASN A 1 382 ? -49.259 32.959 -1.375 1.00 54.75 382 ASN A O 1
ATOM 3246 N N . ASN A 1 383 ? -47.912 31.204 -1.051 1.00 56.59 383 ASN A N 1
ATOM 3247 C CA . ASN A 1 383 ? -48.987 30.221 -1.250 1.00 56.59 383 ASN A CA 1
ATOM 3248 C C . ASN A 1 383 ? -49.985 30.144 -0.080 1.00 56.59 383 ASN A C 1
ATOM 3250 O O . ASN A 1 383 ? -51.138 29.774 -0.286 1.00 56.59 383 ASN A O 1
ATOM 3254 N N . ASN A 1 384 ? -49.592 30.551 1.131 1.00 56.44 384 ASN A N 1
ATOM 3255 C CA . ASN A 1 384 ? -50.503 30.600 2.281 1.00 56.44 384 ASN A CA 1
ATOM 3256 C C . ASN A 1 384 ? -51.346 31.889 2.345 1.00 56.44 384 ASN A C 1
ATOM 3258 O O . ASN A 1 384 ? -52.299 31.948 3.118 1.00 56.44 384 ASN A O 1
ATOM 3262 N N . GLY A 1 385 ? -51.032 32.905 1.533 1.00 52.91 385 GLY A N 1
ATOM 3263 C CA . GLY A 1 385 ? -51.799 34.154 1.450 1.00 52.91 385 GLY A CA 1
ATOM 3264 C C . GLY A 1 385 ? -53.000 34.114 0.497 1.00 52.91 385 GLY A C 1
ATOM 3265 O O . GLY A 1 385 ? -53.821 35.024 0.533 1.00 52.91 385 GLY A O 1
ATOM 3266 N N . VAL A 1 386 ? -53.129 33.076 -0.340 1.00 53.94 386 VAL A N 1
ATOM 3267 C CA . VAL A 1 386 ? -54.165 33.002 -1.394 1.00 53.94 386 VAL A CA 1
ATOM 3268 C C . VAL A 1 386 ? -55.375 32.135 -0.993 1.00 53.94 386 VAL A C 1
ATOM 3270 O O . VAL A 1 386 ? -56.406 32.186 -1.651 1.00 53.94 386 VAL A O 1
ATOM 3273 N N . ASN A 1 387 ? -55.322 31.414 0.134 1.00 51.34 387 ASN A N 1
ATOM 3274 C CA . ASN A 1 387 ? -56.392 30.490 0.553 1.00 51.34 387 ASN A CA 1
ATOM 3275 C C . ASN A 1 387 ? -57.340 31.007 1.656 1.00 51.34 387 ASN A C 1
ATOM 3277 O O . ASN A 1 387 ? -58.064 30.209 2.237 1.00 51.34 387 ASN A O 1
ATOM 3281 N N . ASN A 1 388 ? -57.390 32.317 1.925 1.00 48.59 388 ASN A N 1
ATOM 3282 C CA . ASN A 1 388 ? -58.365 32.917 2.855 1.00 48.59 388 ASN A CA 1
ATOM 3283 C C . ASN A 1 388 ? -59.219 34.007 2.186 1.00 48.59 388 ASN A C 1
ATOM 3285 O O . ASN A 1 388 ? -59.337 35.126 2.681 1.00 48.59 388 ASN A O 1
ATOM 3289 N N . ILE A 1 389 ? -59.833 33.663 1.055 1.00 53.56 389 ILE A N 1
ATOM 3290 C CA . ILE A 1 389 ? -61.061 34.313 0.589 1.00 53.56 389 ILE A CA 1
ATOM 3291 C C . ILE A 1 389 ? -62.027 33.195 0.198 1.00 53.56 389 ILE A C 1
ATOM 3293 O O . ILE A 1 389 ? -62.054 32.800 -0.961 1.00 53.56 389 ILE A O 1
ATOM 3297 N N . TYR A 1 390 ? -62.730 32.646 1.189 1.00 44.28 390 TYR A N 1
ATOM 3298 C CA . TYR A 1 390 ? -64.140 32.238 1.145 1.00 44.28 390 TYR A CA 1
ATOM 3299 C C . TYR A 1 390 ? -64.656 32.067 2.571 1.00 44.28 390 TYR A C 1
ATOM 3301 O O . TYR A 1 390 ? -63.941 31.431 3.379 1.00 44.28 390 TYR A O 1
#

Radius of gyration: 33.03 Å; Cα contacts (8 Å, |Δi|>4): 214; chains: 1; bounding box: 89×75×89 Å